Protein 2HIY (pdb70)

CATH classification: 3.30.70.1280 (+1 more: 3.30.70.1260)

InterPro domains:
  IPR012545 Protein of unknown function DUF1697 [PF08002] (1-132)
  IPR012545 Protein of unknown function DUF1697 [PIRSF008502] (1-179)
  IPR012545 Protein of unknown function DUF1697 [PTHR36439] (1-179)

B-factor: mean 20.7, std 10.55, range [7.41, 77.39]

Sequence (712 aa):
ATRYALLVRGINVGKNKVVAELRQELTNLGLEKVESYINSGNIFFTSIDSKAQQLVEKLETFFAVHYPFIQSFSLLSLEDFEAELENLPAWWSRDLARKDFLFYTEGLDVDQVIATVESLELKDEVVLYFGKLGIFWGKFSEESYSKTAYHKYLLKVPFYRHITIRNAKTFDDKKIGQLKKATRYALLVRGINVGGKKNKVVAELRQELTNLGLEKVESYINSGNIIFFTSIDSKAQLVEKLETFFAVHYPFIQQSSFSLLSLEEDFEAELEENLPAWWSRDLARKDFLFYTEGLDVDQQVIATVESLELKDEVVLYFGKLGIFWGKFSEESYSKTAYHKYLLKVPFYRHITTIRNAKTFDDKIGQQLKKATRYALLVRGINVGGKKNKVVAELRQELTNLGLEKVESYINSGNIIFFTSIDSKAQLVEKKLETFFAVHYPFIQSFSLLSLEEDFEEAELENLPAWWSSRDLARKDFLFYTEGLDVDQVIATVESLELKDEVVLYFGKKLGIFWGKFSEESYSKTAYHKKYLLKVPFYRRHITTIRNAKTFDDKIGQQLKKSNATRYALLVRGINVGGKKNKVVAELRQELTNLGLEKVESYINSGNIFFTSIDSKAQLVEKLETFFAVHYPFIQSFSLLSLEDFEAEELENLPAWWSSRDLARKDFLFYTEGLDVDQVIATVESLELKDEVVLYFGKLGIFWGKFSEEESYSKTAYHKYLLLKVPFYRHITIRNAKTFDDKIGQLKKK

Solvent-accessible surface area: 35587 Å² total

Nearest PDB structures (foldseek):
  2hiy-assembly1_A  TM=1.006E+00  e=1.205E-32  Streptococcus pneumoniae TIGR4
  2hiy-assembly1_B  TM=9.919E-01  e=2.721E-32  Streptococcus pneumoniae TIGR4
  6ff7-assembly1_P  TM=4.955E-01  e=6.349E-01  Homo sapiens
  6wxp-assembly1_B  TM=4.585E-01  e=1.520E+00  synthetic construct
  1lxn-assembly1_A  TM=3.736E-01  e=3.056E+00  Methanothermobacter thermautotrophicus

Secondary structure (DSSP, 8-state):
--EEEEE-SS-S--------HHHHHHHHHT-EEEEEETTTTEEEEE--S-HHHHHHHHHHHHHHH-TT----EEEEHHHHHHHHTT--GGGGS--SEEEEEEE-TT--HHHHHHHHHTS---SEEEEE-SSEEEEEE--TTTGGGSHHHHHGGGSTTGGGEEEEEHHHHHHHH----/--EEEEE--S-SBTTB-----HHHHHHHHTT-EEEEEETTTTEEEEE-SS-HHHHHHHHHHHHHHH-TT----EEEEHHHHHHHHTT--GGGGS--SEEEEEE--TT--HHHHHHHHHHS---SEEEEE-SSEEEEEE--TTTGGGSHHHHHGGGSTTGGGSEEEEHHHHHHHH---/--EEEEEE-S-SBTTBS----HHHHHHHHTT-EEEEE-SSS-EEEEE-SS-HHHHHHHHHHHHHHH-TT---EEEEEHHHHHHHHTT--GGGGS--SEEEEEEE-TT--HHHHHHHHHTS---SEEEEE-SSEEEEEE--TTTGGGSHHHHHGGGSTTGGGEEEEEHHHHHHHH----/----EEEEE-SS-SBTTBS----HHHHHHHHHT-EEEEE-SSSSEEEEE--S-HHHHHHHHHHHHHHH-TT----EEEEHHHHHHHHTT--GGGGS--SEEEEEEE-TT--HHHHHHHHHTS---SEEEEE-SSEEEEEE--TTTGGGSHHHHHGGGSTTGGGEEEEEHHHHHHHH----

Structure (mmCIF, N/CA/C/O backbone):
data_2HIY
#
_entry.id   2HIY
#
_cell.length_a   63.252
_cell.length_b   108.845
_cell.length_c   65.527
_cell.angle_alpha   90.00
_cell.angle_beta   97.15
_cell.angle_gamma   90.00
#
_symmetry.space_group_name_H-M   'P 1 21 1'
#
loop_
_entity.id
_entity.type
_entity.pdbx_description
1 polymer 'Hypothetical protein'
2 non-polymer 'CHLORIDE ION'
3 non-polymer GLYCEROL
4 non-polymer 'MAGNESIUM ION'
5 water water
#
loop_
_atom_site.group_PDB
_atom_site.id
_atom_site.type_symbol
_atom_site.label_atom_id
_atom_site.label_alt_id
_atom_site.label_comp_id
_atom_site.label_asym_id
_atom_site.label_entity_id
_atom_site.label_seq_id
_atom_site.pdbx_PDB_ins_code
_atom_site.Cartn_x
_atom_site.Cartn_y
_atom_site.Cartn_z
_atom_site.occupancy
_atom_site.B_iso_or_equiv
_atom_site.auth_seq_id
_atom_site.auth_comp_id
_atom_site.auth_asym_id
_atom_site.auth_atom_id
_atom_site.pdbx_PDB_model_num
ATOM 1 N N . ALA A 1 3 ? 10.931 21.208 -0.913 1.00 33.09 0 ALA A N 1
ATOM 2 C CA . ALA A 1 3 ? 10.293 21.412 0.422 1.00 32.40 0 ALA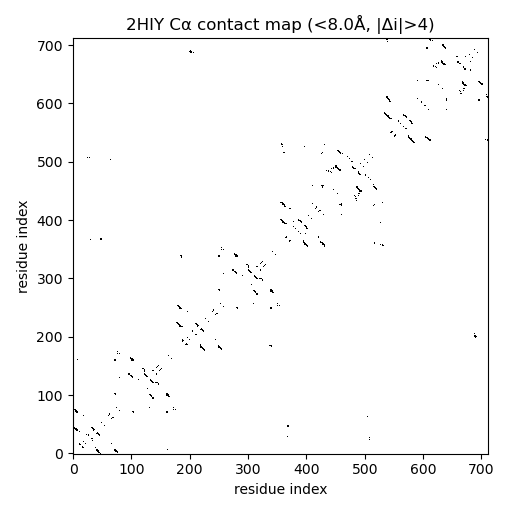 A CA 1
ATOM 3 C C . ALA A 1 3 ? 11.023 22.486 1.225 1.00 31.47 0 ALA A C 1
ATOM 4 O O . ALA A 1 3 ? 12.118 22.939 0.824 1.00 32.04 0 ALA A O 1
ATOM 14 N N . THR A 1 5 ? 13.475 23.870 3.524 1.00 20.48 2 THR A N 1
ATOM 15 C CA . THR A 1 5 ? 14.793 23.299 3.746 1.00 18.10 2 THR A CA 1
ATOM 16 C C . THR A 1 5 ? 15.566 24.260 4.634 1.00 16.76 2 THR A C 1
ATOM 17 O O . THR A 1 5 ? 15.474 25.485 4.457 1.00 16.64 2 THR A O 1
ATOM 21 N N . ARG A 1 6 ? 16.308 23.699 5.584 1.00 15.25 3 ARG A N 1
ATOM 22 C CA . ARG A 1 6 ? 17.149 24.485 6.468 1.00 14.40 3 ARG A CA 1
ATOM 23 C C . ARG A 1 6 ? 18.559 24.490 5.861 1.00 14.11 3 ARG A C 1
ATOM 24 O O . ARG A 1 6 ? 19.083 23.431 5.460 1.00 13.51 3 ARG A O 1
ATOM 32 N N . TYR A 1 7 ? 19.140 25.688 5.790 1.00 13.26 4 TYR A N 1
ATOM 33 C CA . TYR A 1 7 ? 20.460 25.916 5.186 1.00 12.72 4 TYR A CA 1
ATOM 34 C C . TYR A 1 7 ? 21.424 26.564 6.148 1.00 13.19 4 TYR A C 1
ATOM 35 O O . TYR A 1 7 ? 21.009 27.340 7.037 1.00 13.05 4 TYR A O 1
ATOM 44 N N . ALA A 1 8 ? 22.707 26.260 5.947 1.00 12.38 5 ALA A N 1
ATOM 45 C CA . ALA A 1 8 ? 23.806 26.993 6.549 1.00 12.63 5 ALA A CA 1
ATOM 46 C C . ALA A 1 8 ? 24.481 27.786 5.443 1.00 12.55 5 ALA A C 1
ATOM 47 O O . ALA A 1 8 ? 24.765 27.244 4.364 1.00 12.90 5 ALA A O 1
ATOM 49 N N . LEU A 1 9 ? 24.717 29.061 5.735 1.00 11.86 6 LEU A N 1
ATOM 50 C CA . LEU A 1 9 ? 25.369 29.999 4.832 1.00 12.48 6 LEU A CA 1
ATOM 51 C C . LEU A 1 9 ? 26.635 30.444 5.573 1.00 12.30 6 LEU A C 1
ATOM 52 O O . LEU A 1 9 ? 26.560 31.091 6.628 1.00 12.11 6 LEU A O 1
ATOM 57 N N . LEU A 1 10 ? 27.806 30.077 5.031 1.00 11.97 7 LEU A N 1
ATOM 58 C CA . LEU A 1 10 ? 29.085 30.349 5.702 1.00 12.62 7 LEU A CA 1
ATOM 59 C C . LEU A 1 10 ? 29.921 31.243 4.820 1.00 12.82 7 LEU A C 1
ATOM 60 O O . LEU A 1 10 ? 29.998 31.025 3.612 1.00 13.33 7 LEU A O 1
ATOM 65 N N . VAL A 1 11 ? 30.521 32.258 5.420 1.00 13.48 8 VAL A N 1
ATOM 66 C CA . VAL A 1 11 ? 31.318 33.230 4.654 1.00 14.66 8 VAL A CA 1
ATOM 67 C C . VAL A 1 11 ? 32.702 33.347 5.266 1.00 15.99 8 VAL A C 1
ATOM 68 O O . VAL A 1 11 ? 32.885 33.194 6.462 1.00 17.00 8 VAL A O 1
ATOM 72 N N . ARG A 1 12 ? 33.687 33.603 4.417 1.00 17.84 9 ARG A N 1
ATOM 73 C CA . ARG A 1 12 ? 35.065 33.776 4.900 1.00 17.86 9 ARG A CA 1
ATOM 74 C C . ARG A 1 12 ? 35.435 35.253 4.957 1.00 17.38 9 ARG A C 1
ATOM 75 O O . ARG A 1 12 ? 34.838 36.093 4.259 1.00 17.59 9 ARG A O 1
ATOM 83 N N . GLY A 1 13 ? 36.400 35.574 5.802 1.00 17.26 10 GLY A N 1
ATOM 84 C CA . GLY A 1 13 ? 37.095 36.857 5.748 1.00 18.14 10 GLY A CA 1
ATOM 85 C C . GLY A 1 13 ? 36.414 38.066 6.380 1.00 17.84 10 GLY A C 1
ATOM 86 O O . GLY A 1 13 ? 36.905 39.191 6.249 1.00 19.45 10 GLY A O 1
ATOM 87 N N . ILE A 1 14 ? 35.325 37.854 7.111 1.00 17.41 11 ILE A N 1
ATOM 88 C CA . ILE A 1 14 ? 34.614 38.968 7.710 1.00 17.44 11 ILE A CA 1
ATOM 89 C C . ILE A 1 14 ? 35.001 39.213 9.164 1.00 17.76 11 ILE A C 1
ATOM 90 O O . ILE A 1 14 ? 35.485 38.296 9.857 1.00 17.84 11 ILE A O 1
ATOM 95 N N . ASN A 1 15 ? 34.769 40.438 9.620 1.00 18.37 12 ASN A N 1
ATOM 96 C CA . ASN A 1 15 ? 34.980 40.803 11.028 1.00 20.00 12 ASN A CA 1
ATOM 97 C C . ASN A 1 15 ? 36.368 40.432 11.519 1.00 22.19 12 ASN A C 1
ATOM 98 O O . ASN A 1 15 ? 36.539 39.802 12.576 1.00 23.66 12 ASN A O 1
ATOM 103 N N . VAL A 1 16 ? 37.349 40.792 10.698 1.00 24.76 13 VAL A N 1
ATOM 104 C CA . VAL A 1 16 ? 38.770 40.628 11.034 1.00 27.32 13 VAL A CA 1
ATOM 105 C C . VAL A 1 16 ? 39.547 41.847 10.489 1.00 28.34 13 VAL A C 1
ATOM 106 O O . VAL A 1 16 ? 39.098 42.526 9.544 1.00 28.77 13 VAL A O 1
ATOM 110 N N . GLY A 1 17 ? 40.665 42.159 11.137 1.00 29.90 14 GLY A N 1
ATOM 111 C CA . GLY A 1 17 ? 41.638 43.129 10.619 1.00 30.81 14 GLY A CA 1
ATOM 112 C C . GLY A 1 17 ? 41.163 44.566 10.631 1.00 31.49 14 GLY A C 1
ATOM 113 O O . GLY A 1 17 ? 41.416 45.321 9.689 1.00 32.35 14 GLY A O 1
ATOM 114 N N . LYS A 1 19 ? 38.264 45.154 9.757 1.00 25.49 16 LYS A N 1
ATOM 115 C CA . LYS A 1 19 ? 37.607 45.560 8.533 1.00 25.99 16 LYS A CA 1
ATOM 116 C C . LYS A 1 19 ? 36.635 44.455 8.154 1.00 23.73 16 LYS A C 1
ATOM 117 O O . LYS A 1 19 ? 36.482 43.457 8.875 1.00 24.20 16 LYS A O 1
ATOM 123 N N . ASN A 1 20 ? 36.034 44.632 6.991 1.00 22.01 17 ASN A N 1
ATOM 124 C CA . ASN A 1 20 ? 35.050 43.680 6.474 1.00 19.48 17 ASN A CA 1
ATOM 125 C C . ASN A 1 20 ? 33.954 43.466 7.515 1.00 18.89 17 ASN A C 1
ATOM 126 O O . ASN A 1 20 ? 33.598 42.327 7.867 1.00 17.66 17 ASN A O 1
ATOM 131 N N . LYS A 1 21 ? 33.419 44.579 7.997 1.00 19.08 18 LYS A N 1
ATOM 132 C CA . LYS A 1 21 ? 32.520 44.552 9.130 1.00 19.03 18 LYS A CA 1
ATOM 133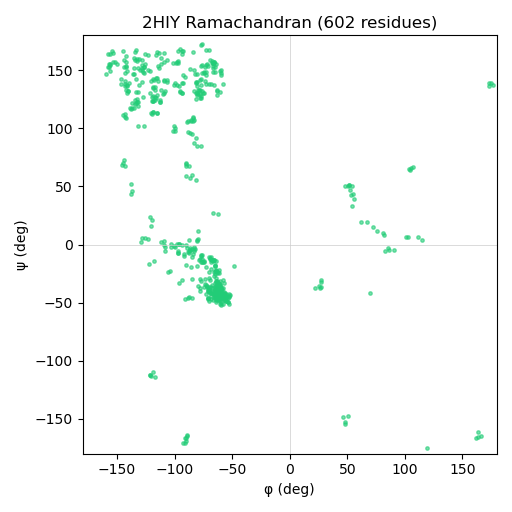 C C . LYS A 1 21 ? 31.115 44.142 8.744 1.00 17.60 18 LYS A C 1
ATOM 134 O O . LYS A 1 21 ? 30.517 44.701 7.823 1.00 17.90 18 LYS A O 1
ATOM 140 N N . VAL A 1 22 ? 30.599 43.169 9.495 1.00 16.26 19 VAL A N 1
ATOM 141 C CA . VAL A 1 22 ? 29.215 42.719 9.347 1.00 16.05 19 VAL A CA 1
ATOM 142 C C . VAL A 1 22 ? 28.623 42.598 10.749 1.00 16.05 19 VAL A C 1
ATOM 143 O O . VAL A 1 22 ? 29.152 41.847 11.584 1.00 16.54 19 VAL A O 1
ATOM 147 N N . VAL A 1 23 ? 27.553 43.346 11.009 1.00 15.39 20 VAL A N 1
ATOM 148 C CA . VAL A 1 23 ? 26.860 43.253 12.296 1.00 15.13 20 VAL A CA 1
ATOM 149 C C . VAL A 1 23 ? 25.800 42.159 12.149 1.00 14.85 20 VAL A C 1
ATOM 150 O O . VAL A 1 23 ? 24.891 42.283 11.328 1.00 14.30 20 VAL A O 1
ATOM 162 N N . ALA A 1 25 ? 23.136 41.202 13.805 1.00 15.38 22 ALA A N 1
ATOM 163 C CA . ALA A 1 25 ? 21.727 41.565 13.925 1.00 15.47 22 ALA A CA 1
ATOM 164 C C . ALA A 1 25 ? 21.222 42.250 12.668 1.00 15.58 22 ALA A C 1
ATOM 165 O O . ALA A 1 25 ? 20.060 42.056 12.263 1.00 15.94 22 ALA A O 1
ATOM 167 N N . GLU A 1 26 ? 22.087 43.043 12.040 1.00 15.04 23 GLU A N 1
ATOM 168 C CA . GLU A 1 26 ? 21.717 43.754 10.823 1.00 15.11 23 GLU A CA 1
ATOM 169 C C . GLU A 1 26 ? 21.588 42.750 9.691 1.00 14.55 23 GLU A C 1
ATOM 170 O O . GLU A 1 26 ? 20.621 42.775 8.941 1.00 15.02 23 GLU A O 1
ATOM 176 N N . LEU A 1 27 ? 22.561 41.847 9.565 1.00 13.14 24 LEU A N 1
ATOM 177 C CA . LEU A 1 27 ? 22.517 40.882 8.491 1.00 12.34 24 LEU A CA 1
ATOM 178 C C . LEU A 1 27 ? 21.288 40.006 8.608 1.00 13.05 24 LEU A C 1
ATOM 179 O O . LEU A 1 27 ? 20.644 39.701 7.586 1.00 14.15 24 LEU A O 1
ATOM 184 N N . ARG A 1 28 ? 20.955 39.566 9.825 1.00 13.00 25 ARG A N 1
ATOM 185 C CA . ARG A 1 28 ? 19.799 38.686 9.990 1.00 13.52 25 ARG A CA 1
ATOM 186 C C . ARG A 1 28 ? 18.529 39.404 9.550 1.00 13.26 25 ARG A C 1
ATOM 187 O O . ARG A 1 28 ? 17.681 38.799 8.891 1.00 13.94 25 ARG A O 1
ATOM 195 N N . GLN A 1 29 ? 18.399 40.682 9.881 1.00 12.75 26 GLN A N 1
ATOM 196 C CA . GLN A 1 29 ? 17.201 41.414 9.467 1.00 14.00 26 GLN A CA 1
ATOM 197 C C . GLN A 1 29 ? 17.182 41.651 7.948 1.00 13.69 26 GLN A C 1
ATOM 198 O O . GLN A 1 29 ? 16.118 41.534 7.304 1.00 13.46 26 GLN A O 1
ATOM 204 N N . GLU A 1 30 ? 18.341 41.956 7.363 1.00 13.71 27 GLU A N 1
ATOM 205 C CA . GLU A 1 30 ? 18.422 42.151 5.913 1.00 13.63 27 GLU A CA 1
ATOM 206 C C . GLU A 1 30 ? 18.049 40.881 5.165 1.00 13.32 27 GLU A C 1
ATOM 207 O O . GLU A 1 30 ? 17.310 40.926 4.177 1.00 14.15 27 GLU A O 1
ATOM 213 N N . LEU A 1 31 ? 18.559 39.742 5.642 1.00 12.92 28 LEU A N 1
ATOM 214 C CA . LEU A 1 31 ? 18.226 38.474 4.997 1.00 12.63 28 LEU A CA 1
ATOM 215 C C . LEU A 1 31 ? 16.762 38.121 5.189 1.00 13.27 28 LEU A C 1
ATOM 216 O O . LEU A 1 31 ? 16.153 37.504 4.298 1.00 13.15 28 LEU A O 1
ATOM 221 N N . THR A 1 32 ? 16.201 38.477 6.347 1.00 12.57 29 THR A N 1
ATOM 222 C CA . THR A 1 32 ? 14.759 38.302 6.563 1.00 12.78 29 THR A CA 1
ATOM 223 C C . THR A 1 32 ? 13.986 39.146 5.536 1.00 13.16 29 THR A C 1
ATOM 224 O O . THR A 1 32 ? 13.012 38.676 4.921 1.00 13.35 29 THR A O 1
ATOM 228 N N . ASN A 1 33 ? 14.418 40.394 5.351 1.00 13.29 30 ASN A N 1
ATOM 229 C CA . ASN A 1 33 ? 13.798 41.278 4.346 1.00 13.08 30 ASN A CA 1
ATOM 230 C C . ASN A 1 33 ? 13.925 40.735 2.924 1.00 14.15 30 ASN A C 1
ATOM 231 O O . ASN A 1 33 ? 13.025 40.923 2.090 1.00 14.07 30 ASN A O 1
ATOM 236 N N . LEU A 1 34 ? 15.049 40.082 2.653 1.00 14.34 31 LEU A N 1
ATOM 237 C CA . LEU A 1 34 ? 15.302 39.427 1.360 1.00 16.14 31 LEU A CA 1
ATOM 238 C C . LEU A 1 34 ? 14.345 38.256 1.109 1.00 15.76 31 LEU A C 1
ATOM 239 O O . LEU A 1 34 ? 14.203 37.790 -0.039 1.00 18.09 31 LEU A O 1
ATOM 244 N N . GLY A 1 35 ? 13.721 37.749 2.170 1.00 15.66 32 GLY A N 1
ATOM 245 C CA . GLY A 1 35 ? 12.724 36.687 2.067 1.00 15.49 32 GLY A CA 1
ATOM 246 C C . GLY A 1 35 ? 13.107 35.350 2.721 1.00 15.11 32 GLY A C 1
ATOM 247 O O . GLY A 1 35 ? 12.358 34.375 2.628 1.00 16.01 32 GLY A O 1
ATOM 248 N N . LEU A 1 36 ? 14.256 35.297 3.384 1.00 14.82 33 LEU A N 1
ATOM 249 C CA . LEU A 1 36 ? 14.685 34.065 4.062 1.00 14.97 33 LEU A CA 1
ATOM 250 C C . LEU A 1 36 ? 14.011 33.999 5.417 1.00 14.78 33 LEU A C 1
ATOM 251 O O . LEU A 1 36 ? 13.744 35.050 6.020 1.00 14.63 33 LEU A O 1
ATOM 256 N N . GLU A 1 37 ? 13.754 32.793 5.925 1.00 14.47 34 GLU A N 1
ATOM 257 C CA . GLU A 1 37 ? 12.962 32.643 7.158 1.00 15.51 34 GLU A CA 1
ATOM 258 C C . GLU A 1 37 ? 13.751 32.089 8.323 1.00 14.87 34 GLU A C 1
ATOM 259 O O . GLU A 1 37 ? 14.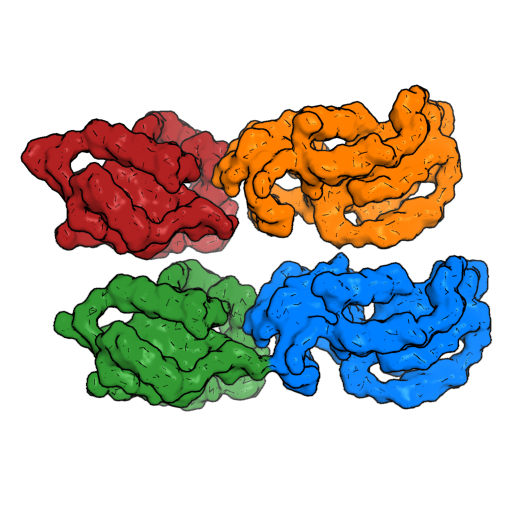720 31.349 8.130 1.00 13.85 34 GLU A O 1
ATOM 265 N N . LYS A 1 38 ? 13.321 32.456 9.530 1.00 14.50 35 LYS A N 1
ATOM 266 C CA . LYS A 1 38 ? 13.882 31.923 10.773 1.00 15.53 35 LYS A CA 1
ATOM 267 C C . LYS A 1 38 ? 15.410 32.065 10.749 1.00 14.53 35 LYS A C 1
ATOM 268 O O . LYS A 1 38 ? 16.173 31.106 10.981 1.00 14.79 35 LYS A O 1
ATOM 274 N N . VAL A 1 39 ? 15.865 33.273 10.457 1.00 13.72 36 VAL A N 1
ATOM 275 C CA . VAL A 1 39 ? 17.277 33.522 10.276 1.00 14.20 36 VAL A CA 1
ATOM 276 C C . VAL A 1 39 ? 17.992 33.618 11.626 1.00 14.27 36 VAL A C 1
ATOM 277 O O . VAL A 1 39 ? 17.603 34.402 12.512 1.00 14.91 36 VAL A O 1
ATOM 281 N N . GLU A 1 40 ? 19.050 32.808 11.779 1.00 14.39 37 GLU A N 1
ATOM 282 C CA . GLU A 1 40 ? 19.838 32.746 13.012 1.00 15.24 37 GLU A CA 1
ATOM 283 C C . GLU A 1 40 ? 21.318 32.858 12.641 1.00 14.23 37 GLU A C 1
ATOM 284 O O . GLU A 1 40 ? 21.695 32.649 11.491 1.00 13.78 37 GLU A O 1
ATOM 290 N N . SER A 1 41 ? 22.147 33.233 13.600 1.00 13.91 38 SER A N 1
ATOM 291 C CA . SER A 1 41 ? 23.584 33.208 13.398 1.00 14.26 38 SER A CA 1
ATOM 292 C C . SER A 1 41 ? 24.302 32.613 14.592 1.00 13.89 38 SER A C 1
ATOM 293 O O . SER A 1 41 ? 23.760 32.537 15.695 1.00 15.25 38 SER A O 1
ATOM 296 N N . TYR A 1 42 ? 25.534 32.187 14.343 1.00 13.91 39 TYR A N 1
ATOM 297 C CA . TYR A 1 42 ? 26.391 31.628 15.390 1.00 14.32 39 TYR A CA 1
ATOM 298 C C . TYR A 1 42 ? 27.711 32.386 15.357 1.00 14.09 39 TYR A C 1
ATOM 299 O O . TYR A 1 42 ? 28.344 32.511 14.299 1.00 14.58 39 TYR A O 1
ATOM 308 N N . ILE A 1 43 ? 28.086 32.904 16.527 1.00 14.85 40 ILE A N 1
ATOM 309 C CA . ILE A 1 43 ? 29.264 33.773 16.685 1.00 16.01 40 ILE A CA 1
ATOM 310 C C . ILE A 1 43 ? 29.358 34.874 15.637 1.00 16.57 40 ILE A C 1
ATOM 311 O O . ILE A 1 43 ? 28.324 35.356 15.188 1.00 16.07 40 ILE A O 1
ATOM 316 N N . ASN A 1 44 ? 30.565 35.288 15.257 1.00 16.52 41 ASN A N 1
ATOM 317 C CA . ASN A 1 44 ? 30.697 36.513 14.462 1.00 17.25 41 ASN A CA 1
ATOM 318 C C . ASN A 1 44 ? 31.508 36.345 13.197 1.00 17.62 41 ASN A C 1
ATOM 319 O O . ASN A 1 44 ? 31.744 37.313 12.459 1.00 18.28 41 ASN A O 1
ATOM 324 N N . SER A 1 45 ? 31.899 35.118 12.908 1.00 16.71 42 SER A N 1
ATOM 325 C CA . SER A 1 45 ? 32.748 34.863 11.755 1.00 16.77 42 SER A CA 1
ATOM 326 C C . SER A 1 45 ? 32.000 34.602 10.477 1.00 16.77 42 SER A C 1
ATOM 327 O O . SER A 1 45 ? 32.621 34.430 9.429 1.00 18.24 42 SER A O 1
ATOM 330 N N . GLY A 1 46 ? 30.673 34.564 10.550 1.00 15.84 43 GLY A N 1
ATOM 331 C CA . GLY A 1 46 ? 29.830 34.387 9.366 1.00 15.80 43 GLY A CA 1
ATOM 332 C C . GLY A 1 46 ? 29.243 32.998 9.236 1.00 14.66 43 GLY A C 1
ATOM 333 O O . GLY A 1 46 ? 29.565 32.268 8.286 1.00 14.82 43 GLY A O 1
ATOM 334 N N . ASN A 1 47 ? 28.399 32.632 10.197 1.00 14.20 44 ASN A N 1
ATOM 335 C CA . ASN A 1 47 ? 27.670 31.372 10.204 1.00 13.51 44 ASN A CA 1
ATOM 336 C C . ASN A 1 47 ? 26.206 31.707 10.376 1.00 13.89 44 ASN A C 1
ATOM 337 O O . ASN A 1 47 ? 25.757 32.063 11.480 1.00 14.17 44 ASN A O 1
ATOM 342 N N . ILE A 1 48 ? 25.493 31.652 9.251 1.00 13.71 45 ILE A N 1
ATOM 343 C CA . ILE A 1 48 ? 24.085 32.045 9.195 1.00 13.13 45 ILE A CA 1
ATOM 344 C C . ILE A 1 48 ? 23.237 30.817 8.852 1.00 12.97 45 ILE A C 1
ATOM 345 O O . ILE A 1 48 ? 23.684 29.965 8.079 1.00 13.67 45 ILE A O 1
ATOM 350 N N . PHE A 1 49 ? 22.043 30.712 9.436 1.00 12.03 46 PHE A N 1
ATOM 351 C CA . PHE A 1 49 ? 21.160 29.583 9.214 1.00 12.29 46 PHE A CA 1
ATOM 352 C C . PHE A 1 49 ? 19.802 30.144 8.885 1.00 11.84 46 PHE A C 1
ATOM 353 O O . PHE A 1 49 ? 19.374 31.145 9.472 1.00 13.80 46 PHE A O 1
ATOM 361 N N . PHE A 1 50 ? 19.158 29.551 7.884 1.00 12.30 47 PHE A N 1
ATOM 362 C CA . PHE A 1 50 ? 17.825 30.030 7.484 1.00 12.23 47 PHE A CA 1
ATOM 363 C C . PHE A 1 50 ? 17.038 28.917 6.848 1.00 12.89 47 PHE A C 1
ATOM 364 O O . PHE A 1 50 ? 17.591 27.889 6.467 1.00 13.68 47 PHE A O 1
ATOM 372 N N . THR A 1 51 ? 15.732 29.142 6.744 1.00 14.23 48 THR A N 1
ATOM 373 C CA . THR A 1 51 ? 14.840 28.194 6.097 1.00 15.43 48 THR A CA 1
ATOM 374 C C . THR A 1 51 ? 14.267 28.828 4.852 1.00 14.95 48 THR A C 1
ATOM 375 O O . THR A 1 51 ? 13.928 30.024 4.833 1.00 14.72 48 THR A O 1
ATOM 379 N N . SER A 1 52 ? 14.155 28.028 3.799 1.00 14.56 49 SER A N 1
ATOM 380 C CA . SER A 1 52 ? 13.539 28.487 2.560 1.00 14.73 49 SER A CA 1
ATOM 381 C C . SER A 1 52 ? 13.002 27.309 1.755 1.00 15.77 49 SER A C 1
ATOM 382 O O . SER A 1 52 ? 13.571 26.213 1.792 1.00 16.05 49 SER A O 1
ATOM 385 N N . ILE A 1 53 ? 11.933 27.567 1.015 1.00 16.25 50 ILE A N 1
ATOM 386 C CA . ILE A 1 53 ? 11.430 26.604 0.047 1.00 17.32 50 ILE A CA 1
ATOM 387 C C . ILE A 1 53 ? 11.818 27.008 -1.378 1.00 16.90 50 ILE A C 1
ATOM 388 O O . ILE A 1 53 ? 11.485 26.313 -2.350 1.00 17.91 50 ILE A O 1
ATOM 393 N N . ASP A 1 54 ? 12.534 28.119 -1.522 1.00 16.24 51 ASP A N 1
ATOM 394 C CA . ASP A 1 54 ? 12.995 28.553 -2.828 1.00 16.50 51 ASP A CA 1
ATOM 395 C C . ASP A 1 54 ? 14.024 27.556 -3.366 1.00 16.11 51 ASP A C 1
ATOM 396 O O . ASP A 1 54 ? 14.664 26.839 -2.581 1.00 16.53 51 ASP A O 1
ATOM 401 N N . SER A 1 55 ? 14.191 27.494 -4.685 1.00 16.15 52 SER A N 1
ATOM 402 C CA . SER A 1 55 ? 15.209 26.585 -5.252 1.00 16.42 52 SER A CA 1
ATOM 403 C C . SER A 1 55 ? 16.617 27.026 -4.832 1.00 16.44 52 SER A C 1
ATOM 404 O O . SER A 1 55 ? 16.878 28.224 -4.652 1.00 16.58 52 SER A O 1
ATOM 407 N N . LYS A 1 56 ? 17.525 26.068 -4.686 1.00 15.60 53 LYS A N 1
ATOM 408 C CA . LYS A 1 56 ? 18.870 26.456 -4.304 1.00 15.88 53 LYS A CA 1
ATOM 409 C C . LYS A 1 56 ? 19.470 27.402 -5.338 1.00 15.77 53 LYS A C 1
ATOM 410 O O . LYS A 1 56 ? 20.151 28.347 -4.988 1.00 15.53 53 LYS A O 1
ATOM 416 N N . ALA A 1 57 ? 19.214 27.173 -6.618 1.00 15.23 54 ALA A N 1
ATOM 417 C CA . ALA A 1 57 ? 19.785 28.048 -7.634 1.00 15.69 54 ALA A CA 1
ATOM 418 C C . ALA A 1 57 ? 19.304 29.495 -7.467 1.00 15.76 54 ALA A C 1
ATOM 419 O O . ALA A 1 57 ? 20.099 30.439 -7.605 1.00 15.96 54 ALA A O 1
ATOM 421 N N A GLN A 1 58 ? 18.024 29.687 -7.149 0.50 15.48 55 GLN A N 1
ATOM 422 N N B GLN A 1 58 ? 18.018 29.671 -7.162 0.50 15.34 55 GLN A N 1
ATOM 423 C CA A GLN A 1 58 ? 17.519 31.037 -6.910 0.50 15.86 55 GLN A CA 1
ATOM 424 C CA B GLN A 1 58 ? 17.478 30.997 -6.888 0.50 15.55 55 GLN A CA 1
ATOM 425 C C A GLN A 1 58 ? 18.045 31.643 -5.611 0.50 15.30 55 GLN A C 1
ATOM 426 C C B GLN A 1 58 ? 18.100 31.612 -5.643 0.50 15.07 55 GLN A C 1
ATOM 427 O O A GLN A 1 58 ? 18.257 32.857 -5.536 0.50 15.93 55 GLN A O 1
ATOM 428 O O B GLN A 1 58 ? 18.427 32.799 -5.634 0.50 15.63 55 GLN A O 1
ATOM 439 N N . LEU A 1 59 ? 18.258 30.806 -4.593 1.00 15.11 56 LEU A N 1
ATOM 440 C CA . LEU A 1 59 ? 18.886 31.269 -3.365 1.00 14.01 56 LEU A CA 1
ATOM 441 C C . LEU A 1 59 ? 20.301 31.762 -3.633 1.00 14.27 56 LEU A C 1
ATOM 442 O O . LEU A 1 59 ? 20.685 32.815 -3.117 1.00 14.20 56 LEU A O 1
ATOM 447 N N . VAL A 1 60 ? 21.090 31.001 -4.391 1.00 13.49 57 VAL A N 1
ATOM 448 C CA . VAL A 1 60 ? 22.453 31.402 -4.664 1.00 14.32 57 VAL A CA 1
ATOM 449 C C . VAL A 1 60 ? 22.462 32.720 -5.424 1.00 14.25 57 VAL A C 1
ATOM 450 O O . VAL A 1 60 ? 23.246 33.623 -5.100 1.00 14.49 57 VAL A O 1
ATOM 454 N N . GLU A 1 61 ? 21.576 32.870 -6.407 1.00 14.54 58 GLU A N 1
ATOM 455 C CA . GLU A 1 61 ? 21.531 34.109 -7.178 1.00 15.92 58 GLU A CA 1
ATOM 456 C C . GLU A 1 61 ? 21.131 35.286 -6.295 1.00 14.78 58 GLU A C 1
ATOM 457 O O . GLU A 1 61 ? 21.757 36.350 -6.367 1.00 15.03 58 GLU A O 1
ATOM 463 N N . LYS A 1 62 ? 20.115 35.085 -5.456 1.00 14.58 59 LYS A N 1
ATOM 464 C CA . LYS A 1 62 ? 19.669 36.148 -4.572 1.00 15.71 59 LYS A CA 1
ATOM 465 C C . LYS A 1 62 ? 20.772 36.560 -3.626 1.00 14.36 59 LYS A C 1
ATOM 466 O O . LYS A 1 62 ? 20.966 37.746 -3.370 1.00 14.07 59 LYS A O 1
ATOM 472 N N . LEU A 1 63 ? 21.489 35.575 -3.085 1.00 13.47 60 LEU A N 1
ATOM 473 C CA . LEU A 1 63 ? 22.547 35.908 -2.131 1.00 13.61 60 LEU A CA 1
ATOM 474 C C . LEU A 1 63 ? 23.741 36.581 -2.792 1.00 13.86 60 LEU A C 1
ATOM 475 O O . LEU A 1 63 ? 24.325 37.500 -2.245 1.00 13.37 60 LEU A O 1
ATOM 480 N N . GLU A 1 64 ? 24.102 36.125 -3.994 1.00 13.92 61 GLU A N 1
ATOM 481 C CA . GLU A 1 64 ? 25.200 36.797 -4.714 1.00 16.02 61 GLU A CA 1
ATOM 482 C C . GLU A 1 64 ? 24.886 38.251 -5.016 1.00 15.19 61 GLU A C 1
ATOM 483 O O . GLU A 1 64 ? 25.723 39.157 -4.833 1.00 14.93 61 GLU A O 1
ATOM 489 N N . THR A 1 65 ? 23.667 38.475 -5.479 1.00 15.66 62 THR A N 1
ATOM 490 C CA . THR A 1 65 ? 23.222 39.831 -5.771 1.00 16.02 62 THR A CA 1
ATOM 491 C C . THR A 1 65 ? 23.175 40.661 -4.480 1.00 15.64 62 THR A C 1
ATOM 492 O O . THR A 1 65 ? 23.639 41.805 -4.443 1.00 17.23 62 THR A O 1
ATOM 496 N N . PHE A 1 66 ? 22.679 40.056 -3.403 1.00 14.24 63 PHE A N 1
ATOM 497 C CA . PHE A 1 66 ? 22.633 40.747 -2.122 1.00 14.94 63 PHE A CA 1
ATOM 498 C C . PHE A 1 66 ? 24.025 41.163 -1.632 1.00 14.98 63 PHE A C 1
ATOM 499 O O . PHE A 1 66 ? 24.265 42.322 -1.270 1.00 15.16 63 PHE A O 1
ATOM 507 N N . PHE A 1 67 ? 24.959 40.222 -1.591 1.00 13.75 64 PHE A N 1
ATOM 508 C CA . PHE A 1 67 ? 26.293 40.582 -1.099 1.00 14.11 64 PHE A CA 1
ATOM 509 C C . PHE A 1 67 ? 27.000 41.610 -1.991 1.00 14.27 64 PHE A C 1
ATOM 510 O O . PHE A 1 67 ? 27.706 42.476 -1.481 1.00 14.53 64 PHE A O 1
ATOM 518 N N . ALA A 1 68 ? 26.822 41.508 -3.304 1.00 15.30 65 ALA A N 1
ATOM 519 C CA . ALA A 1 68 ? 27.505 42.430 -4.212 1.00 16.05 65 ALA A CA 1
ATOM 520 C C . ALA A 1 68 ? 27.162 43.894 -3.924 1.00 17.18 65 ALA A C 1
ATOM 521 O O . ALA A 1 68 ? 27.991 44.776 -4.136 1.00 18.01 65 ALA A O 1
ATOM 523 N N . VAL A 1 69 ? 25.952 44.129 -3.425 1.00 16.75 66 VAL A N 1
ATOM 524 C CA . VAL A 1 69 ? 25.501 45.478 -3.095 1.00 17.81 66 VAL A CA 1
ATOM 525 C C . VAL A 1 69 ? 25.815 45.841 -1.647 1.00 16.82 66 VAL A C 1
ATOM 526 O O . VAL A 1 69 ? 26.365 46.919 -1.381 1.00 18.78 66 VAL A O 1
ATOM 530 N N . HIS A 1 70 ? 25.506 44.938 -0.712 1.00 15.33 67 HIS A N 1
ATOM 531 C CA . HIS A 1 70 ? 25.507 45.282 0.704 1.00 14.65 67 HIS A CA 1
ATOM 532 C C . HIS A 1 70 ? 26.826 44.973 1.427 1.00 14.38 67 HIS A C 1
ATOM 533 O O . HIS A 1 70 ? 27.165 45.654 2.383 1.00 15.00 67 HIS A O 1
ATOM 540 N N . TYR A 1 71 ? 27.565 43.949 0.989 1.00 14.01 68 TYR A N 1
ATOM 541 C CA . TYR A 1 71 ? 28.822 43.521 1.650 1.00 14.67 68 TYR A CA 1
ATOM 542 C C . TYR A 1 71 ? 29.760 43.048 0.560 1.00 14.54 68 TYR A C 1
ATOM 543 O O . TYR A 1 71 ? 29.991 41.859 0.429 1.00 14.15 68 TYR A O 1
ATOM 552 N N . PRO A 1 72 ? 30.276 43.965 -0.276 1.00 14.48 69 PRO A N 1
ATOM 553 C CA . PRO A 1 72 ? 30.985 43.543 -1.489 1.00 14.86 69 PRO A CA 1
ATOM 554 C C . PRO A 1 72 ? 32.285 42.794 -1.244 1.00 15.01 69 PRO A C 1
ATOM 555 O O . PRO A 1 72 ? 32.817 42.221 -2.194 1.00 15.37 69 PRO A O 1
ATOM 559 N N . PHE A 1 73 ? 32.785 42.829 -0.005 1.00 14.22 70 PHE A N 1
ATOM 560 C CA . PHE A 1 73 ? 33.963 42.036 0.344 1.00 14.82 70 PHE A CA 1
ATOM 561 C C . PHE A 1 73 ? 33.640 40.552 0.522 1.00 15.28 70 PHE A C 1
ATOM 562 O O . PHE A 1 73 ? 34.575 39.744 0.614 1.00 15.23 70 PHE A O 1
ATOM 570 N N . ILE A 1 74 ? 32.352 40.186 0.604 1.00 14.39 71 ILE A N 1
ATOM 571 C CA . ILE A 1 74 ? 31.931 38.761 0.632 1.00 14.44 71 ILE A CA 1
ATOM 572 C C . ILE A 1 74 ? 31.827 38.297 -0.817 1.00 15.05 71 ILE A C 1
ATOM 573 O O . ILE A 1 74 ? 30.815 38.576 -1.510 1.00 16.13 71 ILE A O 1
ATOM 578 N N . GLN A 1 75 ? 32.921 37.682 -1.281 1.00 15.60 72 GLN A N 1
ATOM 579 C CA . GLN A 1 75 ? 33.107 37.325 -2.689 1.00 16.93 72 GLN A CA 1
ATOM 580 C C . GLN A 1 75 ? 33.035 35.827 -2.932 1.00 16.99 72 GLN A C 1
ATOM 581 O O . GLN A 1 75 ? 33.230 35.369 -4.049 1.00 18.15 72 GLN A O 1
ATOM 587 N N . SER A 1 76 ? 32.764 35.069 -1.871 1.00 15.82 73 SER A N 1
ATOM 588 C CA . SER A 1 76 ? 32.461 33.646 -1.976 1.00 15.22 73 SER A CA 1
ATOM 589 C C . SER A 1 76 ? 31.605 33.296 -0.782 1.00 14.22 73 SER A C 1
ATOM 590 O O . SER A 1 76 ? 31.602 33.995 0.235 1.00 14.77 73 SER A O 1
ATOM 593 N N . PHE A 1 77 ? 30.848 32.211 -0.918 1.00 13.41 74 PHE A N 1
ATOM 594 C CA . PHE A 1 77 ? 30.162 31.693 0.264 1.00 12.28 74 PHE A CA 1
ATOM 595 C C . PHE A 1 77 ? 29.850 30.228 0.101 1.00 11.98 74 PHE A C 1
ATOM 596 O O . PHE A 1 77 ? 29.735 29.748 -1.044 1.00 12.34 74 PHE A O 1
ATOM 604 N N . SER A 1 78 ? 29.720 29.525 1.228 1.00 12.16 75 SER A N 1
ATOM 605 C CA . SER A 1 78 ? 29.244 28.145 1.257 1.00 12.42 75 SER A CA 1
ATOM 606 C C . SER A 1 78 ? 27.765 28.152 1.566 1.00 13.20 75 SER A C 1
ATOM 607 O O . SER A 1 78 ? 27.341 28.896 2.463 1.00 12.70 75 SER A O 1
ATOM 610 N N . LEU A 1 79 ? 26.991 27.337 0.855 1.00 12.62 76 LEU A N 1
ATOM 611 C CA . LEU A 1 79 ? 25.549 27.220 1.141 1.00 13.60 76 LEU A CA 1
ATOM 612 C C . LEU A 1 79 ? 25.211 25.749 1.084 1.00 13.58 76 LEU A C 1
ATOM 613 O O . LEU A 1 79 ? 25.402 25.107 0.043 1.00 13.95 76 LEU A O 1
ATOM 618 N N . LEU A 1 80 ? 24.766 25.210 2.213 1.00 13.25 77 LEU A N 1
ATOM 619 C CA . LEU A 1 80 ? 24.507 23.769 2.277 1.00 13.95 77 LEU A CA 1
ATOM 620 C C . LEU A 1 80 ? 23.307 23.475 3.146 1.00 13.83 77 LEU A C 1
ATOM 621 O O . LEU A 1 80 ? 22.966 24.233 4.054 1.00 13.92 77 LEU A O 1
ATOM 626 N N . SER A 1 81 ? 22.648 22.363 2.859 1.00 13.94 78 SER A N 1
ATOM 627 C CA . SER A 1 81 ? 21.430 22.041 3.579 1.00 14.28 78 SER A CA 1
ATOM 628 C C . SER A 1 81 ? 21.674 21.107 4.773 1.00 13.69 78 SER A C 1
ATOM 629 O O . SER A 1 81 ? 22.721 20.440 4.870 1.00 13.08 78 SER A O 1
ATOM 632 N N . LEU A 1 82 ? 20.660 20.965 5.626 1.00 14.27 79 LEU A N 1
ATOM 633 C CA . LEU A 1 82 ? 20.712 19.983 6.698 1.00 14.50 79 LEU A CA 1
ATOM 634 C C . LEU A 1 82 ? 20.961 18.589 6.139 1.00 14.89 79 LEU A C 1
ATOM 635 O O . LEU A 1 82 ? 21.783 17.834 6.680 1.00 14.34 79 LEU A O 1
ATOM 640 N N . GLU A 1 83 ? 20.256 18.251 5.059 1.00 15.44 80 GLU A N 1
ATOM 641 C CA . GLU A 1 83 ? 20.404 16.941 4.425 1.00 17.50 80 GLU A CA 1
ATOM 642 C C . GLU A 1 83 ? 21.839 16.732 3.953 1.00 16.30 80 GLU A C 1
ATOM 643 O O . GLU A 1 83 ? 22.423 15.651 4.147 1.00 15.93 80 GLU A O 1
ATOM 649 N N . ASP A 1 84 ? 22.420 17.764 3.343 1.00 15.67 81 ASP A N 1
ATOM 650 C CA . ASP A 1 84 ? 23.832 17.684 2.947 1.00 15.83 81 ASP A CA 1
ATOM 651 C C . ASP A 1 84 ? 24.730 17.378 4.156 1.00 14.37 81 ASP A C 1
ATOM 652 O O . ASP A 1 84 ? 25.662 16.555 4.090 1.00 14.87 81 ASP A O 1
ATOM 657 N N . PHE A 1 85 ? 24.512 18.120 5.244 1.00 14.22 82 PHE A N 1
ATOM 658 C CA . PHE A 1 85 ? 25.362 17.959 6.417 1.00 14.77 82 PHE A CA 1
ATOM 659 C C . PHE A 1 85 ? 25.202 16.590 7.060 1.00 15.42 82 PHE A C 1
ATOM 660 O O . PHE A 1 85 ? 26.191 15.943 7.422 1.00 15.13 82 PHE A O 1
ATOM 668 N N . GLU A 1 86 ? 23.964 16.124 7.167 1.00 14.93 83 GLU A N 1
ATOM 669 C CA . GLU A 1 86 ? 23.741 14.786 7.716 1.00 16.17 83 GLU A CA 1
ATOM 670 C C . GLU A 1 86 ? 24.425 13.705 6.870 1.00 15.63 83 GLU A C 1
ATOM 671 O O . GLU A 1 86 ? 24.949 12.729 7.426 1.00 16.64 83 GLU A O 1
ATOM 677 N N . ALA A 1 87 ? 24.444 13.870 5.546 1.00 15.66 84 ALA A N 1
ATOM 678 C CA . ALA A 1 87 ? 25.137 12.913 4.683 1.00 16.57 84 ALA A CA 1
ATOM 679 C C . ALA A 1 87 ? 26.637 12.927 4.996 1.00 16.87 84 ALA A C 1
ATOM 680 O O . ALA A 1 87 ? 27.286 11.866 5.079 1.00 17.21 84 ALA A O 1
ATOM 682 N N . GLU A 1 88 ? 27.198 14.117 5.171 1.00 16.20 85 GLU A N 1
ATOM 683 C CA . GLU A 1 88 ? 28.622 14.223 5.518 1.00 16.28 85 GLU A CA 1
ATOM 684 C C . GLU A 1 88 ? 28.924 13.539 6.854 1.00 16.78 85 GLU A C 1
ATOM 685 O O . GLU A 1 88 ? 29.954 12.873 6.997 1.00 17.49 85 GLU A O 1
ATOM 691 N N . LEU A 1 89 ? 27.993 13.643 7.807 1.00 16.62 86 LEU A N 1
ATOM 692 C CA . LEU A 1 89 ? 28.181 13.072 9.148 1.00 18.30 86 LEU A CA 1
ATOM 693 C C . LEU A 1 89 ? 28.183 11.546 9.127 1.00 18.96 86 LEU A C 1
ATOM 694 O O . LEU A 1 89 ? 28.607 10.910 10.106 1.00 18.74 86 LEU A O 1
ATOM 699 N N . GLU A 1 90 ? 27.747 10.952 8.014 1.00 18.94 87 GLU A N 1
ATOM 700 C CA . GLU A 1 90 ? 27.773 9.492 7.872 1.00 20.00 87 GLU A CA 1
ATOM 701 C C . GLU A 1 90 ? 29.089 8.963 7.333 1.00 20.10 87 GLU A C 1
ATOM 702 O O . GLU A 1 90 ? 29.287 7.738 7.271 1.00 19.51 87 GLU A O 1
ATOM 708 N N . ASN A 1 91 ? 29.995 9.868 6.957 1.00 19.37 88 ASN A N 1
ATOM 709 C CA . ASN A 1 91 ? 31.302 9.440 6.453 1.00 20.48 88 ASN A CA 1
ATOM 710 C C . ASN A 1 91 ? 32.426 10.291 7.017 1.00 18.11 88 ASN A C 1
ATOM 711 O O . ASN A 1 91 ? 33.251 10.856 6.277 1.00 18.71 88 ASN A O 1
ATOM 716 N N . LEU A 1 92 ? 32.448 10.409 8.331 1.00 16.34 89 LEU A N 1
ATOM 717 C CA . LEU A 1 92 ? 33.516 11.131 9.009 1.00 14.66 89 LEU A CA 1
ATOM 718 C C . LEU A 1 92 ? 34.727 10.215 9.118 1.00 13.62 89 LEU A C 1
ATOM 719 O O . LEU A 1 92 ? 34.593 9.048 9.484 1.00 14.33 89 LEU A O 1
ATOM 724 N N . PRO A 1 93 ? 35.926 10.743 8.849 1.00 12.77 90 PRO A N 1
ATOM 725 C CA . PRO A 1 93 ? 37.132 9.921 9.069 1.00 12.45 90 PRO A CA 1
ATOM 726 C C . PRO A 1 93 ? 37.231 9.492 10.533 1.00 12.40 90 PRO A C 1
ATOM 727 O O . PRO A 1 93 ? 36.859 10.254 11.419 1.00 12.58 90 PRO A O 1
ATOM 731 N N . ALA A 1 94 ? 37.789 8.315 10.781 1.00 12.47 91 ALA A N 1
ATOM 732 C CA . ALA A 1 94 ? 37.884 7.839 12.162 1.00 12.26 91 ALA A CA 1
ATOM 733 C C . ALA A 1 94 ? 38.788 8.764 12.970 1.00 12.87 91 ALA A C 1
ATOM 734 O O . ALA A 1 94 ? 38.549 8.993 14.176 1.00 14.90 91 ALA A O 1
ATOM 736 N N . TRP A 1 95 ? 39.780 9.364 12.320 1.00 12.20 92 TRP A N 1
ATOM 737 C CA . TRP A 1 95 ? 40.694 10.248 13.015 1.00 12.82 92 TRP A CA 1
ATOM 738 C C . TRP A 1 95 ? 40.060 11.582 13.387 1.00 14.15 92 TRP A C 1
ATOM 739 O O . TRP A 1 95 ? 40.570 12.307 14.239 1.00 14.14 92 TRP A O 1
ATOM 750 N N . TRP A 1 96 ? 38.953 11.949 12.724 1.00 13.93 93 TRP A N 1
ATOM 751 C CA . TRP A 1 96 ? 38.305 13.221 12.981 1.00 14.99 93 TRP A CA 1
ATOM 752 C C . TRP A 1 96 ? 37.801 13.367 14.402 1.00 16.96 93 TRP A C 1
ATOM 753 O O . TRP A 1 96 ? 37.644 14.482 14.893 1.00 17.23 93 TRP A O 1
ATOM 764 N N . SER A 1 97 ? 37.592 12.249 15.072 1.00 17.69 94 SER A N 1
ATOM 765 C CA . SER A 1 97 ? 37.102 12.238 16.458 1.00 19.10 94 SER A CA 1
ATOM 766 C C . SER A 1 97 ? 38.193 12.169 17.542 1.00 19.36 94 SER A C 1
ATOM 767 O O . SER A 1 97 ? 37.889 12.161 18.739 1.00 20.45 94 SER A O 1
ATOM 770 N N . ARG A 1 98 ? 39.454 12.116 17.141 1.00 16.74 95 ARG A N 1
ATOM 771 C CA . ARG A 1 98 ? 40.587 12.012 18.055 1.00 17.27 95 ARG A CA 1
ATOM 772 C C . ARG A 1 98 ? 41.169 13.391 18.414 1.00 18.91 95 ARG A C 1
ATOM 773 O O . ARG A 1 98 ? 40.914 14.380 17.720 1.00 17.46 95 ARG A O 1
ATOM 781 N N . ASP A 1 99 ? 41.970 13.440 19.480 1.00 20.26 96 ASP A N 1
ATOM 782 C CA . ASP A 1 99 ? 42.562 14.679 20.014 1.00 20.39 96 ASP A CA 1
ATOM 783 C C . ASP A 1 99 ? 43.796 15.155 19.290 1.00 20.59 96 ASP A C 1
ATOM 784 O O . ASP A 1 99 ? 44.873 15.352 19.884 1.00 22.06 96 ASP A O 1
ATOM 789 N N . LEU A 1 100 ? 43.653 15.342 17.986 1.00 18.00 97 LEU A N 1
ATOM 790 C CA . LEU A 1 100 ? 44.729 15.880 17.211 1.00 17.83 97 LEU A CA 1
ATOM 791 C C . LEU A 1 100 ? 44.929 17.307 17.656 1.00 16.64 97 LEU A C 1
ATOM 792 O O . LEU A 1 100 ? 43.974 17.965 18.137 1.00 17.58 97 LEU A O 1
ATOM 797 N N . ALA A 1 101 ? 46.139 17.805 17.445 1.00 16.51 98 ALA A N 1
ATOM 798 C CA . ALA A 1 101 ? 46.478 19.158 17.849 1.00 16.98 98 ALA A CA 1
ATOM 799 C C . ALA A 1 101 ? 45.538 20.136 17.206 1.00 16.76 98 ALA A C 1
ATOM 800 O O . ALA A 1 101 ? 45.053 21.063 17.850 1.00 17.52 98 ALA A O 1
ATOM 802 N N . ARG A 1 102 ? 45.278 19.954 15.914 1.00 14.67 99 ARG A N 1
ATOM 803 C CA . ARG A 1 102 ? 44.381 20.855 15.183 1.00 14.95 99 ARG A CA 1
ATOM 804 C C . ARG A 1 102 ? 43.540 20.082 14.171 1.00 14.39 99 ARG A C 1
ATOM 805 O O . ARG A 1 102 ? 44.056 19.208 13.467 1.00 14.67 99 ARG A O 1
ATOM 813 N N . LYS A 1 103 ? 42.252 20.395 14.089 1.00 14.30 100 LYS A N 1
ATOM 814 C CA . LYS A 1 103 ? 41.359 19.817 13.095 1.00 13.54 100 LYS A CA 1
ATOM 815 C C . LYS A 1 103 ? 40.553 20.926 12.467 1.00 13.20 100 LYS A C 1
ATOM 816 O O . LYS A 1 103 ? 39.919 21.687 13.210 1.00 14.02 100 LYS A O 1
ATOM 822 N N . ASP A 1 104 ? 40.597 21.016 11.147 1.00 12.35 101 ASP A N 1
ATOM 823 C CA . ASP A 1 104 ? 39.877 22.022 10.401 1.00 12.59 101 ASP A CA 1
ATOM 824 C C . ASP A 1 104 ? 39.101 21.385 9.283 1.00 12.62 101 ASP A C 1
ATOM 825 O O . ASP A 1 104 ? 39.514 20.352 8.721 1.00 13.42 101 ASP A O 1
ATOM 830 N N . PHE A 1 105 ? 37.981 22.014 8.943 1.00 12.77 102 PHE A N 1
ATOM 831 C CA . PHE A 1 105 ? 37.190 21.603 7.797 1.00 12.66 102 PHE A CA 1
ATOM 832 C C . PHE A 1 105 ? 37.215 22.763 6.817 1.00 12.56 102 PHE A C 1
ATOM 833 O O . PHE A 1 105 ? 36.887 23.904 7.191 1.00 13.28 102 PHE A O 1
ATOM 841 N N . LEU A 1 106 ? 37.606 22.475 5.580 1.00 11.70 103 LEU A N 1
ATOM 842 C CA . LEU A 1 106 ? 37.628 23.495 4.528 1.00 11.59 103 LEU A CA 1
ATOM 843 C C . LEU A 1 106 ? 36.365 23.313 3.707 1.00 11.61 103 LEU A C 1
ATOM 844 O O . LEU A 1 106 ? 36.299 22.423 2.840 1.00 12.44 103 LEU A O 1
ATOM 849 N N . PHE A 1 107 ? 35.342 24.147 3.961 1.00 11.71 104 PHE A N 1
ATOM 850 C CA . PHE A 1 107 ? 34.089 24.002 3.232 1.00 11.51 104 PHE A CA 1
ATOM 851 C C . PHE A 1 107 ? 34.219 24.547 1.810 1.00 11.85 104 PHE A C 1
ATOM 852 O O . PHE A 1 107 ? 34.691 25.684 1.610 1.00 12.66 104 PHE A O 1
ATOM 860 N N . TYR A 1 108 ? 33.765 23.775 0.835 1.00 11.52 105 TYR A N 1
ATOM 861 C CA . TYR A 1 108 ? 33.690 24.261 -0.531 1.00 11.73 105 TYR A CA 1
ATOM 862 C C . TYR A 1 108 ? 32.664 25.384 -0.615 1.00 12.52 105 TYR A C 1
ATOM 863 O O . TYR A 1 108 ? 31.758 25.502 0.236 1.00 13.38 105 TYR A O 1
ATOM 872 N N . THR A 1 109 ? 32.814 26.233 -1.631 1.00 12.58 106 THR A N 1
ATOM 873 C CA . THR A 1 109 ? 31.886 27.355 -1.836 1.00 12.28 106 THR A CA 1
ATOM 874 C C . THR A 1 109 ? 31.129 27.171 -3.141 1.00 12.90 106 THR A C 1
ATOM 875 O O . THR A 1 109 ? 31.501 26.377 -4.021 1.00 14.06 106 THR A O 1
ATOM 879 N N . GLU A 1 110 ? 30.064 27.945 -3.294 1.00 12.92 107 GLU A N 1
ATOM 880 C CA . GLU A 1 110 ? 29.285 27.878 -4.523 1.00 13.95 107 GLU A CA 1
ATOM 881 C C . GLU A 1 110 ? 30.085 28.296 -5.728 1.00 13.69 107 GLU A C 1
ATOM 882 O O . GLU A 1 110 ? 30.804 29.303 -5.689 1.00 14.75 107 GLU A O 1
ATOM 888 N N . GLY A 1 111 ? 30.005 27.468 -6.759 1.00 14.80 108 GLY A N 1
ATOM 889 C CA . GLY A 1 111 ? 30.743 27.725 -7.990 1.00 14.96 108 GLY A CA 1
ATOM 890 C C . GLY A 1 111 ? 32.172 27.223 -8.015 1.00 14.71 108 GLY A C 1
ATOM 891 O O . GLY A 1 111 ? 32.863 27.351 -9.029 1.00 16.73 108 GLY A O 1
ATOM 892 N N . LEU A 1 112 ? 32.649 26.651 -6.923 1.00 13.63 109 LEU A N 1
ATOM 893 C CA . LEU A 1 112 ? 34.050 26.226 -6.854 1.00 14.07 109 LEU A CA 1
ATOM 894 C C . LEU A 1 112 ? 34.315 25.055 -7.798 1.00 14.71 109 LEU A C 1
ATOM 895 O O . LEU A 1 112 ? 33.504 24.121 -7.887 1.00 14.81 109 LEU A O 1
ATOM 900 N N . ASP A 1 113 ? 35.460 25.094 -8.492 1.00 13.51 110 ASP A N 1
ATOM 901 C CA . ASP A 1 113 ? 35.906 23.974 -9.327 1.00 12.75 110 ASP A CA 1
ATOM 902 C C . ASP A 1 113 ? 36.554 22.944 -8.411 1.00 13.22 110 ASP A C 1
ATOM 903 O O . ASP A 1 113 ? 37.742 22.960 -8.171 1.00 13.14 110 ASP A O 1
ATOM 908 N N . VAL A 1 114 ? 35.724 22.089 -7.837 1.00 12.57 111 VAL A N 1
ATOM 909 C CA . VAL A 1 114 ? 36.203 21.155 -6.838 1.00 12.88 111 VAL A CA 1
ATOM 910 C C . VAL A 1 114 ? 37.255 20.205 -7.378 1.00 12.28 111 VAL A C 1
ATOM 911 O O . VAL A 1 114 ? 38.211 19.857 -6.697 1.00 12.98 111 VAL A O 1
ATOM 915 N N . ASP A 1 115 ? 37.089 19.765 -8.621 1.00 12.80 112 ASP A N 1
ATOM 916 C CA . ASP A 1 115 ? 38.076 18.834 -9.132 1.00 12.65 112 ASP A CA 1
ATOM 917 C C . ASP A 1 115 ? 39.464 19.491 -9.210 1.00 11.51 112 ASP A C 1
ATOM 918 O O . ASP A 1 115 ? 40.495 18.830 -8.999 1.00 11.79 112 ASP A O 1
ATOM 923 N N . GLN A 1 116 ? 39.485 20.779 -9.543 1.00 11.97 113 GLN A N 1
ATOM 924 C CA . GLN A 1 116 ? 40.781 21.437 -9.590 1.00 11.12 113 GLN A CA 1
ATOM 925 C C . GLN A 1 116 ? 41.357 21.657 -8.194 1.00 11.59 113 GLN A C 1
ATOM 926 O O . GLN A 1 116 ? 42.564 21.542 -7.989 1.00 11.78 113 GLN A O 1
ATOM 932 N N . VAL A 1 117 ? 40.493 21.962 -7.223 1.00 11.66 114 VAL A N 1
ATOM 933 C CA . VAL A 1 117 ? 40.951 22.051 -5.820 1.00 12.34 114 VAL A CA 1
ATOM 934 C C . VAL A 1 117 ? 41.577 20.730 -5.397 1.00 12.22 114 VAL A C 1
ATOM 935 O O . VAL A 1 117 ? 42.658 20.703 -4.825 1.00 12.28 114 VAL A O 1
ATOM 939 N N . ILE A 1 118 ? 40.915 19.615 -5.718 1.00 11.72 115 ILE A N 1
ATOM 940 C CA . ILE A 1 118 ? 41.444 18.312 -5.313 1.00 11.99 115 ILE A CA 1
ATOM 941 C C . ILE A 1 118 ? 42.805 18.096 -5.984 1.00 11.98 115 ILE A C 1
ATOM 942 O O . ILE A 1 118 ? 43.755 17.657 -5.333 1.00 12.75 115 ILE A O 1
ATOM 947 N N . ALA A 1 119 ? 42.927 18.422 -7.285 1.00 12.06 116 ALA A N 1
ATOM 948 C CA . ALA A 1 119 ? 44.228 18.251 -7.940 1.00 12.66 116 ALA A CA 1
ATOM 949 C C . ALA A 1 119 ? 45.307 19.114 -7.301 1.00 12.87 116 ALA A C 1
ATOM 950 O O . ALA A 1 119 ? 46.442 18.659 -7.083 1.00 13.31 116 ALA A O 1
ATOM 952 N N . THR A 1 120 ? 44.963 20.352 -6.974 1.00 11.95 117 THR A N 1
ATOM 953 C CA . THR A 1 120 ? 45.945 21.232 -6.325 1.00 12.14 117 THR A CA 1
ATOM 954 C C . THR A 1 120 ? 46.364 20.646 -4.953 1.00 12.50 117 THR A C 1
ATOM 955 O O . THR A 1 120 ? 47.553 20.587 -4.625 1.00 13.06 117 THR A O 1
ATOM 959 N N . VAL A 1 121 ? 45.380 20.233 -4.159 1.00 11.13 118 VAL A N 1
ATOM 960 C CA . VAL A 1 121 ? 45.713 19.708 -2.837 1.00 12.33 118 VAL A CA 1
ATOM 961 C C . VAL A 1 121 ? 46.537 18.431 -2.956 1.00 13.37 118 VAL A C 1
ATOM 962 O O . VAL A 1 121 ? 47.487 18.246 -2.195 1.00 13.97 118 VAL A O 1
ATOM 966 N N . GLU A 1 122 ? 46.185 17.549 -3.895 1.00 13.35 119 GLU A N 1
ATOM 967 C CA . GLU A 1 122 ? 46.949 16.297 -4.057 1.00 13.86 119 GLU A CA 1
ATOM 968 C C . GLU A 1 122 ? 48.376 16.542 -4.477 1.00 14.61 119 GLU A C 1
ATOM 969 O O . GLU A 1 122 ? 49.211 15.645 -4.278 1.00 16.25 119 GLU A O 1
ATOM 975 N N . SER A 1 123 ? 48.686 17.704 -5.068 1.00 14.61 120 SER A N 1
ATOM 976 C CA . SER A 1 123 ? 50.053 18.036 -5.464 1.00 15.64 120 SER A CA 1
ATOM 977 C C . SER A 1 123 ? 50.933 18.427 -4.265 1.00 15.87 120 SER A C 1
ATOM 978 O O . SER A 1 123 ? 52.159 18.467 -4.417 1.00 18.26 120 SER A O 1
ATOM 981 N N . LEU A 1 124 ? 50.331 18.727 -3.112 1.00 15.11 121 LEU A N 1
ATOM 982 C CA . LEU A 1 124 ? 51.120 19.174 -1.954 1.00 15.94 121 LEU A CA 1
ATOM 983 C C . LEU A 1 124 ? 51.758 17.992 -1.225 1.00 15.72 121 LEU A C 1
ATOM 984 O O . LEU A 1 124 ? 51.125 16.959 -1.054 1.00 16.51 121 LEU A O 1
ATOM 989 N N . GLU A 1 125 ? 53.002 18.146 -0.791 1.00 16.31 122 GLU A N 1
ATOM 990 C CA . GLU A 1 125 ? 53.631 17.074 -0.041 1.00 16.88 122 GLU A CA 1
ATOM 991 C C . GLU A 1 125 ? 53.266 17.192 1.442 1.00 14.21 122 GLU A C 1
ATOM 992 O O . GLU A 1 125 ? 53.743 18.084 2.147 1.00 15.77 122 GLU A O 1
ATOM 998 N N . LEU A 1 126 ? 52.399 16.297 1.881 1.00 13.41 123 LEU A N 1
ATOM 999 C CA . LEU A 1 126 ? 51.949 16.311 3.269 1.00 12.65 123 LEU A CA 1
ATOM 1000 C C . LEU A 1 126 ? 53.026 15.781 4.187 1.00 13.44 123 LEU A C 1
ATOM 1001 O O . LEU A 1 126 ? 53.836 14.913 3.822 1.00 13.59 123 LEU A O 1
ATOM 1006 N N . LYS A 1 127 ? 53.033 16.315 5.399 1.00 12.07 124 LYS A N 1
ATOM 1007 C CA . LYS A 1 127 ? 53.961 15.884 6.439 1.00 12.20 124 LYS A CA 1
ATOM 1008 C C . LYS A 1 127 ? 53.134 15.397 7.644 1.00 11.77 124 LYS A C 1
ATOM 1009 O O . LYS A 1 127 ? 52.447 14.365 7.505 1.00 11.81 124 LYS A O 1
ATOM 1015 N N . ASP A 1 128 ? 53.147 16.077 8.790 1.00 11.86 125 ASP A N 1
ATOM 1016 C CA . ASP A 1 128 ? 52.562 15.457 9.995 1.00 12.18 125 ASP A CA 1
ATOM 1017 C C . ASP A 1 128 ? 51.070 15.828 10.087 1.00 11.32 125 ASP A C 1
ATOM 1018 O O . ASP A 1 128 ? 50.627 16.581 10.952 1.00 11.25 125 ASP A O 1
ATOM 1023 N N . GLU A 1 129 ? 50.317 15.289 9.136 1.00 11.36 126 GLU A N 1
ATOM 1024 C CA . GLU A 1 129 ? 48.937 15.714 8.911 1.00 11.22 126 GLU A CA 1
ATOM 1025 C C . GLU A 1 129 ? 48.237 14.634 8.099 1.00 11.35 126 GLU A C 1
ATOM 1026 O O . GLU A 1 129 ? 48.898 13.767 7.490 1.00 11.90 126 GLU A O 1
ATOM 1032 N N A VAL A 1 130 ? 46.900 14.646 8.126 0.50 11.38 127 VAL A N 1
ATOM 1033 N N B VAL A 1 130 ? 46.915 14.743 8.052 0.50 11.06 127 VAL A N 1
ATOM 1034 C CA A VAL A 1 130 ? 46.082 13.786 7.268 0.50 11.57 127 VAL A CA 1
ATOM 1035 C CA B VAL A 1 130 ? 46.084 13.823 7.324 0.50 10.83 127 VAL A CA 1
ATOM 1036 C C A VAL A 1 130 ? 44.889 14.570 6.772 0.50 11.49 127 VAL A C 1
ATOM 1037 C C B VAL A 1 130 ? 44.928 14.632 6.748 0.50 11.01 127 VAL A C 1
ATOM 1038 O O A VAL A 1 130 ? 44.362 15.424 7.490 0.50 11.03 127 VAL A O 1
ATOM 1039 O O B VAL A 1 130 ? 44.490 15.597 7.379 0.50 10.63 127 VAL A O 1
ATOM 1046 N N . LEU A 1 131 ? 44.464 14.286 5.550 1.00 10.86 128 LEU A N 1
ATOM 1047 C CA . LEU A 1 131 ? 43.294 14.961 5.019 1.00 10.95 128 LEU A CA 1
ATOM 1048 C C . LEU A 1 131 ? 42.421 13.959 4.286 1.00 11.15 128 LEU A C 1
ATOM 1049 O O . LEU A 1 131 ? 42.902 12.922 3.798 1.00 12.08 128 LEU A O 1
ATOM 1054 N N . TYR A 1 132 ? 41.142 14.272 4.184 1.00 11.41 129 TYR A N 1
ATOM 1055 C CA . TYR A 1 132 ? 40.180 13.418 3.502 1.00 11.37 129 TYR A CA 1
ATOM 1056 C C . TYR A 1 132 ? 39.234 14.318 2.736 1.00 11.11 129 TYR A C 1
ATOM 1057 O O . TYR A 1 132 ? 38.705 15.283 3.287 1.00 12.35 129 TYR A O 1
ATOM 1066 N N . PHE A 1 133 ? 39.008 13.994 1.464 1.00 11.41 130 PHE A N 1
ATOM 1067 C CA . PHE A 1 133 ? 38.083 14.780 0.648 1.00 12.16 130 PHE A CA 1
ATOM 1068 C C . PHE A 1 133 ? 36.662 14.286 0.886 1.00 13.10 130 PHE A C 1
ATOM 1069 O O . PHE A 1 133 ? 36.285 13.175 0.468 1.00 13.58 130 PHE A O 1
ATOM 1077 N N . GLY A 1 134 ? 35.880 15.109 1.583 1.00 13.09 131 GLY A N 1
ATOM 1078 C CA . GLY A 1 134 ? 34.478 14.783 1.822 1.00 14.19 131 GLY A CA 1
ATOM 1079 C C . GLY A 1 134 ? 33.579 15.349 0.739 1.00 14.92 131 GLY A C 1
ATOM 1080 O O . GLY A 1 134 ? 34.046 15.839 -0.274 1.00 16.85 131 GLY A O 1
ATOM 1081 N N . LYS A 1 135 ? 32.271 15.292 0.933 1.00 15.44 132 LYS A N 1
ATOM 1082 C CA . LYS A 1 135 ? 31.388 15.816 -0.097 1.00 16.59 132 LYS A CA 1
ATOM 1083 C C . LYS A 1 135 ? 31.271 17.339 -0.041 1.00 15.44 132 LYS A C 1
ATOM 1084 O O . LYS A 1 135 ? 31.197 18.001 -1.092 1.00 17.29 132 LYS A O 1
ATOM 1090 N N . LEU A 1 136 ? 31.293 17.896 1.166 1.00 14.53 133 LEU A N 1
ATOM 1091 C CA . LEU A 1 136 ? 31.106 19.338 1.348 1.00 13.97 133 LEU A CA 1
ATOM 1092 C C . LEU A 1 136 ? 32.415 20.097 1.487 1.00 12.98 133 LEU A C 1
ATOM 1093 O O . LEU A 1 136 ? 32.409 21.323 1.548 1.00 12.15 133 LEU A O 1
ATOM 1098 N N . GLY A 1 137 ? 33.530 19.383 1.542 1.00 11.48 134 GLY A N 1
ATOM 1099 C CA . GLY A 1 137 ? 34.793 20.045 1.812 1.00 11.73 134 GLY A CA 1
ATOM 1100 C C . GLY A 1 137 ? 35.828 19.041 2.256 1.00 11.21 134 GLY A C 1
ATOM 1101 O O . GLY A 1 137 ? 35.612 17.834 2.086 1.00 12.35 134 GLY A O 1
ATOM 1102 N N . ILE A 1 138 ? 36.929 19.571 2.794 1.00 11.66 135 ILE A N 1
ATOM 1103 C CA . ILE A 1 138 ? 38.100 18.761 3.098 1.00 11.47 135 ILE A CA 1
ATOM 1104 C C . ILE A 1 138 ? 38.290 18.704 4.608 1.00 12.36 135 ILE A C 1
ATOM 1105 O O . ILE A 1 138 ? 38.405 19.756 5.266 1.00 11.74 135 ILE A O 1
ATOM 1110 N N . PHE A 1 139 ? 38.343 17.487 5.173 1.00 11.42 136 PHE A N 1
ATOM 1111 C CA . PHE A 1 139 ? 38.735 17.306 6.589 1.00 10.76 136 PHE A CA 1
ATOM 1112 C C . PHE A 1 139 ? 40.255 17.345 6.633 1.00 10.62 136 PHE A C 1
ATOM 1113 O O . PHE A 1 139 ? 40.903 16.632 5.850 1.00 11.55 136 PHE A O 1
ATOM 1121 N N . TRP A 1 140 ? 40.861 18.131 7.513 1.00 11.24 137 TRP A N 1
ATOM 1122 C CA . TRP A 1 140 ? 42.320 18.245 7.497 1.00 11.11 137 TRP A CA 1
ATOM 1123 C C . TRP A 1 140 ? 42.821 18.344 8.930 1.00 11.26 137 TRP A C 1
ATOM 1124 O O . TRP A 1 140 ? 42.595 19.360 9.643 1.00 12.68 137 TRP A O 1
ATOM 1135 N N . GLY A 1 141 ? 43.481 17.276 9.369 1.00 11.16 138 GLY A N 1
ATOM 1136 C CA . GLY A 1 141 ? 43.991 17.177 10.734 1.00 11.75 138 GLY A CA 1
ATOM 1137 C C . GLY A 1 141 ? 45.496 17.339 10.749 1.00 11.46 138 GLY A C 1
ATOM 1138 O O . GLY A 1 141 ? 46.190 16.852 9.866 1.00 11.82 138 GLY A O 1
ATOM 1139 N N . LYS A 1 142 ? 45.995 18.062 11.746 1.00 12.02 139 LYS A N 1
ATOM 1140 C CA . LYS A 1 142 ? 47.433 18.228 11.964 1.00 12.39 139 LYS A CA 1
ATOM 1141 C C . LYS A 1 142 ? 47.730 17.632 13.350 1.00 12.42 139 LYS A C 1
ATOM 1142 O O . LYS A 1 142 ? 47.113 18.007 14.364 1.00 12.84 139 LYS A O 1
ATOM 1148 N N . PHE A 1 143 ? 48.701 16.726 13.443 1.00 11.98 140 PHE A N 1
ATOM 1149 C CA . PHE A 1 143 ? 48.839 15.924 14.657 1.00 11.99 140 PHE A CA 1
ATOM 1150 C C . PHE A 1 143 ? 49.468 16.625 15.832 1.00 14.22 140 PHE A C 1
ATOM 1151 O O . PHE A 1 143 ? 49.129 16.293 16.977 1.00 17.09 140 PHE A O 1
ATOM 1159 N N . SER A 1 144 ? 50.382 17.565 15.593 1.00 12.48 141 SER A N 1
ATOM 1160 C CA . SER A 1 144 ? 51.221 18.075 16.699 1.00 13.91 141 SER A CA 1
ATOM 1161 C C . SER A 1 144 ? 51.577 19.535 16.548 1.00 14.25 141 SER A C 1
ATOM 1162 O O . SER A 1 144 ? 51.945 19.989 15.459 1.00 13.85 141 SER A O 1
ATOM 1165 N N . GLU A 1 145 ? 51.520 20.272 17.650 1.00 14.06 142 GLU A N 1
ATOM 1166 C CA . GLU A 1 145 ? 52.029 21.651 17.659 1.00 14.24 142 GLU A CA 1
ATOM 1167 C C . GLU A 1 145 ? 53.517 21.702 17.338 1.00 15.92 142 GLU A C 1
ATOM 1168 O O . GLU A 1 145 ? 53.968 22.663 16.695 1.00 16.93 142 GLU A O 1
ATOM 1174 N N . GLU A 1 146 ? 54.280 20.703 17.760 1.00 14.85 143 GLU A N 1
ATOM 1175 C CA . GLU A 1 146 ? 55.720 20.696 17.511 1.00 17.57 143 GLU A CA 1
ATOM 1176 C C . GLU A 1 146 ? 56.039 20.675 16.022 1.00 16.66 143 GLU A C 1
ATOM 1177 O O . GLU A 1 146 ? 57.023 21.270 15.585 1.00 17.72 143 GLU A O 1
ATOM 1183 N N . SER A 1 147 ? 55.226 19.951 15.253 1.00 14.49 144 SER A N 1
ATOM 1184 C CA . SER A 1 147 ? 55.490 19.719 13.825 1.00 13.36 144 SER A CA 1
ATOM 1185 C C . SER A 1 147 ? 54.605 20.593 12.920 1.00 12.50 144 SER A C 1
ATOM 1186 O O . SER A 1 147 ? 54.718 20.529 11.686 1.00 13.46 144 SER A O 1
ATOM 1189 N N . TYR A 1 148 ? 53.712 21.378 13.515 1.00 12.34 145 TYR A N 1
ATOM 1190 C CA . TYR A 1 148 ? 52.719 22.122 12.775 1.00 12.02 145 TYR A CA 1
ATOM 1191 C C . TYR A 1 148 ? 53.342 23.022 11.713 1.00 12.72 145 TYR A C 1
ATOM 1192 O O . TYR A 1 148 ? 52.841 23.103 10.588 1.00 12.43 145 TYR A O 1
ATOM 1201 N N . SER A 1 149 ? 54.443 23.697 12.062 1.00 13.25 146 SER A N 1
ATOM 1202 C CA . SER A 1 149 ? 54.995 24.649 11.093 1.00 13.97 146 SER A CA 1
ATOM 1203 C C . SER A 1 149 ? 55.616 23.971 9.883 1.00 14.68 146 SER A C 1
ATOM 1204 O O . SER A 1 149 ? 55.916 24.677 8.891 1.00 15.52 146 SER A O 1
ATOM 1207 N N . LYS A 1 150 ? 55.785 22.643 9.927 1.00 13.19 147 LYS A N 1
ATOM 1208 C CA . LYS A 1 150 ? 56.293 21.904 8.773 1.00 13.34 147 LYS A CA 1
ATOM 1209 C C . LYS A 1 150 ? 55.184 21.286 7.924 1.00 13.62 147 LYS A C 1
ATOM 1210 O O . LYS A 1 150 ? 55.472 20.683 6.897 1.00 13.67 147 LYS A O 1
ATOM 1216 N N . THR A 1 151 ? 53.918 21.479 8.308 1.00 12.07 148 THR A N 1
ATOM 1217 C CA . THR A 1 151 ? 52.836 20.869 7.563 1.00 11.65 148 THR A CA 1
ATOM 1218 C C . THR A 1 151 ? 52.554 21.607 6.267 1.00 12.70 148 THR A C 1
ATOM 1219 O O . THR A 1 151 ? 52.815 22.817 6.157 1.00 14.26 148 THR A O 1
ATOM 1223 N N . ALA A 1 152 ? 52.023 20.884 5.299 1.00 12.38 149 ALA A N 1
ATOM 1224 C CA . ALA A 1 152 ? 51.565 21.542 4.075 1.00 12.59 149 ALA A CA 1
ATOM 1225 C C . ALA A 1 152 ? 50.442 22.512 4.398 1.00 13.13 149 ALA A C 1
ATOM 1226 O O . ALA A 1 152 ? 50.306 23.563 3.742 1.00 13.74 149 ALA A O 1
ATOM 1228 N N . TYR A 1 153 ? 49.570 22.168 5.347 1.00 13.21 150 TYR A N 1
ATOM 1229 C CA . TYR A 1 153 ? 48.477 23.063 5.705 1.00 13.20 150 TYR A CA 1
ATOM 1230 C C . TYR A 1 153 ? 49.046 24.437 6.057 1.00 14.32 150 TYR A C 1
ATOM 1231 O O . TYR A 1 153 ? 48.555 25.473 5.545 1.00 15.20 150 TYR A O 1
ATOM 1240 N N . HIS A 1 154 ? 50.053 24.485 6.911 1.00 13.37 151 HIS A N 1
ATOM 1241 C CA . HIS A 1 154 ? 50.637 25.747 7.322 1.00 12.78 151 HIS A CA 1
ATOM 1242 C C . HIS A 1 154 ? 51.439 26.405 6.221 1.00 13.66 151 HIS A C 1
ATOM 1243 O O . HIS A 1 154 ? 51.325 27.622 5.984 1.00 13.31 151 HIS A O 1
ATOM 1250 N N . LYS A 1 155 ? 52.270 25.618 5.548 1.00 12.74 152 LYS A N 1
ATOM 1251 C CA . LYS A 1 155 ? 53.230 26.201 4.627 1.00 14.30 152 LYS A CA 1
ATOM 1252 C C . LYS A 1 155 ? 52.628 26.595 3.317 1.00 14.50 152 LYS A C 1
ATOM 1253 O O . LYS A 1 155 ? 53.134 27.527 2.674 1.00 15.30 152 LYS A O 1
ATOM 1259 N N . TYR A 1 156 ? 51.575 25.908 2.869 1.00 13.44 153 TYR A N 1
ATOM 1260 C CA . TYR A 1 156 ? 51.148 26.086 1.491 1.00 14.15 153 TYR A CA 1
ATOM 1261 C C . TYR A 1 156 ? 49.753 26.640 1.284 1.00 15.26 153 TYR A C 1
ATOM 1262 O O . TYR A 1 156 ? 49.432 27.050 0.155 1.00 15.06 153 TYR A O 1
ATOM 1271 N N . LEU A 1 157 ? 48.898 26.666 2.302 1.00 15.44 154 LEU A N 1
ATOM 1272 C CA . LEU A 1 157 ? 47.526 27.073 2.018 1.00 17.50 154 LEU A CA 1
ATOM 1273 C C . LEU A 1 157 ? 47.431 28.490 1.494 1.00 16.05 154 LEU A C 1
ATOM 1274 O O . LEU A 1 157 ? 46.588 28.738 0.630 1.00 16.76 154 LEU A O 1
ATOM 1279 N N . LEU A 1 158 ? 48.243 29.428 1.991 1.00 14.53 155 LEU A N 1
ATOM 1280 C CA . LEU A 1 158 ? 48.191 30.784 1.432 1.00 14.07 155 LEU A CA 1
ATOM 1281 C C . LEU A 1 158 ? 48.727 30.882 0.020 1.00 12.68 155 LEU A C 1
ATOM 1282 O O . LEU A 1 158 ? 48.535 31.892 -0.639 1.00 12.08 155 LEU A O 1
ATOM 1287 N N . LYS A 1 159 ? 49.394 29.832 -0.443 1.00 12.69 156 LYS A N 1
ATOM 1288 C CA . LYS A 1 159 ? 49.919 29.828 -1.801 1.00 12.64 156 LYS A CA 1
ATOM 1289 C C . LYS A 1 159 ? 48.931 29.303 -2.836 1.00 14.00 156 LYS A C 1
ATOM 1290 O O . LYS A 1 159 ? 49.246 29.368 -4.027 1.00 15.44 156 LYS A O 1
ATOM 1296 N N . VAL A 1 160 ? 47.766 28.791 -2.428 1.00 13.84 157 VAL A N 1
ATOM 1297 C CA . VAL A 1 160 ? 46.869 28.157 -3.405 1.00 14.09 157 VAL A CA 1
ATOM 1298 C C . VAL A 1 160 ? 45.857 29.169 -3.948 1.00 13.82 157 VAL A C 1
ATOM 1299 O O . VAL A 1 160 ? 45.383 30.056 -3.232 1.00 12.50 157 VAL A O 1
ATOM 1303 N N . PRO A 1 161 ? 45.475 29.043 -5.220 1.00 13.97 158 PRO A N 1
ATOM 1304 C CA . PRO A 1 161 ? 44.516 29.947 -5.814 1.00 14.79 158 PRO A CA 1
ATOM 1305 C C . PRO A 1 161 ? 43.117 29.894 -5.206 1.00 14.51 158 PRO A C 1
ATOM 1306 O O . PRO A 1 161 ? 42.359 30.849 -5.364 1.00 15.92 158 PRO A O 1
ATOM 1310 N N . PHE A 1 162 ? 42.782 28.782 -4.569 1.00 13.55 159 PHE A N 1
ATOM 1311 C CA . PHE A 1 162 ? 41.419 28.567 -4.085 1.00 14.30 159 PHE A CA 1
ATOM 1312 C C . PHE A 1 162 ? 41.188 29.073 -2.676 1.00 14.32 159 PHE A C 1
ATOM 1313 O O . PHE A 1 162 ? 40.085 28.991 -2.184 1.00 14.12 159 PHE A O 1
ATOM 1321 N N . TYR A 1 163 ? 42.207 29.636 -2.023 1.00 12.97 160 TYR A N 1
ATOM 1322 C CA . TYR A 1 163 ? 42.088 29.971 -0.625 1.00 12.96 160 TYR A CA 1
ATOM 1323 C C . TYR A 1 163 ? 40.904 30.893 -0.304 1.00 13.07 160 TYR A C 1
ATOM 1324 O O . TYR A 1 163 ? 40.209 30.656 0.700 1.00 14.33 160 TYR A O 1
ATOM 1333 N N . ARG A 1 164 ? 40.651 31.897 -1.125 1.00 12.96 161 ARG A N 1
ATOM 1334 C CA . ARG A 1 164 ? 39.577 32.827 -0.802 1.00 13.78 161 ARG A CA 1
ATOM 1335 C C . ARG A 1 164 ? 38.220 32.253 -1.199 1.00 14.48 161 ARG A C 1
ATOM 1336 O O . ARG A 1 164 ? 37.200 32.936 -1.060 1.00 14.92 161 ARG A O 1
ATOM 1344 N N . HIS A 1 165 ? 38.208 31.014 -1.690 1.00 12.72 162 HIS A N 1
ATOM 1345 C CA . HIS A 1 165 ? 37.014 30.326 -2.210 1.00 13.27 162 HIS A CA 1
ATOM 1346 C C . HIS A 1 165 ? 36.750 29.050 -1.447 1.00 13.20 162 HIS A C 1
ATOM 1347 O O . HIS A 1 165 ? 36.032 28.169 -1.937 1.00 13.18 162 HIS A O 1
ATOM 1354 N N . ILE A 1 166 ? 37.253 28.989 -0.221 1.00 13.00 163 ILE A N 1
ATOM 1355 C CA . ILE A 1 166 ? 36.843 27.973 0.724 1.00 12.56 163 ILE A CA 1
ATOM 1356 C C . ILE A 1 166 ? 36.569 28.698 2.024 1.00 13.14 163 ILE A C 1
ATOM 1357 O O . ILE A 1 166 ? 37.062 29.821 2.253 1.00 14.43 163 ILE A O 1
ATOM 1362 N N . THR A 1 167 ? 35.791 28.045 2.884 1.00 12.34 164 THR A N 1
ATOM 1363 C CA . THR A 1 167 ? 35.426 28.638 4.177 1.00 12.65 164 THR A CA 1
ATOM 1364 C C . THR A 1 167 ? 35.927 27.707 5.262 1.00 12.65 164 THR A C 1
ATOM 1365 O O . THR A 1 167 ? 35.417 26.602 5.403 1.00 13.72 164 THR A O 1
ATOM 1369 N N . ILE A 1 168 ? 36.903 28.168 6.026 1.00 12.29 165 ILE A N 1
ATOM 1370 C CA . ILE A 1 168 ? 37.582 27.276 6.958 1.00 13.38 165 ILE A CA 1
ATOM 1371 C C . ILE A 1 168 ? 36.957 27.391 8.331 1.00 12.89 165 ILE A C 1
ATOM 1372 O O . ILE A 1 168 ? 36.777 28.504 8.845 1.00 14.00 165 ILE A O 1
ATOM 1377 N N . ARG A 1 169 ? 36.641 26.245 8.933 1.00 12.06 166 ARG A N 1
ATOM 1378 C CA . ARG A 1 169 ? 36.135 26.260 10.306 1.00 12.39 166 ARG A CA 1
ATOM 1379 C C . ARG A 1 169 ? 36.827 25.164 11.064 1.00 12.34 166 ARG A C 1
ATOM 1380 O O . ARG A 1 169 ? 37.103 24.094 10.535 1.00 12.95 166 ARG A O 1
ATOM 1388 N N . ASN A 1 170 ? 37.070 25.393 12.346 1.00 12.14 167 ASN A N 1
ATOM 1389 C CA . ASN A 1 170 ? 37.639 24.330 13.177 1.00 11.82 167 ASN A CA 1
ATOM 1390 C C . ASN A 1 170 ? 36.605 23.240 13.483 1.00 12.10 167 ASN A C 1
ATOM 1391 O O . ASN A 1 170 ? 35.413 23.402 13.206 1.00 13.01 167 ASN A O 1
ATOM 1396 N N . ALA A 1 171 ? 37.060 22.110 14.011 1.00 12.53 168 ALA A N 1
ATOM 1397 C CA . ALA A 1 171 ? 36.151 21.003 14.235 1.00 12.63 168 ALA A CA 1
ATOM 1398 C C . ALA A 1 171 ? 35.032 21.319 15.212 1.00 13.56 168 ALA A C 1
ATOM 1399 O O . ALA A 1 171 ? 33.928 20.808 15.064 1.00 14.04 168 ALA A O 1
ATOM 1401 N N . LYS A 1 172 ? 35.318 22.131 16.226 1.00 13.93 169 LYS A N 1
ATOM 1402 C CA . LYS A 1 172 ? 34.254 22.481 17.190 1.00 15.22 169 LYS A CA 1
ATOM 1403 C C . LYS A 1 172 ? 33.150 23.250 16.488 1.00 14.99 169 LYS A C 1
ATOM 1404 O O . LYS A 1 172 ? 31.958 23.048 16.747 1.00 14.90 169 LYS A O 1
ATOM 1410 N N . THR A 1 173 ? 33.550 24.145 15.590 1.00 14.14 170 THR A N 1
ATOM 1411 C CA . THR A 1 173 ? 32.581 24.955 14.871 1.00 14.31 170 THR A CA 1
ATOM 1412 C C . THR A 1 173 ? 31.841 24.154 13.792 1.00 14.77 170 THR A C 1
ATOM 1413 O O . THR A 1 173 ? 30.634 24.325 13.567 1.00 14.59 170 THR A O 1
ATOM 1417 N N . PHE A 1 174 ? 32.554 23.243 13.132 1.00 13.75 171 PHE A N 1
ATOM 1418 C CA . PHE A 1 174 ? 31.900 22.276 12.259 1.00 13.83 171 PHE A CA 1
ATOM 1419 C C . PHE A 1 174 ? 30.754 21.571 13.013 1.00 13.94 171 PHE A C 1
ATOM 1420 O O . PHE A 1 174 ? 29.630 21.469 12.510 1.00 14.14 171 PHE A O 1
ATOM 1428 N N A ASP A 1 175 ? 31.006 21.104 14.238 0.50 13.80 172 ASP A N 1
ATOM 1429 N N B ASP A 1 175 ? 31.063 21.092 14.216 0.50 14.42 172 ASP A N 1
ATOM 1430 C CA A ASP A 1 175 ? 29.929 20.466 15.011 0.50 13.80 172 ASP A CA 1
ATOM 1431 C CA B ASP A 1 175 ? 30.095 20.384 15.039 0.50 14.95 172 ASP A CA 1
ATOM 1432 C C A ASP A 1 175 ? 28.787 21.436 15.323 0.50 13.84 172 ASP A C 1
ATOM 1433 C C B ASP A 1 175 ? 28.873 21.269 15.337 0.50 14.96 172 ASP A C 1
ATOM 1434 O O A ASP A 1 175 ? 27.617 21.069 15.245 0.50 13.47 172 ASP A O 1
ATOM 1435 O O B ASP A 1 175 ? 27.733 20.821 15.228 0.50 14.48 172 ASP A O 1
ATOM 1444 N N A LYS A 1 176 ? 29.143 22.661 15.696 0.50 13.32 173 LYS A N 1
ATOM 1445 N N B LYS A 1 176 ? 29.119 22.526 15.691 0.50 14.27 173 LYS A N 1
ATOM 1446 C CA A LYS A 1 176 ? 28.141 23.687 15.996 0.50 13.88 173 LYS A CA 1
ATOM 1447 C CA B LYS A 1 176 ? 28.028 23.457 15.984 0.50 14.75 173 LYS A CA 1
ATOM 1448 C C A LYS A 1 176 ? 27.246 23.971 14.800 0.50 13.93 173 LYS A C 1
ATOM 1449 C C B LYS A 1 176 ? 27.180 23.776 14.751 0.50 14.24 173 LYS A C 1
ATOM 1450 O O A LYS A 1 176 ? 26.049 24.230 14.966 0.50 13.83 173 LYS A O 1
ATOM 1451 O O B LYS A 1 176 ? 25.948 23.878 14.835 0.50 13.86 173 LYS A O 1
ATOM 1462 N N . ILE A 1 177 ? 27.821 23.932 13.595 1.00 13.83 174 ILE A N 1
ATOM 1463 C CA . ILE A 1 177 ? 27.072 24.144 12.363 1.00 14.25 174 ILE A CA 1
ATOM 1464 C C . ILE A 1 177 ? 26.015 23.042 12.185 1.00 13.98 174 ILE A C 1
ATOM 1465 O O . ILE A 1 177 ? 24.853 23.315 11.888 1.00 15.00 174 ILE A O 1
ATOM 1470 N N . GLY A 1 178 ? 26.416 21.785 12.392 1.00 13.93 175 GLY A N 1
ATOM 1471 C CA . GLY A 1 178 ? 25.459 20.690 12.361 1.00 14.49 175 GLY A CA 1
ATOM 1472 C C . GLY A 1 178 ? 24.347 20.817 13.393 1.00 16.03 175 GLY A C 1
ATOM 1473 O O . GLY A 1 178 ? 23.181 20.574 13.065 1.00 16.51 175 GLY A O 1
ATOM 1474 N N . GLN A 1 179 ? 24.713 21.192 14.619 1.00 15.91 176 GLN A N 1
ATOM 1475 C CA . GLN A 1 179 ? 23.722 21.404 15.690 1.00 16.72 176 GLN A CA 1
ATOM 1476 C C . GLN A 1 179 ? 22.752 22.531 15.328 1.00 16.66 176 GLN A C 1
ATOM 1477 O O . GLN A 1 179 ? 21.541 22.407 15.576 1.00 17.08 176 GLN A O 1
ATOM 1491 N N . LEU A 1 181 ? 21.906 23.507 12.330 1.00 16.50 178 LEU A N 1
ATOM 1492 C CA . LEU A 1 181 ? 21.086 23.014 11.235 1.00 17.65 178 LEU A CA 1
ATOM 1493 C C . LEU A 1 181 ? 19.956 22.101 11.695 1.00 19.54 178 LEU A C 1
ATOM 1494 O O . LEU A 1 181 ? 18.915 22.041 11.046 1.00 19.09 178 LEU A O 1
ATOM 1499 N N . LYS A 1 182 ? 20.205 21.381 12.794 1.00 21.23 179 LYS A N 1
ATOM 1500 C CA . LYS A 1 182 ? 19.268 20.388 13.352 1.00 24.34 179 LYS A CA 1
ATOM 1501 C C . LYS A 1 182 ? 18.239 20.995 14.283 1.00 25.41 179 LYS A C 1
ATOM 1502 O O . LYS A 1 182 ? 17.205 20.367 14.557 1.00 26.11 179 LYS A O 1
ATOM 1508 N N . LYS A 1 183 ? 18.519 22.194 14.794 1.00 26.85 180 LYS A N 1
ATOM 1509 C CA . LYS A 1 183 ? 17.595 22.891 15.697 1.00 28.98 180 LYS A CA 1
ATOM 1510 C C . LYS A 1 183 ? 16.191 22.991 15.099 1.00 29.44 180 LYS A C 1
ATOM 1511 O O . LYS A 1 183 ? 16.026 23.278 13.909 1.00 30.52 180 LYS A O 1
ATOM 1517 N N . ALA B 1 3 ? 5.890 31.135 31.999 1.00 30.98 0 ALA B N 1
ATOM 1518 C CA . ALA B 1 3 ? 5.714 31.394 33.453 1.00 29.88 0 ALA B CA 1
ATOM 1519 C C . ALA B 1 3 ? 6.640 32.534 33.906 1.00 29.36 0 ALA B C 1
ATOM 1520 O O . ALA B 1 3 ? 7.731 32.715 33.333 1.00 30.69 0 ALA B O 1
ATOM 1530 N N . THR B 1 5 ? 9.480 34.198 35.497 1.00 20.22 2 THR B N 1
ATOM 1531 C CA . THR B 1 5 ? 10.814 33.629 35.720 1.00 18.01 2 THR B CA 1
ATOM 1532 C C . THR B 1 5 ? 11.693 34.749 36.261 1.00 16.38 2 THR B C 1
ATOM 1533 O O . THR B 1 5 ? 11.617 35.882 35.763 1.00 16.13 2 THR B O 1
ATOM 1537 N N . ARG B 1 6 ? 12.497 34.439 37.278 1.00 15.20 3 ARG B N 1
ATOM 1538 C CA . ARG B 1 6 ? 13.461 35.393 37.814 1.00 15.05 3 ARG B CA 1
ATOM 1539 C C . ARG B 1 6 ? 14.821 35.239 37.147 1.00 14.58 3 ARG B C 1
ATOM 1540 O O . ARG B 1 6 ? 15.304 34.126 36.921 1.00 14.16 3 ARG B O 1
ATOM 1548 N N . TYR B 1 7 ? 15.423 36.393 36.861 1.00 14.26 4 TYR B N 1
ATOM 1549 C CA . TYR B 1 7 ? 16.714 36.491 36.172 1.00 13.92 4 TYR B CA 1
ATOM 1550 C C . TYR B 1 7 ? 17.708 37.330 36.941 1.00 14.01 4 TYR B C 1
ATOM 1551 O O . TYR B 1 7 ? 17.329 38.238 37.700 1.00 14.41 4 TYR B O 1
ATOM 1560 N N . ALA B 1 8 ? 18.982 37.025 36.715 1.00 13.35 5 ALA B N 1
ATOM 1561 C CA . ALA B 1 8 ? 20.094 37.866 37.136 1.00 13.27 5 ALA B CA 1
ATOM 1562 C C . ALA B 1 8 ? 20.745 38.429 35.898 1.00 13.39 5 ALA B C 1
ATOM 1563 O O . ALA B 1 8 ? 21.005 37.678 34.945 1.00 13.60 5 ALA B O 1
ATOM 1565 N N . LEU B 1 9 ? 20.989 39.737 35.927 1.00 12.84 6 LEU B N 1
ATOM 1566 C CA . LEU B 1 9 ? 21.587 40.488 34.839 1.00 12.74 6 LEU B CA 1
ATOM 1567 C C . LEU B 1 9 ? 22.883 41.063 35.369 1.00 12.64 6 LEU B C 1
ATOM 1568 O O . LEU B 1 9 ? 22.853 41.866 36.297 1.00 13.05 6 LEU B O 1
ATOM 1573 N N . LEU B 1 10 ? 24.014 40.616 34.832 1.00 12.79 7 LEU B N 1
ATOM 1574 C CA . LEU B 1 10 ? 25.311 41.017 35.360 1.00 13.22 7 LEU B CA 1
ATOM 1575 C C . LEU B 1 10 ? 26.076 41.742 34.278 1.00 13.75 7 LEU B C 1
ATOM 1576 O O . LEU B 1 10 ? 26.102 41.286 33.127 1.00 14.51 7 LEU B O 1
ATOM 1581 N N . VAL B 1 11 ? 26.714 42.858 34.620 1.00 14.30 8 VAL B N 1
ATOM 1582 C CA . VAL B 1 11 ? 27.505 43.635 33.650 1.00 15.16 8 VAL B CA 1
ATOM 1583 C C . VAL B 1 11 ? 28.919 43.854 34.170 1.00 15.48 8 VAL B C 1
ATOM 1584 O O . VAL B 1 11 ? 29.177 43.612 35.330 1.00 16.35 8 VAL B O 1
ATOM 1588 N N . ARG B 1 12 ? 29.839 44.248 33.296 1.00 17.22 9 ARG B N 1
ATOM 1589 C CA . ARG B 1 12 ? 31.208 44.508 33.711 1.00 16.97 9 ARG B CA 1
ATOM 1590 C C . ARG B 1 12 ? 31.601 45.917 33.348 1.00 16.56 9 ARG B C 1
ATOM 1591 O O . ARG B 1 12 ? 30.965 46.550 32.496 1.00 16.31 9 ARG B O 1
ATOM 1599 N N . GLY B 1 13 ? 32.674 46.392 33.971 1.00 16.97 10 GLY B N 1
ATOM 1600 C CA . GLY B 1 13 ? 33.320 47.640 33.579 1.00 16.68 10 GLY B CA 1
ATOM 1601 C C . GLY B 1 13 ? 32.579 48.915 33.913 1.00 16.56 10 GLY B C 1
ATOM 1602 O O . GLY B 1 13 ? 32.930 49.968 33.387 1.00 17.14 10 GLY B O 1
ATOM 1603 N N . ILE B 1 14 ? 31.577 48.835 34.792 1.00 15.89 11 ILE B N 1
ATOM 1604 C CA . ILE B 1 14 ? 30.824 50.035 35.180 1.00 16.13 11 ILE B CA 1
ATOM 1605 C C . ILE B 1 14 ? 31.274 50.651 36.509 1.00 15.66 11 ILE B C 1
ATOM 1606 O O . ILE B 1 14 ? 31.836 49.970 37.368 1.00 16.66 11 ILE B O 1
ATOM 1611 N N . ASN B 1 15 ? 31.013 51.944 36.675 1.00 16.22 12 ASN B N 1
ATOM 1612 C CA . ASN B 1 15 ? 31.288 52.625 37.937 1.00 16.26 12 ASN B CA 1
ATOM 1613 C C . ASN B 1 15 ? 32.731 52.492 38.395 1.00 18.00 12 ASN B C 1
ATOM 1614 O O . ASN B 1 15 ? 32.993 52.326 39.585 1.00 19.58 12 ASN B O 1
ATOM 1619 N N . VAL B 1 16 ? 33.647 52.570 37.428 1.00 17.98 13 VAL B N 1
ATOM 1620 C CA . VAL B 1 16 ? 35.099 52.567 37.706 1.00 18.48 13 VAL B CA 1
ATOM 1621 C C . VAL B 1 16 ? 35.795 53.490 36.732 1.00 18.47 13 VAL B C 1
ATOM 1622 O O . VAL B 1 16 ? 35.241 53.822 35.675 1.00 19.56 13 VAL B O 1
ATOM 1626 N N . GLY B 1 17 ? 36.992 53.941 37.102 1.00 19.13 14 GLY B N 1
ATOM 1627 C CA . GLY B 1 17 ? 37.830 54.730 36.193 1.00 19.23 14 GLY B CA 1
ATOM 1628 C C . GLY B 1 17 ? 37.295 56.106 35.849 1.00 19.04 14 GLY B C 1
ATOM 1629 O O . GLY B 1 17 ? 37.714 56.715 34.848 1.00 18.80 14 GLY B O 1
ATOM 1630 N N . GLY B 1 18 ? 36.372 56.618 36.675 1.00 18.52 15 GLY B N 1
ATOM 1631 C CA . GLY B 1 18 ? 35.748 57.915 36.447 1.00 19.09 15 GLY B CA 1
ATOM 1632 C C . GLY B 1 18 ? 34.779 58.007 35.280 1.00 18.28 15 GLY B C 1
ATOM 1633 O O . GLY B 1 18 ? 34.436 59.109 34.830 1.00 18.77 15 GLY B O 1
ATOM 1634 N N A LYS B 1 19 ? 34.319 56.874 34.758 0.50 18.30 16 LYS B N 1
ATOM 1635 N N B LYS B 1 19 ? 34.347 56.830 34.817 0.50 18.92 16 LYS B N 1
ATOM 1636 C CA A LYS B 1 19 ? 33.272 56.936 33.740 0.50 17.75 16 LYS B CA 1
ATOM 1637 C CA B LYS B 1 19 ? 33.529 56.705 33.623 0.50 19.12 16 LYS B CA 1
ATOM 1638 C C A LYS B 1 19 ? 32.386 55.704 33.847 0.50 17.16 16 LYS B C 1
ATOM 1639 C C B LYS B 1 19 ? 32.464 55.628 33.811 0.50 18.00 16 LYS B C 1
ATOM 1640 O O A LYS B 1 19 ? 32.397 55.005 34.872 0.50 16.69 16 LYS B O 1
ATOM 1641 O O B LYS B 1 19 ? 32.409 54.976 34.865 0.50 17.49 16 LYS B O 1
ATOM 1652 N N . ASN B 1 20 ? 31.631 55.443 32.786 1.00 17.17 17 ASN B N 1
ATOM 1653 C CA . ASN B 1 20 ? 30.701 54.307 32.742 1.00 16.04 17 ASN B CA 1
ATOM 1654 C C . ASN B 1 20 ? 29.805 54.280 33.970 1.00 15.68 17 ASN B C 1
ATOM 1655 O O . ASN B 1 20 ? 29.594 53.239 34.586 1.00 15.72 17 ASN B O 1
ATOM 1660 N N . LYS B 1 21 ? 29.268 55.452 34.305 1.00 15.65 18 LYS B N 1
ATOM 1661 C CA . LYS B 1 21 ? 28.465 55.615 35.506 1.00 16.76 18 LYS B CA 1
ATOM 1662 C C . LYS B 1 21 ? 27.061 55.069 35.301 1.00 15.68 18 LYS B C 1
ATOM 1663 O O . LYS B 1 21 ? 26.390 55.373 34.312 1.00 16.31 18 LYS B O 1
ATOM 1669 N N . VAL B 1 22 ? 26.649 54.238 36.248 1.00 14.93 19 VAL B N 1
ATOM 1670 C CA . VAL B 1 22 ? 25.290 53.728 36.309 1.00 15.56 19 VAL B CA 1
ATOM 1671 C C . VAL B 1 22 ? 24.821 53.921 37.739 1.00 14.58 19 VAL B C 1
ATOM 1672 O O . VAL B 1 22 ? 25.448 53.399 38.668 1.00 15.41 19 VAL B O 1
ATOM 1676 N N . VAL B 1 23 ? 23.753 54.703 37.915 1.00 14.92 20 VAL B N 1
ATOM 1677 C CA . VAL B 1 23 ? 23.181 54.903 39.243 1.00 15.09 20 VAL B CA 1
ATOM 1678 C C . VAL B 1 23 ? 22.153 53.787 39.414 1.00 14.64 20 VAL B C 1
ATOM 1679 O O . VAL B 1 23 ? 21.218 53.700 38.645 1.00 14.97 20 VAL B O 1
ATOM 1699 N N . ALA B 1 25 ? 19.638 53.139 41.410 1.00 14.67 22 ALA B N 1
ATOM 1700 C CA . ALA B 1 25 ? 18.228 53.521 41.555 1.00 14.86 22 ALA B CA 1
ATOM 1701 C C . ALA B 1 25 ? 17.647 53.922 40.211 1.00 15.70 22 ALA B C 1
ATOM 1702 O O . ALA B 1 25 ? 16.490 53.602 39.916 1.00 15.93 22 ALA B O 1
ATOM 1704 N N . GLU B 1 26 ? 18.447 54.589 39.383 1.00 14.64 23 GLU B N 1
ATOM 1705 C CA . GLU B 1 26 ? 17.989 54.985 38.048 1.00 14.97 23 GLU B CA 1
ATOM 1706 C C . GLU B 1 26 ? 17.796 53.761 37.169 1.00 13.58 23 GLU B C 1
ATOM 1707 O O . GLU B 1 26 ? 16.772 53.636 36.524 1.00 14.04 23 GLU B O 1
ATOM 1713 N N . LEU B 1 27 ? 18.775 52.847 37.170 1.00 12.98 24 LEU B N 1
ATOM 1714 C CA . LEU B 1 27 ? 18.667 51.682 36.343 1.00 13.09 24 LEU B CA 1
ATOM 1715 C C . LEU B 1 27 ? 17.479 50.832 36.755 1.00 13.35 24 LEU B C 1
ATOM 1716 O O . LEU B 1 27 ? 16.763 50.316 35.895 1.00 13.58 24 LEU B O 1
ATOM 1721 N N . ARG B 1 28 ? 17.266 50.657 38.062 1.00 12.43 25 ARG B N 1
ATOM 1722 C CA . ARG B 1 28 ? 16.118 49.870 38.482 1.00 12.58 25 ARG B CA 1
ATOM 1723 C C . ARG B 1 28 ? 14.828 50.522 37.971 1.00 12.47 25 ARG B C 1
ATOM 1724 O O . ARG B 1 28 ? 13.901 49.832 37.548 1.00 13.26 25 ARG B O 1
ATOM 1732 N N . GLN B 1 29 ? 14.744 51.845 38.076 1.00 12.44 26 GLN B N 1
ATOM 1733 C CA . GLN B 1 29 ? 13.565 52.539 37.578 1.00 12.35 26 GLN B CA 1
ATOM 1734 C C . GLN B 1 29 ? 13.386 52.375 36.058 1.00 12.39 26 GLN B C 1
ATOM 1735 O O . GLN B 1 29 ? 12.241 52.194 35.576 1.00 12.45 26 GLN B O 1
ATOM 1741 N N . GLU B 1 30 ? 14.483 52.480 35.305 1.00 11.93 27 GLU B N 1
ATOM 1742 C CA . GLU B 1 30 ? 14.422 52.317 33.867 1.00 13.25 27 GLU B CA 1
ATOM 1743 C C . GLU B 1 30 ? 13.917 50.928 33.488 1.00 12.79 27 GLU B C 1
ATOM 1744 O O . GLU B 1 30 ? 13.030 50.776 32.644 1.00 13.14 27 GLU B O 1
ATOM 1750 N N . LEU B 1 31 ? 14.499 49.903 34.101 1.00 12.93 28 LEU B N 1
ATOM 1751 C CA . LEU B 1 31 ? 14.055 48.547 33.803 1.00 12.78 28 LEU B CA 1
ATOM 1752 C C . LEU B 1 31 ? 12.597 48.279 34.202 1.00 12.78 28 LEU B C 1
ATOM 1753 O O . LEU B 1 31 ? 11.870 47.603 33.467 1.00 13.61 28 LEU B O 1
ATOM 1758 N N . THR B 1 32 ? 12.159 48.872 35.314 1.00 12.59 29 THR B N 1
ATOM 1759 C CA . THR B 1 32 ? 10.741 48.830 35.709 1.00 12.34 29 THR B CA 1
ATOM 1760 C C . THR B 1 32 ? 9.899 49.505 34.628 1.00 12.52 29 THR B C 1
ATOM 1761 O O . THR B 1 32 ? 8.840 48.995 34.243 1.00 12.99 29 THR B O 1
ATOM 1765 N N . ASN B 1 33 ? 10.373 50.641 34.122 1.00 12.16 30 ASN B N 1
ATOM 1766 C CA . ASN B 1 33 ? 9.634 51.340 33.070 1.00 13.17 30 ASN B CA 1
ATOM 1767 C C . ASN B 1 33 ? 9.596 50.612 31.732 1.00 15.51 30 ASN B C 1
ATOM 1768 O O . ASN B 1 33 ? 8.720 50.861 30.898 1.00 16.25 30 ASN B O 1
ATOM 1773 N N . LEU B 1 34 ? 10.546 49.716 31.531 1.00 15.89 31 LEU B N 1
ATOM 1774 C CA . LEU B 1 34 ? 10.525 48.843 30.352 1.00 16.46 31 LEU B CA 1
ATOM 1775 C C . LEU B 1 34 ? 9.621 47.641 30.545 1.00 16.65 31 LEU B C 1
ATOM 1776 O O . LEU B 1 34 ? 9.501 46.802 29.633 1.00 19.06 31 LEU B O 1
ATOM 1781 N N . GLY B 1 35 ? 9.051 47.505 31.736 1.00 15.31 32 GLY B N 1
ATOM 1782 C CA . GLY B 1 35 ? 8.082 46.430 31.982 1.00 15.77 32 GLY B CA 1
ATOM 1783 C C . GLY B 1 35 ? 8.621 45.230 32.725 1.00 15.91 32 GLY B C 1
ATOM 1784 O O . GLY B 1 35 ? 7.913 44.233 32.864 1.00 17.31 32 GLY B O 1
ATOM 1785 N N . LEU B 1 36 ? 9.865 45.315 33.201 1.00 15.63 33 LEU B N 1
ATOM 1786 C CA . LEU B 1 36 ? 10.410 44.218 34.008 1.00 16.09 33 LEU B CA 1
ATOM 1787 C C . LEU B 1 36 ? 9.918 44.382 35.443 1.00 16.55 33 LEU B C 1
ATOM 1788 O O . LEU B 1 36 ? 9.703 45.513 35.907 1.00 16.80 33 LEU B O 1
ATOM 1793 N N . GLU B 1 37 ? 9.702 43.271 36.138 1.00 16.87 34 GLU B N 1
ATOM 1794 C CA . GLU B 1 37 ? 9.074 43.324 37.460 1.00 17.95 34 GLU B CA 1
ATOM 1795 C C . GLU B 1 37 ? 9.997 43.004 38.624 1.00 16.76 34 GLU B C 1
ATOM 1796 O O . GLU B 1 37 ? 11.016 42.336 38.455 1.00 15.97 34 GLU B O 1
ATOM 1802 N N . LYS B 1 38 ? 9.626 43.487 39.811 1.00 16.49 35 LYS B N 1
ATOM 1803 C CA . LYS B 1 38 ? 10.333 43.182 41.066 1.00 17.53 35 LYS B CA 1
ATOM 1804 C C . LYS B 1 38 ? 11.849 43.387 40.877 1.00 16.30 35 LYS B C 1
ATOM 1805 O O . LYS B 1 38 ? 12.672 42.516 41.190 1.00 16.68 35 LYS B O 1
ATOM 1811 N N . VAL B 1 39 ? 12.206 44.545 40.340 1.00 15.40 36 VAL B N 1
ATOM 1812 C CA . VAL B 1 39 ? 13.604 44.841 40.015 1.00 14.50 36 VAL B CA 1
ATOM 1813 C C . VAL B 1 39 ? 14.408 45.205 41.254 1.00 14.22 36 VAL B C 1
ATOM 1814 O O . VAL B 1 39 ? 14.023 46.093 42.024 1.00 15.71 36 VAL B O 1
ATOM 1818 N N . GLU B 1 40 ? 15.530 44.495 41.451 1.00 14.07 37 GLU B N 1
ATOM 1819 C CA . GLU B 1 40 ? 16.385 44.697 42.615 1.00 15.43 37 GLU B CA 1
ATOM 1820 C C . GLU B 1 40 ? 17.842 44.745 42.147 1.00 14.22 37 GLU B C 1
ATOM 1821 O O . GLU B 1 40 ? 18.142 44.339 41.052 1.00 13.76 37 GLU B O 1
ATOM 1827 N N . SER B 1 41 ? 18.736 45.209 43.005 1.00 14.54 38 SER B N 1
ATOM 1828 C CA . SER B 1 41 ? 20.161 45.207 42.690 1.00 14.46 38 SER B CA 1
ATOM 1829 C C . SER B 1 41 ? 21.003 44.884 43.909 1.00 15.67 38 SER B C 1
ATOM 1830 O O . SER B 1 41 ? 20.528 45.010 45.053 1.00 16.08 38 SER B O 1
ATOM 1833 N N . TYR B 1 42 ? 22.254 44.498 43.654 1.00 15.52 39 TYR B N 1
ATOM 1834 C CA . TYR B 1 42 ? 23.213 44.193 44.712 1.00 15.61 39 TYR B CA 1
ATOM 1835 C C . TYR B 1 42 ? 24.517 44.922 44.392 1.00 15.17 39 TYR B C 1
ATOM 1836 O O . TYR B 1 42 ? 25.015 44.858 43.264 1.00 14.45 39 TYR B O 1
ATOM 1845 N N . ILE B 1 43 ? 25.043 45.624 45.393 1.00 16.34 40 ILE B N 1
ATOM 1846 C CA . ILE B 1 43 ? 26.252 46.443 45.289 1.00 17.35 40 ILE B CA 1
ATOM 1847 C C . ILE B 1 43 ? 26.205 47.351 44.058 1.00 17.06 40 ILE B C 1
ATOM 1848 O O . ILE B 1 43 ? 25.106 47.742 43.631 1.00 17.35 40 ILE B O 1
ATOM 1853 N N . ASN B 1 44 ? 27.360 47.743 43.533 1.00 16.76 41 ASN B N 1
ATOM 1854 C CA . ASN B 1 44 ? 27.391 48.787 42.510 1.00 16.98 41 ASN B CA 1
ATOM 1855 C C . ASN B 1 44 ? 28.116 48.354 41.240 1.00 16.55 41 ASN B C 1
ATOM 1856 O O . ASN B 1 44 ? 28.280 49.162 40.309 1.00 16.51 41 ASN B O 1
ATOM 1861 N N . SER B 1 45 ? 28.518 47.089 41.170 1.00 16.37 42 SER B N 1
ATOM 1862 C CA . SER B 1 45 ? 29.217 46.608 39.998 1.00 15.75 42 SER B CA 1
ATOM 1863 C C . SER B 1 45 ? 28.340 46.106 38.856 1.00 16.15 42 SER B C 1
ATOM 1864 O O . SER B 1 45 ? 28.853 45.771 37.773 1.00 17.83 42 SER B O 1
ATOM 1867 N N . GLY B 1 46 ? 27.024 46.063 39.069 1.00 15.26 43 GLY B N 1
ATOM 1868 C CA . GLY B 1 46 ? 26.094 45.677 38.015 1.00 15.62 43 GLY B CA 1
ATOM 1869 C C . GLY B 1 46 ? 25.563 44.275 38.224 1.00 15.64 43 GLY B C 1
ATOM 1870 O O . GLY B 1 46 ? 25.871 43.361 37.453 1.00 15.24 43 GLY B O 1
ATOM 1871 N N . ASN B 1 47 ? 24.801 44.103 39.298 1.00 14.70 44 ASN B N 1
ATOM 1872 C CA . ASN B 1 47 ? 24.104 42.859 39.593 1.00 14.47 44 ASN B CA 1
ATOM 1873 C C . ASN B 1 47 ? 22.643 43.235 39.778 1.00 14.42 44 ASN B C 1
ATOM 1874 O O . ASN B 1 47 ? 22.269 43.802 40.804 1.00 15.28 44 ASN B O 1
ATOM 1879 N N A ILE B 1 48 ? 21.835 42.907 38.788 0.50 14.44 45 ILE B N 1
ATOM 1880 N N B ILE B 1 48 ? 21.832 42.936 38.766 0.50 14.21 45 ILE B N 1
ATOM 1881 C CA A ILE B 1 48 ? 20.447 43.321 38.775 0.50 14.33 45 ILE B CA 1
ATOM 1882 C CA B ILE B 1 48 ? 20.417 43.334 38.709 0.50 13.71 45 ILE B CA 1
ATOM 1883 C C A ILE B 1 48 ? 19.631 42.036 38.752 0.50 14.24 45 ILE B C 1
ATOM 1884 C C B ILE B 1 48 ? 19.568 42.075 38.640 0.50 13.95 45 ILE B C 1
ATOM 1885 O O A ILE B 1 48 ? 20.081 41.005 38.229 0.50 14.40 45 ILE B O 1
ATOM 1886 O O B ILE B 1 48 ? 19.912 41.114 37.940 0.50 13.85 45 ILE B O 1
ATOM 1895 N N . PHE B 1 49 ? 18.448 42.083 39.352 1.00 13.04 46 PHE B N 1
ATOM 1896 C CA . PHE B 1 49 ? 17.555 40.935 39.381 1.00 13.26 46 PHE B CA 1
ATOM 1897 C C . PHE B 1 49 ? 16.166 41.402 39.017 1.00 12.75 46 PHE B C 1
ATOM 1898 O O . PHE B 1 49 ? 15.740 42.481 39.430 1.00 14.42 46 PHE B O 1
ATOM 1906 N N . PHE B 1 50 ? 15.460 40.611 38.220 1.00 13.09 47 PHE B N 1
ATOM 1907 C CA . PHE B 1 50 ? 14.115 41.003 37.795 1.00 13.57 47 PHE B CA 1
ATOM 1908 C C . PHE B 1 50 ? 13.311 39.774 37.421 1.00 14.36 47 PHE B C 1
ATOM 1909 O O . PHE B 1 50 ? 13.871 38.699 37.187 1.00 14.74 47 PHE B O 1
ATOM 1917 N N . THR B 1 51 ? 12.001 39.958 37.335 1.00 14.52 48 THR B N 1
ATOM 1918 C CA . THR B 1 51 ? 11.095 38.866 36.992 1.00 15.54 48 THR B CA 1
ATOM 1919 C C . THR B 1 51 ? 10.334 39.224 35.730 1.00 15.20 48 THR B C 1
ATOM 1920 O O . THR B 1 51 ? 9.936 40.377 35.535 1.00 14.44 48 THR B O 1
ATOM 1924 N N . SER B 1 52 ? 10.134 38.237 34.858 1.00 15.62 49 SER B N 1
ATOM 1925 C CA . SER B 1 52 ? 9.405 38.489 33.616 1.00 16.61 49 SER B CA 1
ATOM 1926 C C . SER B 1 52 ? 8.806 37.228 33.028 1.00 17.99 49 SER B C 1
ATOM 1927 O O . SER B 1 52 ? 9.342 36.142 33.234 1.00 17.02 49 SER B O 1
ATOM 1930 N N . ILE B 1 53 ? 7.721 37.388 32.275 1.00 19.32 50 ILE B N 1
ATOM 1931 C CA . ILE B 1 53 ? 7.145 36.273 31.507 1.00 20.45 50 ILE B CA 1
ATOM 1932 C C . ILE B 1 53 ? 7.704 36.191 30.090 1.00 20.72 50 ILE B C 1
ATOM 1933 O O . ILE B 1 53 ? 7.451 35.217 29.372 1.00 21.50 50 ILE B O 1
ATOM 1938 N N . ASP B 1 54 ? 8.444 37.217 29.674 1.00 20.97 51 ASP B N 1
ATOM 1939 C CA . ASP B 1 54 ? 8.951 37.276 28.306 1.00 21.46 51 ASP B CA 1
ATOM 1940 C C . ASP B 1 54 ? 9.978 36.178 28.069 1.00 20.56 51 ASP B C 1
ATOM 1941 O O . ASP B 1 54 ? 10.622 35.692 29.015 1.00 20.77 51 ASP B O 1
ATOM 1946 N N . SER B 1 55 ? 10.118 35.752 26.818 1.00 19.91 52 SER B N 1
ATOM 1947 C CA . SER B 1 55 ? 11.118 34.732 26.505 1.00 18.49 52 SER B CA 1
ATOM 1948 C C . SER B 1 55 ? 12.523 35.269 26.719 1.00 18.10 52 SER B C 1
ATOM 1949 O O . SER B 1 55 ? 12.763 36.483 26.670 1.00 17.32 52 SER B O 1
ATOM 1952 N N . LYS B 1 56 ? 13.460 34.365 26.941 1.00 16.96 53 LYS B N 1
ATOM 1953 C CA . LYS B 1 56 ? 14.853 34.780 27.100 1.00 17.26 53 LYS B CA 1
ATOM 1954 C C . LYS B 1 56 ? 15.309 35.594 25.886 1.00 17.10 53 LYS B C 1
ATOM 1955 O O . LYS B 1 56 ? 15.9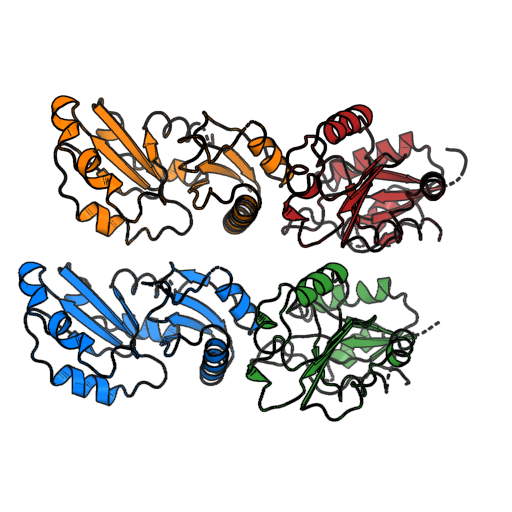09 36.646 26.031 1.00 16.60 53 LYS B O 1
ATOM 1961 N N . ALA B 1 57 ? 14.998 35.127 24.679 1.00 16.81 54 ALA B N 1
ATOM 1962 C CA . ALA B 1 57 ? 15.380 35.832 23.460 1.00 17.39 54 ALA B CA 1
ATOM 1963 C C . ALA B 1 57 ? 14.823 37.258 23.419 1.00 17.84 54 ALA B C 1
ATOM 1964 O O . ALA B 1 57 ? 15.521 38.203 23.041 1.00 18.04 54 ALA B O 1
ATOM 1966 N N . GLN B 1 58 ? 13.568 37.409 23.823 1.00 17.84 55 GLN B N 1
ATOM 1967 C CA . GLN B 1 58 ? 12.918 38.710 23.910 1.00 18.69 55 GLN B CA 1
ATOM 1968 C C . GLN B 1 58 ? 13.638 39.622 24.907 1.00 16.91 55 GLN B C 1
ATOM 1969 O O . GLN B 1 58 ? 13.837 40.801 24.640 1.00 16.98 55 GLN B O 1
ATOM 1975 N N . LEU B 1 59 ? 14.031 39.059 26.045 1.00 15.72 56 LEU B N 1
ATOM 1976 C CA . LEU B 1 59 ? 14.685 39.840 27.099 1.00 15.52 56 LEU B CA 1
ATOM 1977 C C . LEU B 1 59 ? 16.069 40.265 26.664 1.00 16.21 56 LEU B C 1
ATOM 1978 O O . LEU B 1 59 ? 16.468 41.408 26.891 1.00 15.91 56 LEU B O 1
ATOM 1983 N N . VAL B 1 60 ? 16.803 39.365 26.020 1.00 15.71 57 VAL B N 1
ATOM 1984 C CA . VAL B 1 60 ? 18.117 39.733 25.492 1.00 16.12 57 VAL B CA 1
ATOM 1985 C C . VAL B 1 60 ? 18.017 40.885 24.492 1.00 17.00 57 VAL B C 1
ATOM 1986 O O . VAL B 1 60 ? 18.792 41.827 24.563 1.00 16.49 57 VAL B O 1
ATOM 1990 N N . GLU B 1 61 ? 17.058 40.820 23.585 1.00 17.45 58 GLU B N 1
ATOM 1991 C CA . GLU B 1 61 ? 16.920 41.855 22.586 1.00 18.83 58 GLU B CA 1
ATOM 1992 C C . GLU B 1 61 ? 16.502 43.185 23.235 1.00 17.98 58 GLU B C 1
ATOM 1993 O O . GLU B 1 61 ? 17.033 44.237 22.869 1.00 17.81 58 GLU B O 1
ATOM 1999 N N . LYS B 1 62 ? 15.558 43.133 24.179 1.00 17.21 59 LYS B N 1
ATOM 2000 C CA . LYS B 1 62 ? 15.105 44.315 24.918 1.00 17.42 59 LYS B CA 1
ATOM 2001 C C . LYS B 1 62 ? 16.278 44.988 25.615 1.00 16.07 59 LYS B C 1
ATOM 2002 O O . LYS B 1 62 ? 16.438 46.205 25.537 1.00 17.06 59 LYS B O 1
ATOM 2008 N N . LEU B 1 63 ? 17.089 44.195 26.310 1.00 15.02 60 LEU B N 1
ATOM 2009 C CA . LEU B 1 63 ? 18.212 44.758 27.064 1.00 15.08 60 LEU B CA 1
ATOM 2010 C C . LEU B 1 63 ? 19.319 45.275 26.139 1.00 15.66 60 LEU B C 1
ATOM 2011 O O . LEU B 1 63 ? 19.893 46.332 26.396 1.00 15.13 60 LEU B O 1
ATOM 2016 N N . GLU B 1 64 ? 19.621 44.555 25.062 1.00 15.04 61 GLU B N 1
ATOM 2017 C CA . GLU B 1 64 ? 20.640 45.002 24.107 1.00 16.45 61 GLU B CA 1
ATOM 2018 C C . GLU B 1 64 ? 20.247 46.342 23.502 1.00 15.89 61 GLU B C 1
ATOM 2019 O O . GLU B 1 64 ? 21.066 47.249 23.414 1.00 16.39 61 GLU B O 1
ATOM 2025 N N . THR B 1 65 ? 18.986 46.449 23.116 1.00 15.84 62 THR B N 1
ATOM 2026 C CA . THR B 1 65 ? 18.477 47.680 22.517 1.00 16.43 62 THR B CA 1
ATOM 2027 C C . THR B 1 65 ? 18.534 48.822 23.527 1.00 16.50 62 THR B C 1
ATOM 2028 O O . THR B 1 65 ? 18.956 49.934 23.189 1.00 17.79 62 THR B O 1
ATOM 2032 N N . PHE B 1 66 ? 18.114 48.548 24.759 1.00 15.04 63 PHE B N 1
ATOM 2033 C CA . PHE B 1 66 ? 18.151 49.541 25.829 1.00 14.32 63 PHE B CA 1
ATOM 2034 C C . PHE B 1 66 ? 19.584 50.021 26.117 1.00 14.72 63 PHE B C 1
ATOM 2035 O O . PHE B 1 66 ? 19.850 51.230 26.141 1.00 14.34 63 PHE B O 1
ATOM 2043 N N . PHE B 1 67 ? 20.524 49.093 26.318 1.00 14.48 64 PHE B N 1
ATOM 2044 C CA . PHE B 1 67 ? 21.881 49.516 26.613 1.00 13.25 64 PHE B CA 1
ATOM 2045 C C . PHE B 1 67 ? 22.501 50.293 25.438 1.00 13.53 64 PHE B C 1
ATOM 2046 O O . PHE B 1 67 ? 23.216 51.263 25.651 1.00 14.54 64 PHE B O 1
ATOM 2054 N N . ALA B 1 68 ? 22.239 49.862 24.209 1.00 14.37 65 ALA B N 1
ATOM 2055 C CA . ALA B 1 68 ? 22.876 50.511 23.055 1.00 14.68 65 ALA B CA 1
ATOM 2056 C C . ALA B 1 68 ? 22.508 51.972 22.973 1.00 14.67 65 ALA B C 1
ATOM 2057 O O . ALA B 1 68 ? 23.308 52.773 22.502 1.00 15.60 65 ALA B O 1
ATOM 2059 N N . VAL B 1 69 ? 21.288 52.299 23.379 1.00 14.76 66 VAL B N 1
ATOM 2060 C CA . VAL B 1 69 ? 20.811 53.686 23.398 1.00 14.73 66 VAL B CA 1
ATOM 2061 C C . VAL B 1 69 ? 21.207 54.442 24.663 1.00 15.02 66 VAL B C 1
ATOM 2062 O O . VAL B 1 69 ? 21.692 55.561 24.574 1.00 15.65 66 VAL B O 1
ATOM 2066 N N . HIS B 1 70 ? 21.025 53.822 25.829 1.00 14.06 67 HIS B N 1
ATOM 2067 C CA . HIS B 1 70 ? 21.118 54.551 27.105 1.00 13.95 67 HIS B CA 1
ATOM 2068 C C . HIS B 1 70 ? 22.390 54.337 27.928 1.00 13.93 67 HIS B C 1
ATOM 2069 O O . HIS B 1 70 ? 22.727 55.179 28.769 1.00 14.79 67 HIS B O 1
ATOM 2076 N N . TYR B 1 71 ? 23.081 53.218 27.711 1.00 13.66 68 TYR B N 1
ATOM 2077 C CA . TYR B 1 71 ? 24.360 52.937 28.412 1.00 13.97 68 TYR B CA 1
ATOM 2078 C C . TYR B 1 71 ? 25.258 52.246 27.416 1.00 13.98 68 TYR B C 1
ATOM 2079 O O . TYR B 1 71 ? 25.536 51.053 27.589 1.00 14.01 68 TYR B O 1
ATOM 2088 N N . PRO B 1 72 ? 25.690 52.965 26.366 1.00 14.15 69 PRO B N 1
ATOM 2089 C CA . PRO B 1 72 ? 26.385 52.276 25.268 1.00 14.51 69 PRO B CA 1
ATOM 2090 C C . PRO B 1 72 ? 27.732 51.627 25.630 1.00 15.40 69 PRO B C 1
ATOM 2091 O O . PRO B 1 72 ? 28.225 50.801 24.854 1.00 16.57 69 PRO B O 1
ATOM 2095 N N . PHE B 1 73 ? 28.301 51.955 26.782 1.00 14.42 70 PHE B N 1
ATOM 2096 C CA . PHE B 1 73 ? 29.514 51.319 27.285 1.00 15.31 70 PHE B CA 1
ATOM 2097 C C . PHE B 1 73 ? 29.231 49.931 27.879 1.00 15.82 70 PHE B C 1
ATOM 2098 O O . PHE B 1 73 ? 30.173 49.190 28.208 1.00 17.06 70 PHE B O 1
ATOM 2106 N N . ILE B 1 74 ? 27.956 49.560 28.034 1.00 15.57 71 ILE B N 1
ATOM 2107 C CA . ILE B 1 74 ? 27.607 48.186 28.455 1.00 16.05 71 ILE B CA 1
ATOM 2108 C C . ILE B 1 74 ? 27.468 47.420 27.167 1.00 16.37 71 ILE B C 1
ATOM 2109 O O . ILE B 1 74 ? 26.427 47.481 26.503 1.00 17.29 71 ILE B O 1
ATOM 2114 N N A GLN B 1 75 ? 28.541 46.753 26.753 0.50 16.78 72 GLN B N 1
ATOM 2115 N N B GLN B 1 75 ? 28.544 46.708 26.834 0.50 16.86 72 GLN B N 1
ATOM 2116 C CA A GLN B 1 75 ? 28.539 46.099 25.439 0.50 17.92 72 GLN B CA 1
ATOM 2117 C CA B GLN B 1 75 ? 28.695 46.043 25.541 0.50 18.13 72 GLN B CA 1
ATOM 2118 C C A GLN B 1 75 ? 28.276 44.606 25.498 0.50 17.67 72 GLN B C 1
ATOM 2119 C C B GLN B 1 75 ? 28.709 44.515 25.631 0.50 18.11 72 GLN B C 1
ATOM 2120 O O A GLN B 1 75 ? 27.975 43.965 24.477 0.50 18.65 72 GLN B O 1
ATOM 2121 O O B GLN B 1 75 ? 28.860 43.823 24.621 0.50 18.18 72 GLN B O 1
ATOM 2132 N N A SER B 1 76 ? 28.426 44.055 26.690 0.50 17.63 73 SER B N 1
ATOM 2133 N N B SER B 1 76 ? 28.577 44.004 26.850 0.50 18.15 73 SER B N 1
ATOM 2134 C CA A SER B 1 76 ? 28.111 42.664 26.935 0.50 17.19 73 SER B CA 1
ATOM 2135 C CA B SER B 1 76 ? 28.396 42.571 27.093 0.50 18.12 73 SER B CA 1
ATOM 2136 C C A SER B 1 76 ? 27.364 42.594 28.252 0.50 16.26 73 SER B C 1
ATOM 2137 C C B SER B 1 76 ? 27.614 42.441 28.392 0.50 16.96 73 SER B C 1
ATOM 2138 O O A SER B 1 76 ? 27.352 43.550 29.047 0.50 15.18 73 SER B O 1
ATOM 2139 O O B SER B 1 76 ? 27.793 43.251 29.310 0.50 17.31 73 SER B O 1
ATOM 2144 N N . PHE B 1 77 ? 26.715 41.459 28.472 1.00 15.18 74 PHE B N 1
ATOM 2145 C CA . PHE B 1 77 ? 26.079 41.182 29.755 1.00 13.88 74 PHE B CA 1
ATOM 2146 C C . PHE B 1 77 ? 25.800 39.713 29.892 1.00 13.61 74 PHE B C 1
ATOM 2147 O O . PHE B 1 77 ? 25.660 38.991 28.904 1.00 13.23 74 PHE B O 1
ATOM 2155 N N . SER B 1 78 ? 25.725 39.281 31.144 1.00 13.40 75 SER B N 1
ATOM 2156 C CA . SER B 1 78 ? 25.262 37.935 31.473 1.00 13.78 75 SER B CA 1
ATOM 2157 C C . SER B 1 78 ? 23.798 38.001 31.860 1.00 14.26 75 SER B C 1
ATOM 2158 O O . SER B 1 78 ? 23.400 38.922 32.592 1.00 14.62 75 SER B O 1
ATOM 2161 N N . LEU B 1 79 ? 23.001 37.052 31.385 1.00 13.52 76 LEU B N 1
ATOM 2162 C CA . LEU B 1 79 ? 21.584 36.989 31.740 1.00 13.42 76 LEU B CA 1
ATOM 2163 C C . LEU B 1 79 ? 21.265 35.531 31.974 1.00 14.08 76 LEU B C 1
ATOM 2164 O O . LEU B 1 79 ? 21.397 34.697 31.066 1.00 14.62 76 LEU B O 1
ATOM 2169 N N . LEU B 1 80 ? 20.878 35.231 33.205 1.00 14.47 77 LEU B N 1
ATOM 2170 C CA . LEU B 1 80 ? 20.670 33.834 33.588 1.00 14.84 77 LEU B CA 1
ATOM 2171 C C . LEU B 1 80 ? 19.490 33.710 34.522 1.00 14.93 77 LEU B C 1
ATOM 2172 O O . LEU B 1 80 ? 19.203 34.627 35.295 1.00 15.28 77 LEU B O 1
ATOM 2177 N N . SER B 1 81 ? 18.788 32.583 34.438 1.00 14.79 78 SER B N 1
ATOM 2178 C CA . SER B 1 81 ? 17.580 32.365 35.208 1.00 14.95 78 SER B CA 1
ATOM 2179 C C . SER B 1 81 ? 17.881 31.652 36.521 1.00 14.50 78 SER B C 1
ATOM 2180 O O . SER B 1 81 ? 18.960 31.062 36.719 1.00 14.47 78 SER B O 1
ATOM 2183 N N . LEU B 1 82 ? 16.885 31.663 37.407 1.00 16.18 79 LEU B N 1
ATOM 2184 C CA . LEU B 1 82 ? 16.972 30.857 38.618 1.00 15.90 79 LEU B CA 1
ATOM 2185 C C . LEU B 1 82 ? 17.241 29.389 38.276 1.00 15.64 79 LEU B C 1
ATOM 2186 O O . LEU B 1 82 ? 18.118 28.763 38.875 1.00 16.33 79 LEU B O 1
ATOM 2191 N N A GLU B 1 83 ? 16.501 28.855 37.309 0.50 15.67 80 GLU B N 1
ATOM 2192 N N B GLU B 1 83 ? 16.485 28.848 37.312 0.50 16.30 80 GLU B N 1
ATOM 2193 C CA A GLU B 1 83 ? 16.677 27.461 36.903 0.50 15.68 80 GLU B CA 1
ATOM 2194 C CA B GLU B 1 83 ? 16.661 27.456 36.850 0.50 17.16 80 GLU B CA 1
ATOM 2195 C C A GLU B 1 83 ? 18.100 27.170 36.392 0.50 15.63 80 GLU B C 1
ATOM 2196 C C B GLU B 1 83 ? 18.102 27.182 36.405 0.50 16.35 80 GLU B C 1
ATOM 2197 O O A GLU B 1 83 ? 18.684 26.136 36.737 0.50 15.27 80 GLU B O 1
ATOM 2198 O O B GLU B 1 83 ? 18.695 26.172 36.798 0.50 15.91 80 GLU B O 1
ATOM 2209 N N . ASP B 1 84 ? 18.670 28.099 35.620 1.00 15.51 81 ASP B N 1
ATOM 2210 C CA . ASP B 1 84 ? 20.062 27.976 35.160 1.00 16.24 81 ASP B CA 1
ATOM 2211 C C . ASP B 1 84 ? 21.013 27.888 36.363 1.00 15.53 81 ASP B C 1
ATOM 2212 O O . ASP B 1 84 ? 21.940 27.072 36.402 1.00 15.58 81 ASP B O 1
ATOM 2217 N N . PHE B 1 85 ? 20.778 28.761 37.340 1.00 15.60 82 PHE B N 1
ATOM 2218 C CA . PHE B 1 85 ? 21.661 28.828 38.486 1.00 15.79 82 PHE B CA 1
ATOM 2219 C C . PHE B 1 85 ? 21.555 27.589 39.336 1.00 16.52 82 PHE B C 1
ATOM 2220 O O . PHE B 1 85 ? 22.575 27.037 39.732 1.00 16.42 82 PHE B O 1
ATOM 2228 N N . GLU B 1 86 ? 20.327 27.141 39.573 1.00 16.26 83 GLU B N 1
ATOM 2229 C CA . GLU B 1 86 ? 20.115 25.904 40.307 1.00 17.73 83 GLU B CA 1
ATOM 2230 C C . GLU B 1 86 ? 20.798 24.723 39.657 1.00 17.36 83 GLU B C 1
ATOM 2231 O O . GLU B 1 86 ? 21.377 23.878 40.376 1.00 17.71 83 GLU B O 1
ATOM 2237 N N . ALA B 1 87 ? 20.750 24.637 38.323 1.00 16.99 84 ALA B N 1
ATOM 2238 C CA . ALA B 1 87 ? 21.470 23.573 37.594 1.00 17.26 84 ALA B CA 1
ATOM 2239 C C . ALA B 1 87 ? 22.975 23.668 37.820 1.00 17.68 84 ALA B C 1
ATOM 2240 O O . ALA B 1 87 ? 23.641 22.637 38.002 1.00 18.96 84 ALA B O 1
ATOM 2242 N N . GLU B 1 88 ? 23.506 24.889 37.855 1.00 17.55 85 GLU B N 1
ATOM 2243 C CA . GLU B 1 88 ? 24.926 25.056 38.161 1.00 19.38 85 GLU B CA 1
ATOM 2244 C C . GLU B 1 88 ? 25.239 24.592 39.597 1.00 19.89 85 GLU B C 1
ATOM 2245 O O . GLU B 1 88 ? 26.283 23.964 39.835 1.00 21.64 85 GLU B O 1
ATOM 2251 N N . LEU B 1 89 ? 24.327 24.863 40.535 1.00 21.26 86 LEU B N 1
ATOM 2252 C CA . LEU B 1 89 ? 24.517 24.525 41.952 1.00 23.04 86 LEU B CA 1
ATOM 2253 C C . LEU B 1 89 ? 24.507 23.014 42.197 1.00 23.89 86 LEU B C 1
ATOM 2254 O O . LEU B 1 89 ? 24.942 22.553 43.270 1.00 24.51 86 LEU B O 1
ATOM 2259 N N A GLU B 1 90 ? 24.032 22.225 41.231 0.50 23.89 87 GLU B N 1
ATOM 2260 N N B GLU B 1 90 ? 24.034 22.255 41.204 0.50 23.83 87 GLU B N 1
ATOM 2261 C CA A GLU B 1 90 ? 24.053 20.764 41.395 0.50 24.36 87 GLU B CA 1
ATOM 2262 C CA B GLU B 1 90 ? 23.994 20.790 41.272 0.50 24.30 87 GLU B CA 1
ATOM 2263 C C A GLU B 1 90 ? 25.427 20.183 41.052 0.50 23.81 87 GLU B C 1
ATOM 2264 C C B GLU B 1 90 ? 25.340 20.165 40.871 0.50 23.73 87 GLU B C 1
ATOM 2265 O O A GLU B 1 90 ? 25.714 19.015 41.350 0.50 23.51 87 GLU B O 1
ATOM 2266 O O B GLU B 1 90 ? 25.533 18.947 40.976 0.50 23.84 87 GLU B O 1
ATOM 2277 N N . ASN B 1 91 ? 26.285 21.011 40.457 1.00 23.52 88 ASN B N 1
ATOM 2278 C CA . ASN B 1 91 ? 27.589 20.556 40.003 1.00 23.14 88 ASN B CA 1
ATOM 2279 C C . ASN B 1 91 ? 28.751 21.463 40.457 1.00 21.22 88 ASN B C 1
ATOM 2280 O O . ASN B 1 91 ? 29.708 21.734 39.708 1.00 21.77 88 ASN B O 1
ATOM 2285 N N . LEU B 1 92 ? 28.686 21.910 41.698 1.00 17.96 89 LEU B N 1
ATOM 2286 C CA . LEU B 1 92 ? 29.753 22.735 42.229 1.00 15.91 89 LEU B CA 1
ATOM 2287 C C . LEU B 1 92 ? 30.968 21.872 42.479 1.00 13.80 89 LEU B C 1
ATOM 2288 O O . LEU B 1 92 ? 30.845 20.772 42.994 1.00 13.94 89 LEU B O 1
ATOM 2293 N N . PRO B 1 93 ? 32.145 22.385 42.141 1.00 13.03 90 PRO B N 1
ATOM 2294 C CA . PRO B 1 93 ? 33.346 21.619 42.482 1.00 12.50 90 PRO B CA 1
ATOM 2295 C C . PRO B 1 93 ? 33.455 21.404 43.991 1.00 12.82 90 PRO B C 1
ATOM 2296 O O . PRO B 1 93 ? 33.052 22.279 44.775 1.00 12.37 90 PRO B O 1
ATOM 2300 N N . ALA B 1 94 ? 34.055 20.304 44.400 1.00 12.37 91 ALA B N 1
ATOM 2301 C CA . ALA B 1 94 ? 34.144 19.984 45.831 1.00 13.46 91 ALA B CA 1
ATOM 2302 C C . ALA B 1 94 ? 35.030 21.023 46.522 1.00 13.92 91 ALA B C 1
ATOM 2303 O O . ALA B 1 94 ? 34.863 21.300 47.706 1.00 15.91 91 ALA B O 1
ATOM 2305 N N . TRP B 1 95 ? 35.954 21.627 45.798 1.00 12.90 92 TRP B N 1
ATOM 2306 C CA . TRP B 1 95 ? 36.858 22.599 46.374 1.00 13.61 92 TRP B CA 1
ATOM 2307 C C . TRP B 1 95 ? 36.208 23.975 46.586 1.00 13.76 92 TRP B C 1
ATOM 2308 O O . TRP B 1 95 ? 36.749 24.842 47.268 1.00 14.43 92 TRP B O 1
ATOM 2319 N N . TRP B 1 96 ? 35.035 24.183 46.006 1.00 14.72 93 TRP B N 1
ATOM 2320 C CA . TRP B 1 96 ? 34.375 25.477 46.089 1.00 14.95 93 TRP B CA 1
ATOM 2321 C C . TRP B 1 96 ? 33.982 25.859 47.527 1.00 15.91 93 TRP B C 1
ATOM 2322 O O . TRP B 1 96 ? 33.927 27.042 47.855 1.00 16.91 93 TRP B O 1
ATOM 2333 N N . SER B 1 97 ? 33.702 24.893 48.408 1.00 14.87 94 SER B N 1
ATOM 2334 C CA . SER B 1 97 ? 33.406 25.246 49.805 1.00 14.69 94 SER B CA 1
ATOM 2335 C C . SER B 1 97 ? 34.626 25.369 50.710 1.00 14.38 94 SER B C 1
ATOM 2336 O O . SER B 1 97 ? 34.515 25.705 51.901 1.00 15.14 94 SER B O 1
ATOM 2339 N N . ARG B 1 98 ? 35.793 25.063 50.172 1.00 12.15 95 ARG B N 1
ATOM 2340 C CA . ARG B 1 98 ? 36.993 25.036 50.992 1.00 12.28 95 ARG B CA 1
ATOM 2341 C C . ARG B 1 98 ? 37.619 26.412 51.158 1.00 12.76 95 ARG B C 1
ATOM 2342 O O . ARG B 1 98 ? 37.298 27.331 50.388 1.00 13.17 95 ARG B O 1
ATOM 2350 N N . ASP B 1 99 ? 38.531 26.519 52.110 1.00 14.70 96 ASP B N 1
ATOM 2351 C CA . ASP B 1 99 ? 39.056 27.836 52.485 1.00 16.16 96 ASP B CA 1
ATOM 2352 C C . ASP B 1 99 ? 40.239 28.284 51.626 1.00 16.44 96 ASP B C 1
ATOM 2353 O O . ASP B 1 99 ? 41.322 28.603 52.128 1.00 18.13 96 ASP B O 1
ATOM 2358 N N . LEU B 1 100 ? 40.016 28.334 50.318 1.00 14.46 97 LEU B N 1
ATOM 2359 C CA . LEU B 1 100 ? 41.038 28.780 49.380 1.00 13.44 97 LEU B CA 1
ATOM 2360 C C . LEU B 1 100 ? 41.241 30.275 49.552 1.00 13.28 97 LEU B C 1
ATOM 2361 O O . LEU B 1 100 ? 40.314 30.997 49.940 1.00 15.09 97 LEU B O 1
ATOM 2366 N N . ALA B 1 101 ? 42.446 30.739 49.214 1.00 12.97 98 ALA B N 1
ATOM 2367 C CA . ALA B 1 101 ? 42.750 32.174 49.338 1.00 13.34 98 ALA B CA 1
ATOM 2368 C C . ALA B 1 101 ? 41.781 33.017 48.512 1.00 13.32 98 ALA B C 1
ATOM 2369 O O . ALA B 1 101 ? 41.277 34.041 49.008 1.00 14.32 98 ALA B O 1
ATOM 2371 N N . ARG B 1 102 ? 41.505 32.614 47.262 1.00 12.29 99 ARG B N 1
ATOM 2372 C CA . ARG B 1 102 ? 40.588 33.371 46.406 1.00 14.00 99 ARG B CA 1
ATOM 2373 C C . ARG B 1 102 ? 39.767 32.421 45.548 1.00 13.43 99 ARG B C 1
ATOM 2374 O O . ARG B 1 102 ? 40.319 31.497 44.977 1.00 14.41 99 ARG B O 1
ATOM 2382 N N . LYS B 1 103 ? 38.473 32.693 45.410 1.00 12.92 100 LYS B N 1
ATOM 2383 C CA . LYS B 1 103 ? 37.563 31.895 44.571 1.00 12.73 100 LYS B CA 1
ATOM 2384 C C . LYS B 1 103 ? 36.750 32.864 43.749 1.00 13.21 100 LYS B C 1
ATOM 2385 O O . LYS B 1 103 ? 36.101 33.747 44.307 1.00 13.70 100 LYS B O 1
ATOM 2391 N N . ASP B 1 104 ? 36.830 32.736 42.438 1.00 12.52 101 ASP B N 1
ATOM 2392 C CA . ASP B 1 104 ? 36.101 33.613 41.524 1.00 13.13 101 ASP B CA 1
ATOM 2393 C C . ASP B 1 104 ? 35.312 32.791 40.535 1.00 13.46 101 ASP B C 1
ATOM 2394 O O . ASP B 1 104 ? 35.676 31.643 40.217 1.00 14.55 101 ASP B O 1
ATOM 2399 N N . PHE B 1 105 ? 34.244 33.404 40.032 1.00 12.71 102 PHE B N 1
ATOM 2400 C CA . PHE B 1 105 ? 33.492 32.773 38.947 1.00 12.87 102 PHE B CA 1
ATOM 2401 C C . PHE B 1 105 ? 33.492 33.730 37.775 1.00 13.48 102 PHE B C 1
ATOM 2402 O O . PHE B 1 105 ? 33.181 34.935 37.934 1.00 13.86 102 PHE B O 1
ATOM 2410 N N . LEU B 1 106 ? 33.841 33.200 36.619 1.00 12.97 103 LEU B N 1
ATOM 2411 C CA . LEU B 1 106 ? 33.864 33.996 35.372 1.00 13.03 103 LEU B CA 1
ATOM 2412 C C . LEU B 1 106 ? 32.599 33.657 34.630 1.00 12.59 103 LEU B C 1
ATOM 2413 O O . LEU B 1 106 ? 32.507 32.617 33.996 1.00 12.52 103 LEU B O 1
ATOM 2418 N N . PHE B 1 107 ? 31.611 34.557 34.714 1.00 12.99 104 PHE B N 1
ATOM 2419 C CA . PHE B 1 107 ? 30.348 34.303 34.045 1.00 12.82 104 PHE B CA 1
ATOM 2420 C C . PHE B 1 107 ? 30.438 34.586 32.549 1.00 13.10 104 PHE B C 1
ATOM 2421 O O . PHE B 1 107 ? 30.895 35.670 32.134 1.00 14.17 104 PHE B O 1
ATOM 2429 N N . TYR B 1 108 ? 29.935 33.666 31.731 1.00 12.94 105 TYR B N 1
ATOM 2430 C CA . TYR B 1 108 ? 29.838 33.900 30.319 1.00 13.31 105 TYR B CA 1
ATOM 2431 C C . TYR B 1 108 ? 28.782 34.967 30.061 1.00 13.50 105 TYR B C 1
ATOM 2432 O O . TYR B 1 108 ? 27.927 35.223 30.917 1.00 14.38 105 TYR B O 1
ATOM 2441 N N . THR B 1 109 ? 28.869 35.605 28.891 1.00 12.54 106 THR B N 1
ATOM 2442 C CA . THR B 1 109 ? 27.914 36.646 28.503 1.00 12.98 106 THR B CA 1
ATOM 2443 C C . THR B 1 109 ? 27.136 36.190 27.266 1.00 13.05 106 THR B C 1
ATOM 2444 O O . THR B 1 109 ? 27.539 35.267 26.535 1.00 13.25 106 THR B O 1
ATOM 2448 N N . GLU B 1 110 ? 26.015 36.865 27.023 1.00 13.33 107 GLU B N 1
ATOM 2449 C CA . GLU B 1 110 ? 25.198 36.537 25.847 1.00 13.88 107 GLU B CA 1
ATOM 2450 C C . GLU B 1 110 ? 26.003 36.736 24.581 1.00 14.69 107 GLU B C 1
ATOM 2451 O O . GLU B 1 110 ? 26.666 37.777 24.400 1.00 14.64 107 GLU B O 1
ATOM 2457 N N . GLY B 1 111 ? 25.974 35.725 23.711 1.00 15.38 108 GLY B N 1
ATOM 2458 C CA . GLY B 1 111 ? 26.700 35.775 22.446 1.00 15.36 108 GLY B CA 1
ATOM 2459 C C . GLY B 1 111 ? 28.179 35.411 22.507 1.00 16.80 108 GLY B C 1
ATOM 2460 O O . GLY B 1 111 ? 28.844 35.343 21.463 1.00 18.31 108 GLY B O 1
ATOM 2461 N N . LEU B 1 112 ? 28.708 35.194 23.713 1.00 14.86 109 LEU B N 1
ATOM 2462 C CA . LEU B 1 112 ? 30.125 34.879 23.856 1.00 15.51 109 LEU B CA 1
ATOM 2463 C C . LEU B 1 112 ? 30.488 33.620 23.060 1.00 15.56 109 LEU B C 1
ATOM 2464 O O . LEU B 1 112 ? 29.750 32.622 23.075 1.00 16.31 109 LEU B O 1
ATOM 2469 N N . ASP B 1 113 ? 31.634 33.668 22.393 1.00 14.26 110 ASP B N 1
ATOM 2470 C CA . ASP B 1 113 ? 32.194 32.477 21.762 1.00 14.71 110 ASP B CA 1
ATOM 2471 C C . ASP B 1 113 ? 32.839 31.617 22.853 1.00 14.86 110 ASP B C 1
ATOM 2472 O O . ASP B 1 113 ? 34.052 31.654 23.074 1.00 14.42 110 ASP B O 1
ATOM 2477 N N . VAL B 1 114 ? 32.001 30.801 23.478 1.00 14.06 111 VAL B N 1
ATOM 2478 C CA . VAL B 1 114 ? 32.444 29.960 24.586 1.00 14.65 111 VAL B CA 1
ATOM 2479 C C . VAL B 1 114 ? 33.494 28.918 24.176 1.00 13.94 111 VAL B C 1
ATOM 2480 O O . VAL B 1 114 ? 34.439 28.638 24.901 1.00 14.09 111 VAL B O 1
ATOM 2484 N N . ASP B 1 115 ? 33.351 28.324 22.998 1.00 14.05 112 ASP B N 1
ATOM 2485 C CA . ASP B 1 115 ? 34.379 27.396 22.550 1.00 13.79 112 ASP B CA 1
ATOM 2486 C C . ASP B 1 115 ? 35.764 28.031 22.479 1.00 13.80 112 ASP B C 1
ATOM 2487 O O . ASP B 1 115 ? 36.752 27.394 22.872 1.00 14.20 112 ASP B O 1
ATOM 2492 N N A GLN B 1 116 ? 35.826 29.264 21.971 0.50 14.08 113 GLN B N 1
ATOM 2493 N N B GLN B 1 116 ? 35.849 29.266 21.990 0.50 13.87 113 GLN B N 1
ATOM 2494 C CA A GLN B 1 116 ? 37.064 30.046 21.948 0.50 14.67 113 GLN B CA 1
ATOM 2495 C CA B GLN B 1 116 ? 37.142 29.950 21.969 0.50 14.06 113 GLN B CA 1
ATOM 2496 C C A GLN B 1 116 ? 37.598 30.243 23.365 0.50 14.26 113 GLN B C 1
ATOM 2497 C C B GLN B 1 116 ? 37.642 30.335 23.367 0.50 14.02 113 GLN B C 1
ATOM 2498 O O A GLN B 1 116 ? 38.762 29.955 23.642 0.50 13.57 113 GLN B O 1
ATOM 2499 O O B GLN B 1 116 ? 38.842 30.279 23.632 0.50 13.36 113 GLN B O 1
ATOM 2510 N N . VAL B 1 117 ? 36.733 30.707 24.261 1.00 14.41 114 VAL B N 1
ATOM 2511 C CA . VAL B 1 117 ? 37.121 30.974 25.643 1.00 14.58 114 VAL B CA 1
ATOM 2512 C C . VAL B 1 117 ? 37.731 29.727 26.257 1.00 14.81 114 VAL B C 1
ATOM 2513 O O . VAL B 1 117 ? 38.821 29.781 26.855 1.00 15.28 114 VAL B O 1
ATOM 2517 N N . ILE B 1 118 ? 37.077 28.591 26.046 1.00 14.04 115 ILE B N 1
ATOM 2518 C CA . ILE B 1 118 ? 37.532 27.352 26.653 1.00 15.15 115 ILE B CA 1
ATOM 2519 C C . ILE B 1 118 ? 38.922 27.002 26.096 1.00 15.36 115 ILE B C 1
ATOM 2520 O O . ILE B 1 118 ? 39.829 26.644 26.858 1.00 15.65 115 ILE B O 1
ATOM 2525 N N . ALA B 1 119 ? 39.108 27.088 24.774 1.00 15.06 116 ALA B N 1
ATOM 2526 C CA . ALA B 1 119 ? 40.425 26.778 24.186 1.00 14.95 116 ALA B CA 1
ATOM 2527 C C . ALA B 1 119 ? 41.532 27.708 24.702 1.00 15.80 116 ALA B C 1
ATOM 2528 O O . ALA B 1 119 ? 42.625 27.251 25.035 1.00 15.51 116 ALA B O 1
ATOM 2530 N N . THR B 1 120 ? 41.230 28.987 24.827 1.00 14.39 117 THR B N 1
ATOM 2531 C CA . THR B 1 120 ? 42.192 29.951 25.330 1.00 14.75 117 THR B CA 1
ATOM 2532 C C . THR B 1 120 ? 42.556 29.627 26.799 1.00 14.48 117 THR B C 1
ATOM 2533 O O . THR B 1 120 ? 43.740 29.543 27.163 1.00 14.97 117 THR B O 1
ATOM 2537 N N . VAL B 1 121 ? 41.544 29.417 27.634 1.00 13.88 118 VAL B N 1
ATOM 2538 C CA . VAL B 1 121 ? 41.814 29.118 29.049 1.00 14.73 118 VAL B CA 1
ATOM 2539 C C . VAL B 1 121 ? 42.598 27.819 29.211 1.00 15.85 118 VAL B C 1
ATOM 2540 O O . VAL B 1 121 ? 43.549 27.771 29.989 1.00 16.35 118 VAL B O 1
ATOM 2544 N N . GLU B 1 122 ? 42.252 26.812 28.419 1.00 16.14 119 GLU B N 1
ATOM 2545 C CA . GLU B 1 122 ? 42.958 25.515 28.482 1.00 17.12 119 GLU B CA 1
ATOM 2546 C C . GLU B 1 122 ? 44.414 25.624 28.050 1.00 17.79 119 GLU B C 1
ATOM 2547 O O . GLU B 1 122 ? 45.224 24.734 28.382 1.00 19.66 119 GLU B O 1
ATOM 2553 N N . SER B 1 123 ? 44.745 26.645 27.270 1.00 18.50 120 SER B N 1
ATOM 2554 C CA . SER B 1 123 ? 46.125 26.868 26.805 1.00 19.59 120 SER B CA 1
ATOM 2555 C C . SER B 1 123 ? 47.015 27.471 27.889 1.00 19.28 120 SER B C 1
ATOM 2556 O O . SER B 1 123 ? 48.235 27.467 27.742 1.00 20.09 120 SER B O 1
ATOM 2559 N N . LEU B 1 124 ? 46.423 27.995 28.961 1.00 17.36 121 LEU B N 1
ATOM 2560 C CA . LEU B 1 124 ? 47.215 28.643 30.013 1.00 17.55 121 LEU B CA 1
ATOM 2561 C C . LEU B 1 124 ? 47.898 27.607 30.892 1.00 18.36 121 LEU B C 1
ATOM 2562 O O . LEU B 1 124 ? 47.319 26.568 31.193 1.00 19.03 121 LEU B O 1
ATOM 2567 N N . GLU B 1 125 ? 49.124 27.893 31.312 1.00 18.54 122 GLU B N 1
ATOM 2568 C CA . GLU B 1 125 ? 49.788 26.957 32.218 1.00 19.59 122 GLU B CA 1
ATOM 2569 C C . GLU B 1 125 ? 49.459 27.306 33.675 1.00 17.04 122 GLU B C 1
ATOM 2570 O O . GLU B 1 125 ? 49.954 28.291 34.228 1.00 18.43 122 GLU B O 1
ATOM 2576 N N . LEU B 1 126 ? 48.593 26.489 34.248 1.00 15.09 123 LEU B N 1
ATOM 2577 C CA . LEU B 1 126 ? 48.137 26.705 35.607 1.00 14.08 123 LEU B CA 1
ATOM 2578 C C . LEU B 1 126 ? 49.223 26.337 36.605 1.00 14.39 123 LEU B C 1
ATOM 2579 O O . LEU B 1 126 ? 50.043 25.438 36.359 1.00 14.90 123 LEU B O 1
ATOM 2584 N N . LYS B 1 127 ? 49.228 27.068 37.721 1.00 12.69 124 LYS B N 1
ATOM 2585 C CA . LYS B 1 127 ? 50.180 26.815 38.801 1.00 13.12 124 LYS B CA 1
ATOM 2586 C C . LYS B 1 127 ? 49.355 26.491 40.050 1.00 12.75 124 LYS B C 1
ATOM 2587 O O . LYS B 1 127 ? 48.663 25.466 40.030 1.00 12.53 124 LYS B O 1
ATOM 2593 N N . ASP B 1 128 ? 49.361 27.325 41.089 1.00 12.47 125 ASP B N 1
ATOM 2594 C CA . ASP B 1 128 ? 48.734 26.912 42.352 1.00 12.83 125 ASP B CA 1
ATOM 2595 C C . ASP B 1 128 ? 47.254 27.330 42.372 1.00 11.92 125 ASP B C 1
ATOM 2596 O O . ASP B 1 128 ? 46.819 28.208 43.135 1.00 12.20 125 ASP B O 1
ATOM 2601 N N . GLU B 1 129 ? 46.495 26.650 41.534 1.00 11.53 126 GLU B N 1
ATOM 2602 C CA . GLU B 1 129 ? 45.133 27.053 41.249 1.00 11.62 126 GLU B CA 1
ATOM 2603 C C . GLU B 1 129 ? 44.431 25.887 40.582 1.00 11.53 126 GLU B C 1
ATOM 2604 O O . GLU B 1 129 ? 45.092 24.942 40.103 1.00 12.10 126 GLU B O 1
ATOM 2610 N N A VAL B 1 130 ? 43.111 26.001 40.517 0.50 11.02 127 VAL B N 1
ATOM 2611 N N B VAL B 1 130 ? 43.103 25.944 40.589 0.50 11.20 127 VAL B N 1
ATOM 2612 C CA A VAL B 1 130 ? 42.256 24.963 39.963 0.50 11.34 127 VAL B CA 1
ATOM 2613 C CA B VAL B 1 130 ? 42.270 24.948 39.912 0.50 11.57 127 VAL B CA 1
ATOM 2614 C C A VAL B 1 130 ? 41.059 25.631 39.282 0.50 11.67 127 VAL B C 1
ATOM 2615 C C B VAL B 1 130 ? 41.118 25.669 39.235 0.50 11.75 127 VAL B C 1
ATOM 2616 O O A VAL B 1 130 ? 40.514 26.601 39.809 0.50 11.71 127 VAL B O 1
ATOM 2617 O O B VAL B 1 130 ? 40.666 26.709 39.709 0.50 11.85 127 VAL B O 1
ATOM 2624 N N . LEU B 1 131 ? 40.639 25.127 38.131 1.00 11.93 128 LEU B N 1
ATOM 2625 C CA . LEU B 1 131 ? 39.481 25.703 37.465 1.00 12.37 128 LEU B CA 1
ATOM 2626 C C . LEU B 1 131 ? 38.632 24.595 36.945 1.00 12.71 128 LEU B C 1
ATOM 2627 O O . LEU B 1 131 ? 39.127 23.506 36.638 1.00 14.60 128 LEU B O 1
ATOM 2632 N N . TYR B 1 132 ? 37.354 24.890 36.800 1.00 11.87 129 TYR B N 1
ATOM 2633 C CA . TYR B 1 132 ? 36.370 23.912 36.325 1.00 11.89 129 TYR B CA 1
ATOM 2634 C C . TYR B 1 132 ? 35.422 24.643 35.428 1.00 11.82 129 TYR B C 1
ATOM 2635 O O . TYR B 1 132 ? 34.891 25.691 35.798 1.00 12.60 129 TYR B O 1
ATOM 2644 N N . PHE B 1 133 ? 35.193 24.084 34.240 1.00 12.00 130 PHE B N 1
ATOM 2645 C CA . PHE B 1 133 ? 34.261 24.695 33.276 1.00 13.51 130 PHE B CA 1
ATOM 2646 C C . PHE B 1 133 ? 32.841 24.279 33.574 1.00 14.22 130 PHE B C 1
ATOM 2647 O O . PHE B 1 133 ? 32.449 23.119 33.338 1.00 15.55 130 PHE B O 1
ATOM 2655 N N . GLY B 1 134 ? 32.040 25.229 34.065 1.00 15.11 131 GLY B N 1
ATOM 2656 C CA . GLY B 1 134 ? 30.631 24.967 34.380 1.00 16.47 131 GLY B CA 1
ATOM 2657 C C . GLY B 1 134 ? 29.754 25.306 33.197 1.00 18.25 131 GLY B C 1
ATOM 2658 O O . GLY B 1 134 ? 30.244 25.615 32.105 1.00 18.67 131 GLY B O 1
ATOM 2659 N N . LYS B 1 135 ? 28.436 25.295 33.388 1.00 18.45 132 LYS B N 1
ATOM 2660 C CA . LYS B 1 135 ? 27.553 25.646 32.270 1.00 19.67 132 LYS B CA 1
ATOM 2661 C C . LYS B 1 135 ? 27.488 27.163 32.040 1.00 18.07 132 LYS B C 1
ATOM 2662 O O . LYS B 1 135 ? 27.444 27.629 30.895 1.00 19.08 132 LYS B O 1
ATOM 2668 N N . LEU B 1 136 ? 27.509 27.916 33.138 1.00 16.71 133 LEU B N 1
ATOM 2669 C CA . LEU B 1 136 ? 27.333 29.369 33.069 1.00 15.26 133 LEU B CA 1
ATOM 2670 C C . LEU B 1 136 ? 28.637 30.150 33.079 1.00 14.91 133 LEU B C 1
ATOM 2671 O O . LEU B 1 136 ? 28.652 31.373 32.949 1.00 14.22 133 LEU B O 1
ATOM 2676 N N . GLY B 1 137 ? 29.731 29.441 33.289 1.00 13.02 134 GLY B N 1
ATOM 2677 C CA . GLY B 1 137 ? 31.013 30.114 33.367 1.00 13.40 134 GLY B CA 1
ATOM 2678 C C . GLY B 1 137 ? 32.032 29.202 33.999 1.00 12.52 134 GLY B C 1
ATOM 2679 O O . GLY B 1 137 ? 31.829 27.984 34.047 1.00 13.05 134 GLY B O 1
ATOM 2680 N N . ILE B 1 138 ? 33.111 29.812 34.480 1.00 11.75 135 ILE B N 1
ATOM 2681 C CA . ILE B 1 138 ? 34.283 29.071 34.918 1.00 12.39 135 ILE B CA 1
ATOM 2682 C C . ILE B 1 138 ? 34.485 29.320 36.407 1.00 11.78 135 ILE B C 1
ATOM 2683 O O . ILE B 1 138 ? 34.642 30.463 36.852 1.00 12.51 135 ILE B O 1
ATOM 2688 N N . PHE B 1 139 ? 34.536 28.232 37.190 1.00 10.98 136 PHE B N 1
ATOM 2689 C CA . PHE B 1 139 ? 34.913 28.353 38.600 1.00 11.22 136 PHE B CA 1
ATOM 2690 C C . PHE B 1 139 ? 36.448 28.368 38.650 1.00 10.95 136 PHE B C 1
ATOM 2691 O O . PHE B 1 139 ? 37.059 27.491 38.020 1.00 11.57 136 PHE B O 1
ATOM 2699 N N . TRP B 1 140 ? 37.089 29.298 39.366 1.00 11.55 137 TRP B N 1
ATOM 2700 C CA . TRP B 1 140 ? 38.546 29.361 39.349 1.00 11.83 137 TRP B CA 1
ATOM 2701 C C . TRP B 1 140 ? 39.047 29.728 40.725 1.00 11.62 137 TRP B C 1
ATOM 2702 O O . TRP B 1 140 ? 38.813 30.833 41.239 1.00 12.86 137 TRP B O 1
ATOM 2713 N N . GLY B 1 141 ? 39.706 28.762 41.356 1.00 11.33 138 GLY B N 1
ATOM 2714 C CA . GLY B 1 141 ? 40.176 28.922 42.734 1.00 11.02 138 GLY B CA 1
ATOM 2715 C C . GLY B 1 141 ? 41.690 29.051 42.757 1.00 11.37 138 GLY B C 1
ATOM 2716 O O . GLY B 1 141 ? 42.379 28.367 41.994 1.00 12.39 138 GLY B O 1
ATOM 2717 N N . LYS B 1 142 ? 42.212 29.912 43.635 1.00 11.71 139 LYS B N 1
ATOM 2718 C CA . LYS B 1 142 ? 43.654 30.089 43.811 1.00 12.19 139 LYS B CA 1
ATOM 2719 C C . LYS B 1 142 ? 43.903 29.715 45.267 1.00 12.51 139 LYS B C 1
ATOM 2720 O O . LYS B 1 142 ? 43.293 30.305 46.165 1.00 12.75 139 LYS B O 1
ATOM 2726 N N . PHE B 1 143 ? 44.777 28.754 45.501 1.00 12.17 140 PHE B N 1
ATOM 2727 C CA . PHE B 1 143 ? 44.856 28.155 46.843 1.00 12.10 140 PHE B CA 1
ATOM 2728 C C . PHE B 1 143 ? 45.445 29.045 47.885 1.00 13.44 140 PHE B C 1
ATOM 2729 O O . PHE B 1 143 ? 44.993 29.006 49.029 1.00 15.13 140 PHE B O 1
ATOM 2737 N N . SER B 1 144 ? 46.496 29.797 47.546 1.00 13.63 141 SER B N 1
ATOM 2738 C CA . SER B 1 144 ? 47.342 30.391 48.603 1.00 15.52 141 SER B CA 1
ATOM 2739 C C . SER B 1 144 ? 47.781 31.802 48.317 1.00 15.61 141 SER B C 1
ATOM 2740 O O . SER B 1 144 ? 48.195 32.138 47.211 1.00 15.55 141 SER B O 1
ATOM 2743 N N . GLU B 1 145 ? 47.757 32.624 49.353 1.00 16.35 142 GLU B N 1
ATOM 2744 C CA . GLU B 1 145 ? 48.253 33.974 49.262 1.00 17.05 142 GLU B CA 1
ATOM 2745 C C . GLU B 1 145 ? 49.731 33.995 48.830 1.00 16.65 142 GLU B C 1
ATOM 2746 O O . GLU B 1 145 ? 50.132 34.848 48.030 1.00 17.71 142 GLU B O 1
ATOM 2752 N N . GLU B 1 146 ? 50.494 33.036 49.309 1.00 17.08 143 GLU B N 1
ATOM 2753 C CA . GLU B 1 146 ? 51.935 33.034 49.070 1.00 18.36 143 GLU B CA 1
ATOM 2754 C C . GLU B 1 146 ? 52.274 32.743 47.609 1.00 18.48 143 GLU B C 1
ATOM 2755 O O . GLU B 1 146 ? 53.294 33.212 47.102 1.00 19.39 143 GLU B O 1
ATOM 2761 N N . SER B 1 147 ? 51.407 31.995 46.932 1.00 16.37 144 SER B N 1
ATOM 2762 C CA . SER B 1 147 ? 51.673 31.585 45.547 1.00 15.79 144 SER B CA 1
ATOM 2763 C C . SER B 1 147 ? 50.784 32.319 44.540 1.00 14.67 144 SER B C 1
ATOM 2764 O O . SER B 1 147 ? 50.914 32.117 43.318 1.00 15.92 144 SER B O 1
ATOM 2767 N N . TYR B 1 148 ? 49.881 33.164 45.021 1.00 13.82 145 TYR B N 1
ATOM 2768 C CA . TYR B 1 148 ? 48.921 33.843 44.161 1.00 14.07 145 TYR B CA 1
ATOM 2769 C C . TYR B 1 148 ? 49.575 34.585 42.990 1.00 14.52 145 TYR B C 1
ATOM 2770 O O . TYR B 1 148 ? 49.069 34.569 41.868 1.00 14.54 145 TYR B O 1
ATOM 2779 N N . SER B 1 149 ? 50.678 35.274 43.256 1.00 15.81 146 SER B N 1
ATOM 2780 C CA . SER B 1 149 ? 51.282 36.097 42.207 1.00 16.74 146 SER B CA 1
ATOM 2781 C C . SER B 1 149 ? 51.898 35.279 41.066 1.00 16.76 146 SER B C 1
ATOM 2782 O O . SER B 1 149 ? 52.264 35.860 40.026 1.00 18.60 146 SER B O 1
ATOM 2785 N N . LYS B 1 150 ? 52.019 33.970 41.243 1.00 15.33 147 LYS B N 1
ATOM 2786 C CA . LYS B 1 150 ? 52.561 33.101 40.189 1.00 14.49 147 LYS B CA 1
ATOM 2787 C C . LYS B 1 150 ? 51.448 32.392 39.414 1.00 13.42 147 LYS B C 1
ATOM 2788 O O . LYS B 1 150 ? 51.749 31.623 38.500 1.00 14.56 147 LYS B O 1
ATOM 2794 N N . THR B 1 151 ? 50.182 32.611 39.798 1.00 13.09 148 THR B N 1
ATOM 2795 C CA . THR B 1 151 ? 49.087 31.901 39.131 1.00 12.41 148 THR B CA 1
ATOM 2796 C C . THR B 1 151 ? 48.836 32.444 37.756 1.00 13.22 148 THR B C 1
ATOM 2797 O O . THR B 1 151 ? 49.096 33.638 37.474 1.00 13.46 148 THR B O 1
ATOM 2801 N N . ALA B 1 152 ? 48.309 31.596 36.879 1.00 12.54 149 ALA B N 1
ATOM 2802 C CA . ALA B 1 152 ? 47.845 32.050 35.566 1.00 12.50 149 ALA B CA 1
ATOM 2803 C C . ALA B 1 152 ? 46.712 33.060 35.714 1.00 13.25 149 ALA B C 1
ATOM 2804 O O . ALA B 1 152 ? 46.555 33.985 34.901 1.00 13.50 149 ALA B O 1
ATOM 2806 N N . TYR B 1 153 ? 45.866 32.896 36.732 1.00 13.04 150 TYR B N 1
ATOM 2807 C CA . TYR B 1 153 ? 44.798 33.859 36.962 1.00 13.33 150 TYR B CA 1
ATOM 2808 C C . TYR B 1 153 ? 45.384 35.252 37.103 1.00 14.45 150 TYR B C 1
ATOM 2809 O O . TYR B 1 153 ? 44.857 36.209 36.485 1.00 15.48 150 TYR B O 1
ATOM 2818 N N . HIS B 1 154 ? 46.414 35.387 37.919 1.00 13.75 151 HIS B N 1
ATOM 2819 C CA . HIS B 1 154 ? 47.026 36.703 38.148 1.00 14.50 151 HIS B CA 1
ATOM 2820 C C . HIS B 1 154 ? 47.851 37.189 36.947 1.00 14.17 151 HIS B C 1
ATOM 2821 O O . HIS B 1 154 ? 47.782 38.378 36.560 1.00 14.69 151 HIS B O 1
ATOM 2828 N N . LYS B 1 155 ? 48.629 36.282 36.362 1.00 13.41 152 LYS B N 1
ATOM 2829 C CA . LYS B 1 155 ? 49.640 36.694 35.386 1.00 14.35 152 LYS B CA 1
ATOM 2830 C C . LYS B 1 155 ? 49.075 36.838 33.978 1.00 14.28 152 LYS B C 1
ATOM 2831 O O . LYS B 1 155 ? 49.596 37.639 33.180 1.00 14.41 152 LYS B O 1
ATOM 2837 N N . TYR B 1 156 ? 48.037 36.073 33.635 1.00 14.28 153 TYR B N 1
ATOM 2838 C CA . TYR B 1 156 ? 47.619 35.972 32.226 1.00 15.31 153 TYR B CA 1
ATOM 2839 C C . TYR B 1 156 ? 46.202 36.369 31.899 1.00 16.28 153 TYR B C 1
ATOM 2840 O O . TYR B 1 156 ? 45.894 36.579 30.716 1.00 15.93 153 TYR B O 1
ATOM 2849 N N . LEU B 1 157 ? 45.321 36.464 32.885 1.00 17.03 154 LEU B N 1
ATOM 2850 C CA . LEU B 1 157 ? 43.917 36.724 32.537 1.00 19.01 154 LEU B CA 1
ATOM 2851 C C . LEU B 1 157 ? 43.733 38.024 31.771 1.00 18.63 154 LEU B C 1
ATOM 2852 O O . LEU B 1 157 ? 42.963 38.068 30.810 1.00 18.55 154 LEU B O 1
ATOM 2857 N N . LEU B 1 158 ? 44.478 39.065 32.139 1.00 17.84 155 LEU B N 1
ATOM 2858 C CA . LEU B 1 158 ? 44.341 40.336 31.459 1.00 18.74 155 LEU B CA 1
ATOM 2859 C C . LEU B 1 158 ? 44.773 40.279 29.989 1.00 18.74 155 LEU B C 1
ATOM 2860 O O . LEU B 1 158 ? 44.421 41.154 29.197 1.00 20.04 155 LEU B O 1
ATOM 2865 N N . LYS B 1 159 ? 45.527 39.258 29.605 1.00 17.12 156 LYS B N 1
ATOM 2866 C CA . LYS B 1 159 ? 45.990 39.132 28.232 1.00 18.09 156 LYS B CA 1
ATOM 2867 C C . LYS B 1 159 ? 44.978 38.569 27.257 1.00 18.98 156 LYS B C 1
ATOM 2868 O O . LYS B 1 159 ? 45.156 38.738 26.035 1.00 20.53 156 LYS B O 1
ATOM 2874 N N . VAL B 1 160 ? 43.943 37.901 27.762 1.00 18.79 157 VAL B N 1
ATOM 2875 C CA . VAL B 1 160 ? 43.047 37.153 26.893 1.00 19.58 157 VAL B CA 1
ATOM 2876 C C . VAL B 1 160 ? 42.136 38.100 26.108 1.00 19.68 157 VAL B C 1
ATOM 2877 O O . VAL B 1 160 ? 41.681 39.098 26.634 1.00 19.70 157 VAL B O 1
ATOM 2881 N N . PRO B 1 161 ? 41.872 37.792 24.828 1.00 19.49 158 PRO B N 1
ATOM 2882 C CA . PRO B 1 161 ? 41.019 38.633 24.001 1.00 20.07 158 PRO B CA 1
ATOM 2883 C C . PRO B 1 161 ? 39.592 38.737 24.545 1.00 20.38 158 PRO B C 1
ATOM 2884 O O . PRO B 1 161 ? 38.916 39.721 24.248 1.00 22.07 158 PRO B O 1
ATOM 2888 N N . PHE B 1 162 ? 39.175 37.736 25.326 1.00 20.00 159 PHE B N 1
ATOM 2889 C CA . PHE B 1 162 ? 37.795 37.646 25.869 1.00 19.38 159 PHE B CA 1
ATOM 2890 C C . PHE B 1 162 ? 37.551 38.459 27.137 1.00 18.23 159 PHE B C 1
ATOM 2891 O O . PHE B 1 162 ? 36.437 38.494 27.646 1.00 18.05 159 PHE B O 1
ATOM 2899 N N . TYR B 1 163 ? 38.606 39.081 27.654 1.00 16.51 160 TYR B N 1
ATOM 2900 C CA . TYR B 1 163 ? 38.574 39.645 28.989 1.00 15.17 160 TYR B CA 1
ATOM 2901 C C . TYR B 1 163 ? 37.392 40.583 29.239 1.00 14.76 160 TYR B C 1
ATOM 2902 O O . TYR B 1 163 ? 36.739 40.498 30.280 1.00 14.51 160 TYR B O 1
ATOM 2911 N N . ARG B 1 164 ? 37.123 41.473 28.282 1.00 14.92 161 ARG B N 1
ATOM 2912 C CA . ARG B 1 164 ? 36.055 42.447 28.463 1.00 14.96 161 ARG B CA 1
ATOM 2913 C C . ARG B 1 164 ? 34.658 41.879 28.195 1.00 14.87 161 ARG B C 1
ATOM 2914 O O . ARG B 1 164 ? 33.662 42.615 28.252 1.00 17.06 161 ARG B O 1
ATOM 2922 N N . HIS B 1 165 ? 34.582 40.578 27.939 1.00 15.21 162 HIS B N 1
ATOM 2923 C CA . HIS B 1 165 ? 33.353 39.915 27.502 1.00 16.26 162 HIS B CA 1
ATOM 2924 C C . HIS B 1 165 ? 32.933 38.828 28.465 1.00 16.13 162 HIS B C 1
ATOM 2925 O O . HIS B 1 165 ? 32.140 37.936 28.128 1.00 16.93 162 HIS B O 1
ATOM 2932 N N . ILE B 1 166 ? 33.500 38.869 29.658 1.00 14.36 163 ILE B N 1
ATOM 2933 C CA . ILE B 1 166 ? 33.066 37.967 30.720 1.00 15.38 163 ILE B CA 1
ATOM 2934 C C . ILE B 1 166 ? 32.803 38.823 31.919 1.00 15.58 163 ILE B C 1
ATOM 2935 O O . ILE B 1 166 ? 33.336 39.939 32.013 1.00 17.17 163 ILE B O 1
ATOM 2940 N N A THR B 1 167 ? 32.007 38.331 32.856 0.50 15.33 164 THR B N 1
ATOM 2941 N N B THR B 1 167 ? 31.963 38.339 32.831 0.50 13.56 164 THR B N 1
ATOM 2942 C CA A THR B 1 167 ? 31.751 39.150 34.029 0.50 15.89 164 THR B CA 1
ATOM 2943 C CA B THR B 1 167 ? 31.653 39.103 34.042 0.50 13.08 164 THR B CA 1
ATOM 2944 C C A THR B 1 167 ? 32.120 38.432 35.320 0.50 15.88 164 THR B C 1
ATOM 2945 C C B THR B 1 167 ? 32.244 38.334 35.212 0.50 14.00 164 THR B C 1
ATOM 2946 O O A THR B 1 167 ? 31.548 37.409 35.703 0.50 15.87 164 THR B O 1
ATOM 2947 O O B THR B 1 167 ? 31.918 37.194 35.427 0.50 14.04 164 THR B O 1
ATOM 2954 N N . ILE B 1 168 ? 33.172 38.949 35.926 1.00 14.37 165 ILE B N 1
ATOM 2955 C CA . ILE B 1 168 ? 33.874 38.226 36.988 1.00 15.04 165 ILE B CA 1
ATOM 2956 C C . ILE B 1 168 ? 33.305 38.628 38.338 1.00 14.74 165 ILE B C 1
ATOM 2957 O O . ILE B 1 168 ? 33.142 39.834 38.640 1.00 14.40 165 ILE B O 1
ATOM 2962 N N . ARG B 1 169 ? 33.009 37.632 39.163 1.00 14.03 166 ARG B N 1
ATOM 2963 C CA . ARG B 1 169 ? 32.481 37.858 40.514 1.00 14.68 166 ARG B CA 1
ATOM 2964 C C . ARG B 1 169 ? 33.210 36.947 41.479 1.00 15.39 166 ARG B C 1
ATOM 2965 O O . ARG B 1 169 ? 33.610 35.857 41.107 1.00 16.41 166 ARG B O 1
ATOM 2973 N N . ASN B 1 170 ? 33.424 37.386 42.704 1.00 13.70 167 ASN B N 1
ATOM 2974 C CA . ASN B 1 170 ? 33.979 36.492 43.710 1.00 13.84 167 ASN B CA 1
ATOM 2975 C C . ASN B 1 170 ? 32.922 35.516 44.228 1.00 14.30 167 ASN B C 1
ATOM 2976 O O . ASN B 1 170 ? 31.739 35.621 43.917 1.00 14.51 167 ASN B O 1
ATOM 2981 N N . ALA B 1 171 ? 33.359 34.548 45.039 1.00 14.37 168 ALA B N 1
ATOM 2982 C CA . ALA B 1 171 ? 32.446 33.513 45.510 1.00 14.40 168 ALA B CA 1
ATOM 2983 C C . ALA B 1 171 ? 31.334 34.060 46.400 1.00 15.00 168 ALA B C 1
ATOM 2984 O O . ALA B 1 171 ? 30.244 33.515 46.411 1.00 15.67 168 ALA B O 1
ATOM 2986 N N . LYS B 1 172 ? 31.645 35.102 47.157 1.00 15.54 169 LYS B N 1
ATOM 2987 C CA . LYS B 1 172 ? 30.618 35.728 47.979 1.00 16.76 169 LYS B CA 1
ATOM 2988 C C . LYS B 1 172 ? 29.487 36.299 47.125 1.00 15.82 169 LYS B C 1
ATOM 2989 O O . LYS B 1 172 ? 28.302 36.090 47.439 1.00 16.68 169 LYS B O 1
ATOM 2995 N N . THR B 1 173 ? 29.845 37.031 46.076 1.00 14.75 170 THR B N 1
ATOM 2996 C CA . THR B 1 173 ? 28.833 37.567 45.177 1.00 14.80 170 THR B CA 1
ATOM 2997 C C . THR B 1 173 ? 28.115 36.481 44.375 1.00 15.51 170 THR B C 1
ATOM 2998 O O . THR B 1 173 ? 26.902 36.554 44.185 1.00 15.21 170 THR B O 1
ATOM 3002 N N . PHE B 1 174 ? 28.855 35.449 43.954 1.00 15.00 171 PHE B N 1
ATOM 3003 C CA . PHE B 1 174 ? 28.229 34.290 43.320 1.00 14.96 171 PHE B CA 1
ATOM 3004 C C . PHE B 1 174 ? 27.104 33.725 44.226 1.00 15.77 171 PHE B C 1
ATOM 3005 O O . PHE B 1 174 ? 25.986 33.476 43.772 1.00 16.14 171 PHE B O 1
ATOM 3013 N N A ASP B 1 175 ? 27.412 33.513 45.508 0.50 15.95 172 ASP B N 1
ATOM 3014 N N B ASP B 1 175 ? 27.403 33.511 45.506 0.50 15.54 172 ASP B N 1
ATOM 3015 C CA A ASP B 1 175 ? 26.417 33.025 46.469 0.50 16.96 172 ASP B CA 1
ATOM 3016 C CA B ASP B 1 175 ? 26.393 32.990 46.425 0.50 16.20 172 ASP B CA 1
ATOM 3017 C C A ASP B 1 175 ? 25.213 33.950 46.567 0.50 16.56 172 ASP B C 1
ATOM 3018 C C B ASP B 1 175 ? 25.206 33.948 46.582 0.50 16.11 172 ASP B C 1
ATOM 3019 O O A ASP B 1 175 ? 24.058 33.501 46.599 0.50 16.57 172 ASP B O 1
ATOM 3020 O O B ASP B 1 175 ? 24.047 33.516 46.665 0.50 16.08 172 ASP B O 1
ATOM 3029 N N . LYS B 1 176 ? 25.496 35.247 46.632 1.00 15.35 173 LYS B N 1
ATOM 3030 C CA . LYS B 1 176 ? 24.432 36.258 46.757 1.00 15.97 173 LYS B CA 1
ATOM 3031 C C . LYS B 1 176 ? 23.525 36.269 45.532 1.00 16.22 173 LYS B C 1
ATOM 3032 O O . LYS B 1 176 ? 22.304 36.441 45.658 1.00 15.42 173 LYS B O 1
ATOM 3038 N N . ILE B 1 177 ? 24.127 36.102 44.345 1.00 14.85 174 ILE B N 1
ATOM 3039 C CA . ILE B 1 177 ? 23.341 35.998 43.113 1.00 15.26 174 ILE B CA 1
ATOM 3040 C C . ILE B 1 177 ? 22.313 34.872 43.249 1.00 15.70 174 ILE B C 1
ATOM 3041 O O . ILE B 1 177 ? 21.123 35.057 42.966 1.00 16.20 174 ILE B O 1
ATOM 3046 N N . GLY B 1 178 ? 22.758 33.699 43.709 1.00 16.19 175 GLY B N 1
ATOM 3047 C CA . GLY B 1 178 ? 21.814 32.593 43.930 1.00 17.21 175 GLY B CA 1
ATOM 3048 C C . GLY B 1 178 ? 20.695 32.935 44.887 1.00 18.07 175 GLY B C 1
ATOM 3049 O O . GLY B 1 178 ? 19.535 32.569 44.641 1.00 18.60 175 GLY B O 1
ATOM 3050 N N A GLN B 1 179 ? 20.998 33.647 45.971 0.50 18.11 176 GLN B N 1
ATOM 3051 N N B GLN B 1 179 ? 21.042 33.629 45.976 0.50 18.21 176 GLN B N 1
ATOM 3052 C CA A GLN B 1 179 ? 19.944 33.975 46.954 0.50 18.44 176 GLN B CA 1
ATOM 3053 C CA B GLN B 1 179 ? 20.061 34.046 46.995 0.50 18.92 176 GLN B CA 1
ATOM 3054 C C A GLN B 1 179 ? 18.990 35.048 46.434 0.50 18.26 176 GLN B C 1
ATOM 3055 C C B GLN B 1 179 ? 19.020 34.971 46.361 0.50 18.39 176 GLN B C 1
ATOM 3056 O O A GLN B 1 179 ? 17.793 35.052 46.760 0.50 17.95 176 GLN B O 1
ATOM 3057 O O B GLN B 1 179 ? 17.802 34.790 46.527 0.50 18.37 176 GLN B O 1
ATOM 3076 N N . LEU B 1 181 ? 18.195 35.366 43.295 1.00 18.26 178 LEU B N 1
ATOM 3077 C CA . LEU B 1 181 ? 17.363 34.671 42.308 1.00 18.95 178 LEU B CA 1
ATOM 3078 C C . LEU B 1 181 ? 16.163 33.978 42.960 1.00 20.73 178 LEU B C 1
ATOM 3079 O O . LEU B 1 181 ? 15.160 33.722 42.294 1.00 21.21 178 LEU B O 1
ATOM 3084 N N A LYS B 1 182 ? 16.343 33.603 44.229 0.50 21.95 179 LYS B N 1
ATOM 3085 N N B LYS B 1 182 ? 16.311 33.778 44.274 0.50 21.64 179 LYS B N 1
ATOM 3086 C CA A LYS B 1 182 ? 15.395 32.831 45.062 0.50 23.48 179 LYS B CA 1
ATOM 3087 C CA B LYS B 1 182 ? 15.268 33.574 45.307 0.50 22.98 179 LYS B CA 1
ATOM 3088 C C A LYS B 1 182 ? 15.455 31.341 44.769 0.50 23.83 179 LYS B C 1
ATOM 3089 C C B LYS B 1 182 ? 15.183 32.132 45.748 0.50 22.87 179 LYS B C 1
ATOM 3090 O O A LYS B 1 182 ? 16.452 30.689 45.107 0.50 25.10 179 LYS B O 1
ATOM 3091 O O B LYS B 1 182 ? 16.215 31.478 45.916 0.50 23.41 179 LYS B O 1
ATOM 3102 N N . ALA C 1 3 ? -21.865 55.938 1.900 1.00 30.29 0 ALA C N 1
ATOM 3103 C CA . ALA C 1 3 ? -22.013 55.809 0.422 1.00 28.85 0 ALA C CA 1
ATOM 3104 C C . ALA C 1 3 ? -21.038 54.757 -0.086 1.00 28.05 0 ALA C C 1
ATOM 3105 O O . ALA C 1 3 ? -19.940 54.591 0.491 1.00 29.02 0 ALA C O 1
ATOM 3123 N N . THR C 1 5 ? -18.161 53.084 -1.675 1.00 20.32 2 THR C N 1
ATOM 3124 C CA . THR C 1 5 ? -16.828 53.599 -1.942 1.00 17.90 2 THR C CA 1
ATOM 3125 C C . THR C 1 5 ? -15.996 52.464 -2.548 1.00 15.47 2 THR C C 1
ATOM 3126 O O . THR C 1 5 ? -16.067 51.321 -2.069 1.00 14.24 2 THR C O 1
ATOM 3130 N N . ARG C 1 6 ? -15.215 52.791 -3.579 1.00 13.74 3 ARG C N 1
ATOM 3131 C CA . ARG C 1 6 ? -14.261 51.840 -4.158 1.00 13.82 3 ARG C CA 1
ATOM 3132 C C . ARG C 1 6 ? -12.871 52.002 -3.543 1.00 13.22 3 ARG C C 1
ATOM 3133 O O . ARG C 1 6 ? -12.370 53.123 -3.342 1.00 13.43 3 ARG C O 1
ATOM 3141 N N . TYR C 1 7 ? -12.249 50.845 -3.287 1.00 12.10 4 TYR C N 1
ATOM 3142 C CA . TYR C 1 7 ? -10.957 50.745 -2.608 1.00 12.30 4 TYR C CA 1
ATOM 3143 C C . TYR C 1 7 ? -9.987 49.906 -3.400 1.00 12.11 4 TYR C C 1
ATOM 3144 O O . TYR C 1 7 ? -10.386 48.988 -4.140 1.00 12.46 4 TYR C O 1
ATOM 3153 N N . ALA C 1 8 ? -8.711 50.220 -3.221 1.00 12.32 5 ALA C N 1
ATOM 3154 C CA . ALA C 1 8 ? -7.597 49.375 -3.661 1.00 13.06 5 ALA C CA 1
ATOM 3155 C C . ALA C 1 8 ? -6.946 48.802 -2.401 1.00 12.46 5 ALA C C 1
ATOM 3156 O O . ALA C 1 8 ? -6.650 49.545 -1.436 1.00 12.26 5 ALA C O 1
ATOM 3158 N N . LEU C 1 9 ? -6.768 47.490 -2.399 1.00 12.10 6 LEU C N 1
ATOM 3159 C CA . LEU C 1 9 ? -6.141 46.732 -1.320 1.00 11.39 6 LEU C CA 1
ATOM 3160 C C . LEU C 1 9 ? -4.852 46.135 -1.882 1.00 11.73 6 LEU C C 1
ATOM 3161 O O . LEU C 1 9 ? -4.915 45.351 -2.856 1.00 12.79 6 LEU C O 1
ATOM 3166 N N . LEU C 1 10 ? -3.701 46.585 -1.395 1.00 12.13 7 LEU C N 1
ATOM 3167 C CA . LEU C 1 10 ? -2.413 46.190 -1.975 1.00 12.85 7 LEU C CA 1
ATOM 3168 C C . LEU C 1 10 ? -1.662 45.446 -0.893 1.00 13.15 7 LEU C C 1
ATOM 3169 O O . LEU C 1 10 ? -1.595 45.899 0.263 1.00 13.30 7 LEU C O 1
ATOM 3174 N N . VAL C 1 11 ? -1.055 44.326 -1.254 1.00 12.96 8 VAL C N 1
ATOM 3175 C CA . VAL C 1 11 ? -0.283 43.541 -0.286 1.00 14.84 8 VAL C CA 1
ATOM 3176 C C . VAL C 1 11 ? 1.130 43.311 -0.796 1.00 15.78 8 VAL C C 1
ATOM 3177 O O . VAL C 1 11 ? 1.397 43.383 -1.976 1.00 17.74 8 VAL C O 1
ATOM 3181 N N . ARG C 1 12 ? 2.064 43.081 0.122 1.00 18.09 9 ARG C N 1
ATOM 3182 C CA . ARG C 1 12 ? 3.458 42.797 -0.251 1.00 17.29 9 ARG C CA 1
ATOM 3183 C C . ARG C 1 12 ? 3.851 41.368 0.065 1.00 16.98 9 ARG C C 1
ATOM 3184 O O . ARG C 1 12 ? 3.202 40.684 0.879 1.00 16.68 9 ARG C O 1
ATOM 3192 N N . GLY C 1 13 ? 4.909 40.911 -0.588 1.00 16.88 10 GLY C N 1
ATOM 3193 C CA . GLY C 1 13 ? 5.553 39.660 -0.223 1.00 17.30 10 GLY C CA 1
ATOM 3194 C C . GLY C 1 13 ? 4.864 38.370 -0.611 1.00 17.47 10 GLY C C 1
ATOM 3195 O O . GLY C 1 13 ? 5.252 37.294 -0.156 1.00 17.66 10 GLY C O 1
ATOM 3196 N N . ILE C 1 14 ? 3.846 38.471 -1.462 1.00 16.32 11 ILE C N 1
ATOM 3197 C CA . ILE C 1 14 ? 3.145 37.265 -1.910 1.00 16.16 11 ILE C CA 1
ATOM 3198 C C . ILE C 1 14 ? 3.598 36.750 -3.272 1.00 16.37 11 ILE C C 1
ATOM 3199 O O . ILE C 1 14 ? 4.118 37.511 -4.115 1.00 17.14 11 ILE C O 1
ATOM 3204 N N . ASN C 1 15 ? 3.363 35.463 -3.497 1.00 15.42 12 ASN C N 1
ATOM 3205 C CA . ASN C 1 15 ? 3.604 34.841 -4.802 1.00 17.03 12 ASN C CA 1
ATOM 3206 C C . ASN C 1 15 ? 5.037 35.043 -5.304 1.00 19.22 12 ASN C C 1
ATOM 3207 O O . ASN C 1 15 ? 5.270 35.334 -6.486 1.00 22.24 12 ASN C O 1
ATOM 3212 N N . VAL C 1 16 ? 5.974 34.863 -4.372 1.00 20.05 13 VAL C N 1
ATOM 3213 C CA . VAL C 1 16 ? 7.413 34.936 -4.662 1.00 21.56 13 VAL C CA 1
ATOM 3214 C C . VAL C 1 16 ? 8.156 33.884 -3.858 1.00 20.51 13 VAL C C 1
ATOM 3215 O O . VAL C 1 16 ? 7.670 33.428 -2.830 1.00 20.61 13 VAL C O 1
ATOM 3219 N N . GLY C 1 17 ? 9.344 33.499 -4.332 1.00 21.66 14 GLY C N 1
ATOM 3220 C CA . GLY C 1 17 ? 10.199 32.573 -3.582 1.00 20.95 14 GLY C CA 1
ATOM 3221 C C . GLY C 1 17 ? 9.612 31.202 -3.349 1.00 21.06 14 GLY C C 1
ATOM 3222 O O . GLY C 1 17 ? 10.042 30.480 -2.449 1.00 21.53 14 GLY C O 1
ATOM 3223 N N . GLY C 1 18 ? 8.611 30.834 -4.159 1.00 19.79 15 GLY C N 1
ATOM 3224 C CA . GLY C 1 18 ? 7.917 29.569 -4.026 1.00 20.19 15 GLY C CA 1
ATOM 3225 C C . GLY C 1 18 ? 7.051 29.461 -2.783 1.00 19.45 15 GLY C C 1
ATOM 3226 O O . GLY C 1 18 ? 6.652 28.353 -2.401 1.00 20.22 15 GLY C O 1
ATOM 3227 N N A LYS C 1 19 ? 6.748 30.568 -2.123 0.50 19.28 16 LYS C N 1
ATOM 3228 N N B LYS C 1 19 ? 6.810 30.633 -2.170 0.50 19.23 16 LYS C N 1
ATOM 3229 C CA A LYS C 1 19 ? 5.852 30.469 -0.972 0.50 18.66 16 LYS C CA 1
ATOM 3230 C CA B LYS C 1 19 ? 6.127 30.776 -0.877 0.50 18.94 16 LYS C CA 1
ATOM 3231 C C A LYS C 1 19 ? 4.828 31.598 -1.030 0.50 18.22 16 LYS C C 1
ATOM 3232 C C B LYS C 1 19 ? 5.028 31.841 -0.920 0.50 18.31 16 LYS C C 1
ATOM 3233 O O A LYS C 1 19 ? 4.659 32.241 -2.061 0.50 17.43 16 LYS C O 1
ATOM 3234 O O B LYS C 1 19 ? 4.974 32.662 -1.845 0.50 17.85 16 LYS C O 1
ATOM 3245 N N . ASN C 1 20 ? 4.160 31.822 0.093 1.00 17.82 17 ASN C N 1
ATOM 3246 C CA . ASN C 1 20 ? 3.167 32.899 0.254 1.00 16.22 17 ASN C CA 1
ATOM 3247 C C . ASN C 1 20 ? 2.214 32.949 -0.934 1.00 15.73 17 ASN C C 1
ATOM 3248 O O . ASN C 1 20 ? 1.963 34.009 -1.524 1.00 14.27 17 ASN C O 1
ATOM 3253 N N . LYS C 1 21 ? 1.667 31.783 -1.257 1.00 15.82 18 LYS C N 1
ATOM 3254 C CA . LYS C 1 21 ? 0.849 31.636 -2.442 1.00 16.25 18 LYS C CA 1
ATOM 3255 C C . LYS C 1 21 ? -0.564 32.143 -2.197 1.00 14.57 18 LYS C C 1
ATOM 3256 O O . LYS C 1 21 ? -1.217 31.797 -1.205 1.00 15.96 18 LYS C O 1
ATOM 3262 N N . VAL C 1 22 ? -1.011 32.945 -3.162 1.00 13.82 19 VAL C N 1
ATOM 3263 C CA . VAL C 1 22 ? -2.380 33.448 -3.187 1.00 14.37 19 VAL C CA 1
ATOM 3264 C C . VAL C 1 22 ? -2.840 33.332 -4.627 1.00 13.83 19 VAL C C 1
ATOM 3265 O O . VAL C 1 22 ? -2.227 33.885 -5.542 1.00 15.15 19 VAL C O 1
ATOM 3269 N N . VAL C 1 23 ? -3.927 32.596 -4.832 1.00 14.00 20 VAL C N 1
ATOM 3270 C CA . VAL C 1 23 ? -4.534 32.454 -6.167 1.00 13.77 20 VAL C CA 1
ATOM 3271 C C . VAL C 1 23 ? -5.544 33.576 -6.284 1.00 12.91 20 VAL C C 1
ATOM 3272 O O . VAL C 1 23 ? -6.474 33.647 -5.481 1.00 12.85 20 VAL C O 1
ATOM 3284 N N . ALA C 1 25 ? -8.002 34.295 -8.293 1.00 13.78 22 ALA C N 1
ATOM 3285 C CA . ALA C 1 25 ? -9.394 33.891 -8.435 1.00 13.15 22 ALA C CA 1
ATOM 3286 C C . ALA C 1 25 ? -9.983 33.446 -7.099 1.00 12.78 22 ALA C C 1
ATOM 3287 O O . ALA C 1 25 ? -11.154 33.696 -6.834 1.00 13.24 22 ALA C O 1
ATOM 3289 N N . GLU C 1 26 ? -9.182 32.783 -6.262 1.00 12.83 23 GLU C N 1
ATOM 3290 C CA . GLU C 1 26 ? -9.682 32.334 -4.965 1.00 12.28 23 GLU C CA 1
ATOM 3291 C C . GLU C 1 26 ? -9.879 33.535 -4.053 1.00 12.21 23 GLU C C 1
ATOM 3292 O O . GLU C 1 26 ? -10.909 33.638 -3.395 1.00 13.02 23 GLU C O 1
ATOM 3298 N N . LEU C 1 27 ? -8.888 34.420 -3.999 1.00 11.11 24 LEU C N 1
ATOM 3299 C CA . LEU C 1 27 ? -9.013 35.585 -3.127 1.00 11.66 24 LEU C CA 1
ATOM 3300 C C . LEU C 1 27 ? -10.214 36.450 -3.550 1.00 11.57 24 LEU C C 1
ATOM 3301 O O . LEU C 1 27 ? -10.951 36.949 -2.695 1.00 12.73 24 LEU C O 1
ATOM 3306 N N . ARG C 1 28 ? -10.416 36.658 -4.854 1.00 11.69 25 ARG C N 1
ATOM 3307 C CA . ARG C 1 28 ? -11.578 37.457 -5.267 1.00 11.25 25 ARG C CA 1
ATOM 3308 C C . ARG C 1 28 ? -12.865 36.791 -4.781 1.00 11.41 25 ARG C C 1
ATOM 3309 O O . ARG C 1 28 ? -13.796 37.487 -4.354 1.00 11.75 25 ARG C O 1
ATOM 3317 N N . GLN C 1 29 ? -12.931 35.465 -4.912 1.00 11.06 26 GLN C N 1
ATOM 3318 C CA . GLN C 1 29 ? -14.130 34.747 -4.477 1.00 11.69 26 GLN C CA 1
ATOM 3319 C C . GLN C 1 29 ? -14.314 34.858 -2.967 1.00 11.66 26 GLN C C 1
ATOM 3320 O O . GLN C 1 29 ? -15.440 35.029 -2.492 1.00 11.77 26 GLN C O 1
ATOM 3326 N N . GLU C 1 30 ? -13.219 34.742 -2.211 1.00 11.64 27 GLU C N 1
ATOM 3327 C CA . GLU C 1 30 ? -13.288 34.850 -0.761 1.00 11.95 27 GLU C CA 1
ATOM 3328 C C . GLU C 1 30 ? -13.807 36.207 -0.339 1.00 12.21 27 GLU C C 1
ATOM 3329 O O . GLU C 1 30 ? -14.704 36.314 0.504 1.00 12.73 27 GLU C O 1
ATOM 3335 N N . LEU C 1 31 ? -13.266 37.258 -0.936 1.00 11.23 28 LEU C N 1
ATOM 3336 C CA . LEU C 1 31 ? -13.702 38.592 -0.543 1.00 11.88 28 LEU C CA 1
ATOM 3337 C C . LEU C 1 31 ? -15.132 38.872 -0.952 1.00 11.51 28 LEU C C 1
ATOM 3338 O O . LEU C 1 31 ? -15.860 39.540 -0.230 1.00 12.31 28 LEU C O 1
ATOM 3343 N N . THR C 1 32 ? -15.536 38.363 -2.115 1.00 11.52 29 THR C N 1
ATOM 3344 C CA . THR C 1 32 ? -16.955 38.423 -2.501 1.00 11.74 29 THR C CA 1
ATOM 3345 C C . THR C 1 32 ? -17.827 37.703 -1.468 1.00 12.16 29 THR C C 1
ATOM 3346 O O . THR C 1 32 ? -18.894 38.177 -1.061 1.00 12.67 29 THR C O 1
ATOM 3350 N N . ASN C 1 33 ? -17.335 36.560 -1.013 1.00 11.46 30 ASN C N 1
ATOM 3351 C CA . ASN C 1 33 ? -18.105 35.766 -0.069 1.00 13.05 30 ASN C CA 1
ATOM 3352 C C . ASN C 1 33 ? -18.182 36.453 1.289 1.00 14.16 30 ASN C C 1
ATOM 3353 O O . ASN C 1 33 ? -19.145 36.216 2.028 1.00 16.22 30 ASN C O 1
ATOM 3358 N N . LEU C 1 34 ? -17.229 37.320 1.599 1.00 14.58 31 LEU C N 1
ATOM 3359 C CA . LEU C 1 34 ? -17.290 38.115 2.844 1.00 15.67 31 LEU C CA 1
ATOM 3360 C C . LEU C 1 34 ? -18.164 39.348 2.680 1.00 15.79 31 LEU C C 1
ATOM 3361 O O . LEU C 1 34 ? -18.297 40.113 3.634 1.00 18.14 31 LEU C O 1
ATOM 3366 N N . GLY C 1 35 ? -18.710 39.594 1.499 1.00 13.60 32 GLY C N 1
ATOM 3367 C CA . GLY C 1 35 ? -19.662 40.679 1.299 1.00 13.40 32 GLY C CA 1
ATOM 3368 C C . GLY C 1 35 ? -19.091 41.908 0.628 1.00 13.92 32 GLY C C 1
ATOM 3369 O O . GLY C 1 35 ? -19.794 42.911 0.495 1.00 15.58 32 GLY C O 1
ATOM 3370 N N . LEU C 1 36 ? -17.846 41.849 0.162 1.00 12.99 33 LEU C N 1
ATOM 3371 C CA . LEU C 1 36 ? -17.296 42.964 -0.618 1.00 13.07 33 LEU C CA 1
ATOM 3372 C C . LEU C 1 36 ? -17.803 42.846 -2.038 1.00 13.61 33 LEU C C 1
ATOM 3373 O O . LEU C 1 36 ? -18.052 41.718 -2.518 1.00 13.74 33 LEU C O 1
ATOM 3378 N N . GLU C 1 37 ? -18.027 43.979 -2.693 1.00 13.91 34 GLU C N 1
ATOM 3379 C CA . GLU C 1 37 ? -18.708 43.940 -3.987 1.00 14.62 34 GLU C CA 1
ATOM 3380 C C . GLU C 1 37 ? -17.793 44.320 -5.125 1.00 14.24 34 GLU C C 1
ATOM 3381 O O . GLU C 1 37 ? -16.805 45.018 -4.934 1.00 13.28 34 GLU C O 1
ATOM 3387 N N . LYS C 1 38 ? -18.130 43.840 -6.318 1.00 13.69 35 LYS C N 1
ATOM 3388 C CA . LYS C 1 38 ? -17.436 44.202 -7.534 1.00 14.66 35 LYS C CA 1
ATOM 3389 C C . LYS C 1 38 ? -15.931 43.997 -7.374 1.00 13.63 35 LYS C C 1
ATOM 3390 O O . LYS C 1 38 ? -15.116 44.880 -7.670 1.00 14.04 35 LYS C O 1
ATOM 3396 N N . VAL C 1 39 ? -15.558 42.809 -6.927 1.00 13.14 36 VAL C N 1
ATOM 3397 C CA . VAL C 1 39 ? -14.154 42.504 -6.602 1.00 12.95 36 VAL C CA 1
ATOM 3398 C C . VAL C 1 39 ? -13.380 42.161 -7.844 1.00 13.54 36 VAL C C 1
ATOM 3399 O O . VAL C 1 39 ? -13.770 41.276 -8.618 1.00 14.32 36 VAL C O 1
ATOM 3403 N N . GLU C 1 40 ? -12.281 42.881 -8.050 1.00 12.33 37 GLU C N 1
ATOM 3404 C CA . GLU C 1 40 ? -11.411 42.666 -9.198 1.00 13.15 37 GLU C CA 1
ATOM 3405 C C . GLU C 1 40 ? -9.964 42.627 -8.741 1.00 12.19 37 GLU C C 1
ATOM 3406 O O . GLU C 1 40 ? -9.643 43.000 -7.621 1.00 12.06 37 GLU C O 1
ATOM 3412 N N . SER C 1 41 ? -9.078 42.191 -9.621 1.00 13.13 38 SER C N 1
ATOM 3413 C CA . SER C 1 41 ? -7.649 42.231 -9.320 1.00 13.37 38 SER C CA 1
ATOM 3414 C C . SER C 1 41 ? -6.832 42.521 -10.559 1.00 13.00 38 SER C C 1
ATOM 3415 O O . SER C 1 41 ? -7.336 42.429 -11.683 1.00 14.81 38 SER C O 1
ATOM 3418 N N . TYR C 1 42 ? -5.559 42.860 -10.324 1.00 12.30 39 TYR C N 1
ATOM 3419 C CA . TYR C 1 42 ? -4.621 43.139 -11.392 1.00 13.45 39 TYR C CA 1
ATOM 3420 C C . TYR C 1 42 ? -3.331 42.403 -11.083 1.00 13.65 39 TYR C C 1
ATOM 3421 O O . TYR C 1 42 ? -2.786 42.505 -9.959 1.00 12.98 39 TYR C O 1
ATOM 3430 N N . ILE C 1 43 ? -2.837 41.696 -12.096 1.00 14.63 40 ILE C N 1
ATOM 3431 C CA . ILE C 1 43 ? -1.629 40.866 -12.026 1.00 15.07 40 ILE C CA 1
ATOM 3432 C C . ILE C 1 43 ? -1.620 39.962 -10.800 1.00 14.18 40 ILE C C 1
ATOM 3433 O O . ILE C 1 43 ? -2.700 39.567 -10.338 1.00 14.34 40 ILE C O 1
ATOM 3438 N N . ASN C 1 44 ? -0.439 39.588 -10.308 1.00 14.73 41 ASN C N 1
ATOM 3439 C CA . ASN C 1 44 ? -0.371 38.555 -9.289 1.00 15.30 41 ASN C CA 1
ATOM 3440 C C . ASN C 1 44 ? 0.320 38.965 -8.002 1.00 15.49 41 ASN C C 1
ATOM 3441 O O . ASN C 1 44 ? 0.488 38.149 -7.080 1.00 15.17 41 ASN C O 1
ATOM 3446 N N . SER C 1 45 ? 0.699 40.235 -7.894 1.00 15.08 42 SER C N 1
ATOM 3447 C CA . SER C 1 45 ? 1.441 40.688 -6.718 1.00 14.85 42 SER C CA 1
ATOM 3448 C C . SER C 1 45 ? 0.563 41.119 -5.554 1.00 15.16 42 SER C C 1
ATOM 3449 O O . SER C 1 45 ? 1.067 41.449 -4.461 1.00 16.90 42 SER C O 1
ATOM 3452 N N . GLY C 1 46 ? -0.745 41.172 -5.782 1.00 15.06 43 GLY C N 1
ATOM 3453 C CA . GLY C 1 46 ? -1.666 41.527 -4.692 1.00 14.88 43 GLY C CA 1
ATOM 3454 C C . GLY C 1 46 ? -2.219 42.920 -4.877 1.00 13.95 43 GLY C C 1
ATOM 3455 O O . GLY C 1 46 ? -1.907 43.813 -4.067 1.00 13.79 43 GLY C O 1
ATOM 3456 N N . ASN C 1 47 ? -3.020 43.115 -5.927 1.00 13.88 44 ASN C N 1
ATOM 3457 C CA . ASN C 1 47 ? -3.681 44.383 -6.214 1.00 13.00 44 ASN C CA 1
ATOM 3458 C C . ASN C 1 47 ? -5.122 44.038 -6.400 1.00 12.57 44 ASN C C 1
ATOM 3459 O O . ASN C 1 47 ? -5.510 43.514 -7.442 1.00 13.36 44 ASN C O 1
ATOM 3464 N N A ILE C 1 48 ? -5.900 44.400 -5.388 0.50 11.80 45 ILE C N 1
ATOM 3465 N N B ILE C 1 48 ? -5.910 44.204 -5.344 0.50 12.81 45 ILE C N 1
ATOM 3466 C CA A ILE C 1 48 ? -7.286 44.008 -5.258 0.50 12.34 45 ILE C CA 1
ATOM 3467 C CA B ILE C 1 48 ? -7.337 43.972 -5.492 0.50 13.16 45 ILE C CA 1
ATOM 3468 C C A ILE C 1 48 ? -8.213 45.213 -5.150 0.50 11.55 45 ILE C C 1
ATOM 3469 C C B ILE C 1 48 ? -8.140 45.241 -5.320 0.50 12.37 45 ILE C C 1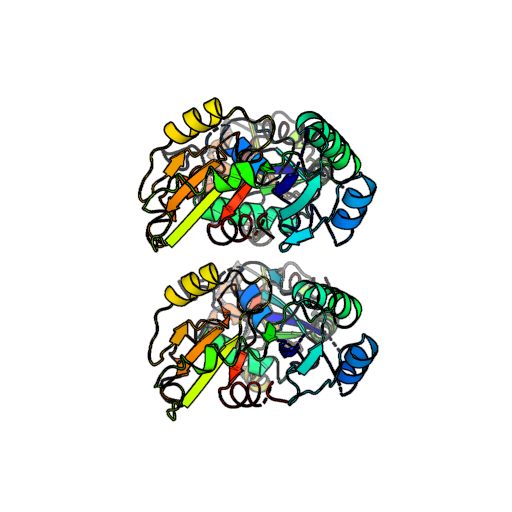
ATOM 3470 O O A ILE C 1 48 ? -7.898 46.154 -4.421 0.50 12.03 45 ILE C O 1
ATOM 3471 O O B ILE C 1 48 ? -7.672 46.243 -4.762 0.50 11.93 45 ILE C O 1
ATOM 3480 N N . PHE C 1 49 ? -9.335 45.211 -5.877 1.00 11.37 46 PHE C N 1
ATOM 3481 C CA . PHE C 1 49 ? -10.213 46.350 -5.866 1.00 11.66 46 PHE C CA 1
ATOM 3482 C C . PHE C 1 49 ? -11.590 45.880 -5.496 1.00 11.20 46 PHE C C 1
ATOM 3483 O O . PHE C 1 49 ? -12.017 44.826 -5.948 1.00 12.73 46 PHE C O 1
ATOM 3491 N N . PHE C 1 50 ? -12.301 46.672 -4.707 1.00 11.25 47 PHE C N 1
ATOM 3492 C CA . PHE C 1 50 ? -13.647 46.275 -4.284 1.00 11.26 47 PHE C CA 1
ATOM 3493 C C . PHE C 1 50 ? -14.439 47.519 -3.888 1.00 12.09 47 PHE C C 1
ATOM 3494 O O . PHE C 1 50 ? -13.840 48.565 -3.609 1.00 13.15 47 PHE C O 1
ATOM 3502 N N . THR C 1 51 ? -15.758 47.372 -3.808 1.00 13.06 48 THR C N 1
ATOM 3503 C CA . THR C 1 51 ? -16.643 48.448 -3.386 1.00 13.23 48 THR C CA 1
ATOM 3504 C C . THR C 1 51 ? -17.379 48.027 -2.134 1.00 12.48 48 THR C C 1
ATOM 3505 O O . THR C 1 51 ? -17.757 46.860 -1.982 1.00 12.67 48 THR C O 1
ATOM 3509 N N . SER C 1 52 ? -17.587 48.984 -1.214 1.00 12.92 49 SER C N 1
ATOM 3510 C CA . SER C 1 52 ? -18.305 48.692 0.020 1.00 13.37 49 SER C CA 1
ATOM 3511 C C . SER C 1 52 ? -18.897 49.963 0.620 1.00 14.41 49 SER C C 1
ATOM 3512 O O . SER C 1 52 ? -18.344 51.037 0.427 1.00 14.59 49 SER C O 1
ATOM 3515 N N . ILE C 1 53 ? -19.989 49.806 1.372 1.00 15.45 50 ILE C N 1
ATOM 3516 C CA . ILE C 1 53 ? -20.533 50.906 2.171 1.00 17.27 50 ILE C CA 1
ATOM 3517 C C . ILE C 1 53 ? -19.957 50.882 3.587 1.00 17.19 50 ILE C C 1
ATOM 3518 O O . ILE C 1 53 ? -20.156 51.842 4.339 1.00 18.35 50 ILE C O 1
ATOM 3523 N N . ASP C 1 54 ? -19.218 49.829 3.954 1.00 15.97 51 ASP C N 1
ATOM 3524 C CA . ASP C 1 54 ? -18.704 49.753 5.328 1.00 16.53 51 ASP C CA 1
ATOM 3525 C C . ASP C 1 54 ? -17.670 50.840 5.588 1.00 15.45 51 ASP C C 1
ATOM 3526 O O . ASP C 1 54 ? -17.008 51.306 4.662 1.00 15.80 51 ASP C O 1
ATOM 3531 N N . SER C 1 55 ? -17.538 51.264 6.834 1.00 14.95 52 SER C N 1
ATOM 3532 C CA . SER C 1 55 ? -16.534 52.281 7.122 1.00 14.56 52 SER C CA 1
ATOM 3533 C C . SER C 1 55 ? -15.136 51.748 6.891 1.00 14.60 52 SER C C 1
ATOM 3534 O O . SER C 1 55 ? -14.899 50.540 6.977 1.00 13.64 52 SER C O 1
ATOM 3537 N N . LYS C 1 56 ? -14.195 52.647 6.662 1.00 14.03 53 LYS C N 1
ATOM 3538 C CA . LYS C 1 56 ? -12.822 52.200 6.506 1.00 14.69 53 LYS C CA 1
ATOM 3539 C C . LYS C 1 56 ? -12.335 51.397 7.709 1.00 14.44 53 LYS C C 1
ATOM 3540 O O . LYS C 1 56 ? -11.683 50.362 7.540 1.00 14.07 53 LYS C O 1
ATOM 3546 N N . ALA C 1 57 ? -12.642 51.862 8.924 1.00 14.29 54 ALA C N 1
ATOM 3547 C CA . ALA C 1 57 ? -12.178 51.141 10.110 1.00 14.84 54 ALA C CA 1
ATOM 3548 C C . ALA C 1 57 ? -12.767 49.752 10.165 1.00 14.35 54 ALA C C 1
ATOM 3549 O O . ALA C 1 57 ? -12.072 48.798 10.557 1.00 14.52 54 ALA C O 1
ATOM 3551 N N . GLN C 1 58 ? -14.039 49.605 9.774 1.00 14.06 55 GLN C N 1
ATOM 3552 C CA . GLN C 1 58 ? -14.654 48.281 9.718 1.00 14.78 55 GLN C CA 1
ATOM 3553 C C . GLN C 1 58 ? -13.977 47.384 8.695 1.00 13.47 55 GLN C C 1
ATOM 3554 O O . GLN C 1 58 ? -13.785 46.200 8.964 1.00 14.58 55 GLN C O 1
ATOM 3560 N N . LEU C 1 59 ? -13.643 47.952 7.540 1.00 13.44 56 LEU C N 1
ATOM 3561 C CA . LEU C 1 59 ? -12.985 47.177 6.484 1.00 13.50 56 LEU C CA 1
ATOM 3562 C C . LEU C 1 59 ? -11.600 46.726 6.928 1.00 13.31 56 LEU C C 1
ATOM 3563 O O . LEU C 1 59 ? -11.210 45.584 6.677 1.00 13.11 56 LEU C O 1
ATOM 3568 N N . VAL C 1 60 ? -10.863 47.616 7.590 1.00 13.39 57 VAL C N 1
ATOM 3569 C CA . VAL C 1 60 ? -9.538 47.234 8.063 1.00 14.32 57 VAL C CA 1
ATOM 3570 C C . VAL C 1 60 ? -9.636 46.087 9.062 1.00 14.06 57 VAL C C 1
ATOM 3571 O O . VAL C 1 60 ? -8.901 45.113 8.956 1.00 14.21 57 VAL C O 1
ATOM 3575 N N . GLU C 1 61 ? -10.568 46.164 10.019 1.00 13.82 58 GLU C N 1
ATOM 3576 C CA . GLU C 1 61 ? -10.737 45.066 10.974 1.00 15.24 58 GLU C CA 1
ATOM 3577 C C . GLU C 1 61 ? -11.137 43.752 10.283 1.00 14.56 58 GLU C C 1
ATOM 3578 O O . GLU C 1 61 ? -10.637 42.663 10.622 1.00 15.45 58 GLU C O 1
ATOM 3584 N N A LYS C 1 62 ? -12.051 43.838 9.319 0.50 13.69 59 LYS C N 1
ATOM 3585 N N B LYS C 1 62 ? -12.039 43.871 9.317 0.50 13.82 59 LYS C N 1
ATOM 3586 C CA A LYS C 1 62 ? -12.505 42.639 8.599 0.50 13.54 59 LYS C CA 1
ATOM 3587 C CA B LYS C 1 62 ? -12.542 42.736 8.549 0.50 13.74 59 LYS C CA 1
ATOM 3588 C C A LYS C 1 62 ? -11.334 41.990 7.866 0.50 13.38 59 LYS C C 1
ATOM 3589 C C B LYS C 1 62 ? -11.410 42.019 7.811 0.50 13.60 59 LYS C C 1
ATOM 3590 O O A LYS C 1 62 ? -11.133 40.771 7.939 0.50 13.21 59 LYS C O 1
ATOM 3591 O O B LYS C 1 62 ? -11.317 40.785 7.824 0.50 13.30 59 LYS C O 1
ATOM 3602 N N . LEU C 1 63 ? -10.571 42.803 7.146 1.00 12.58 60 LEU C N 1
ATOM 3603 C CA . LEU C 1 63 ? -9.473 42.256 6.359 1.00 13.05 60 LEU C CA 1
ATOM 3604 C C . LEU C 1 63 ? -8.363 41.731 7.259 1.00 12.63 60 LEU C C 1
ATOM 3605 O O . LEU C 1 63 ? -7.769 40.692 6.962 1.00 13.91 60 LEU C O 1
ATOM 3610 N N . GLU C 1 64 ? -8.047 42.450 8.346 1.00 12.43 61 GLU C N 1
ATOM 3611 C CA . GLU C 1 64 ? -7.068 41.927 9.297 1.00 13.01 61 GLU C CA 1
ATOM 3612 C C . GLU C 1 64 ? -7.499 40.565 9.813 1.00 12.74 61 GLU C C 1
ATOM 3613 O O . GLU C 1 64 ? -6.662 39.659 9.926 1.00 12.75 61 GLU C O 1
ATOM 3619 N N . THR C 1 65 ? -8.772 40.420 10.172 1.00 13.48 62 THR C N 1
ATOM 3620 C CA . THR C 1 65 ? -9.256 39.142 10.697 1.00 14.01 62 THR C CA 1
ATOM 3621 C C . THR C 1 65 ? -9.140 38.051 9.638 1.00 14.35 62 THR C C 1
ATOM 3622 O O . THR C 1 65 ? -8.695 36.925 9.940 1.00 15.45 62 THR C O 1
ATOM 3626 N N . PHE C 1 66 ? -9.597 38.360 8.435 1.00 12.87 63 PHE C N 1
ATOM 3627 C CA . PHE C 1 66 ? -9.532 37.403 7.338 1.00 12.47 63 PHE C CA 1
ATOM 3628 C C . PHE C 1 66 ? -8.104 36.945 7.050 1.00 12.79 63 PHE C C 1
ATOM 3629 O O . PHE C 1 66 ? -7.843 35.739 6.961 1.00 12.51 63 PHE C O 1
ATOM 3637 N N . PHE C 1 67 ? -7.174 37.870 6.879 1.00 12.36 64 PHE C N 1
ATOM 3638 C CA . PHE C 1 67 ? -5.811 37.467 6.587 1.00 11.96 64 PHE C CA 1
ATOM 3639 C C . PHE C 1 67 ? -5.195 36.671 7.735 1.00 12.41 64 PHE C C 1
ATOM 3640 O O . PHE C 1 67 ? -4.470 35.703 7.479 1.00 12.99 64 PHE C O 1
ATOM 3648 N N . ALA C 1 68 ? -5.466 37.056 8.984 1.00 12.46 65 ALA C N 1
ATOM 3649 C CA . ALA C 1 68 ? -4.821 36.358 10.115 1.00 13.68 65 ALA C CA 1
ATOM 3650 C C . ALA C 1 68 ? -5.196 34.886 10.114 1.00 14.37 65 ALA C C 1
ATOM 3651 O O . ALA C 1 68 ? -4.424 34.038 10.584 1.00 14.99 65 ALA C O 1
ATOM 3653 N N . VAL C 1 69 ? -6.402 34.586 9.642 1.00 13.93 66 VAL C N 1
ATOM 3654 C CA . VAL C 1 69 ? -6.880 33.198 9.612 1.00 14.86 66 VAL C CA 1
ATOM 3655 C C . VAL C 1 69 ? -6.461 32.478 8.328 1.00 14.44 66 VAL C C 1
ATOM 3656 O O . VAL C 1 69 ? -5.987 31.348 8.367 1.00 15.05 66 VAL C O 1
ATOM 3660 N N . HIS C 1 70 ? -6.612 33.140 7.187 1.00 12.70 67 HIS C N 1
ATOM 3661 C CA . HIS C 1 70 ? -6.557 32.445 5.904 1.00 13.97 67 HIS C CA 1
ATOM 3662 C C . HIS C 1 70 ? -5.273 32.671 5.127 1.00 13.79 67 HIS C C 1
ATOM 3663 O O . HIS C 1 70 ? -4.910 31.834 4.289 1.00 14.55 67 HIS C O 1
ATOM 3670 N N . TYR C 1 71 ? -4.574 33.772 5.396 1.00 12.86 68 TYR C N 1
ATOM 3671 C CA . TYR C 1 71 ? -3.319 34.070 4.710 1.00 12.78 68 TYR C CA 1
ATOM 3672 C C . TYR C 1 71 ? -2.399 34.772 5.704 1.00 13.66 68 TYR C C 1
ATOM 3673 O O . TYR C 1 71 ? -2.098 35.949 5.554 1.00 13.48 68 TYR C O 1
ATOM 3682 N N . PRO C 1 72 ? -1.937 34.050 6.725 1.00 13.31 69 PRO C N 1
ATOM 3683 C CA . PRO C 1 72 ? -1.273 34.706 7.845 1.00 13.33 69 PRO C CA 1
ATOM 3684 C C . PRO C 1 72 ? 0.055 35.357 7.522 1.00 14.53 69 PRO C C 1
ATOM 3685 O O . PRO C 1 72 ? 0.566 36.135 8.350 1.00 14.97 69 PRO C O 1
ATOM 3689 N N . PHE C 1 73 ? 0.622 35.055 6.366 1.00 13.41 70 PHE C N 1
ATOM 3690 C CA . PHE C 1 73 ? 1.843 35.723 5.906 1.00 14.20 70 PHE C CA 1
ATOM 3691 C C . PHE C 1 73 ? 1.560 37.130 5.360 1.00 15.01 70 PHE C C 1
ATOM 3692 O O . PHE C 1 73 ? 2.499 37.901 5.104 1.00 16.15 70 PHE C O 1
ATOM 3700 N N . ILE C 1 74 ? 0.292 37.489 5.182 1.00 14.66 71 ILE C N 1
ATOM 3701 C CA . ILE C 1 74 ? -0.074 38.872 4.818 1.00 14.49 71 ILE C CA 1
ATOM 3702 C C . ILE C 1 74 ? -0.208 39.647 6.126 1.00 14.39 71 ILE C C 1
ATOM 3703 O O . ILE C 1 74 ? -1.236 39.588 6.821 1.00 15.14 71 ILE C O 1
ATOM 3708 N N . GLN C 1 75 ? 0.877 40.323 6.491 1.00 14.59 72 GLN C N 1
ATOM 3709 C CA . GLN C 1 75 ? 0.997 40.970 7.803 1.00 16.47 72 GLN C CA 1
ATOM 3710 C C . GLN C 1 75 ? 0.955 42.484 7.764 1.00 17.02 72 GLN C C 1
ATOM 3711 O O . GLN C 1 75 ? 1.073 43.157 8.796 1.00 18.71 72 GLN C O 1
ATOM 3717 N N . SER C 1 76 ? 0.829 43.022 6.559 1.00 15.99 73 SER C N 1
ATOM 3718 C CA . SER C 1 76 ? 0.607 44.440 6.340 1.00 16.31 73 SER C CA 1
ATOM 3719 C C . SER C 1 76 ? -0.193 44.545 5.050 1.00 15.38 73 SER C C 1
ATOM 3720 O O . SER C 1 76 ? -0.164 43.630 4.206 1.00 15.75 73 SER C O 1
ATOM 3723 N N . PHE C 1 77 ? -0.928 45.638 4.915 1.00 13.81 74 PHE C N 1
ATOM 3724 C CA . PHE C 1 77 ? -1.562 45.938 3.644 1.00 13.06 74 PHE C CA 1
ATOM 3725 C C . PHE C 1 77 ? -1.857 47.413 3.511 1.00 12.83 74 PHE C C 1
ATOM 3726 O O . PHE C 1 77 ? -1.973 48.110 4.507 1.00 12.39 74 PHE C O 1
ATOM 3734 N N . SER C 1 78 ? -1.951 47.879 2.274 1.00 12.16 75 SER C N 1
ATOM 3735 C CA . SER C 1 78 ? -2.401 49.216 2.006 1.00 12.95 75 SER C CA 1
ATOM 3736 C C . SER C 1 78 ? -3.858 49.179 1.606 1.00 12.85 75 SER C C 1
ATOM 3737 O O . SER C 1 78 ? -4.255 48.275 0.851 1.00 13.47 75 SER C O 1
ATOM 3740 N N . LEU C 1 79 ? -4.642 50.125 2.094 1.00 12.35 76 LEU C N 1
ATOM 3741 C CA . LEU C 1 79 ? -6.069 50.195 1.743 1.00 12.65 76 LEU C CA 1
ATOM 3742 C C . LEU C 1 79 ? -6.381 51.646 1.511 1.00 12.98 76 LEU C C 1
ATOM 3743 O O . LEU C 1 79 ? -6.226 52.476 2.420 1.00 14.31 76 LEU C O 1
ATOM 3748 N N . LEU C 1 80 ? -6.759 51.971 0.286 1.00 13.43 77 LEU C N 1
ATOM 3749 C CA . LEU C 1 80 ? -6.974 53.373 -0.069 1.00 13.68 77 LEU C CA 1
ATOM 3750 C C . LEU C 1 80 ? -8.170 53.515 -0.988 1.00 13.01 77 LEU C C 1
ATOM 3751 O O . LEU C 1 80 ? -8.495 52.588 -1.740 1.00 12.80 77 LEU C O 1
ATOM 3756 N N . SER C 1 81 ? -8.867 54.644 -0.907 1.00 13.15 78 SER C N 1
ATOM 3757 C CA . SER C 1 81 ? -10.086 54.856 -1.696 1.00 13.35 78 SER C CA 1
ATOM 3758 C C . SER C 1 81 ? -9.794 55.551 -3.022 1.00 13.91 78 SER C C 1
ATOM 3759 O O . SER C 1 81 ? -8.744 56.178 -3.208 1.00 13.02 78 SER C O 1
ATOM 3762 N N . LEU C 1 82 ? -10.792 55.525 -3.897 1.00 14.28 79 LEU C N 1
ATOM 3763 C CA . LEU C 1 82 ? -10.747 56.322 -5.112 1.00 15.02 79 LEU C CA 1
ATOM 3764 C C . LEU C 1 82 ? -10.462 57.815 -4.797 1.00 14.93 79 LEU C C 1
ATOM 3765 O O . LEU C 1 82 ? -9.630 58.436 -5.438 1.00 15.43 79 LEU C O 1
ATOM 3770 N N A GLU C 1 83 ? -11.145 58.353 -3.795 0.50 15.18 80 GLU C N 1
ATOM 3771 N N B GLU C 1 83 ? -11.169 58.370 -3.816 0.50 15.51 80 GLU C N 1
ATOM 3772 C CA A GLU C 1 83 ? -11.003 59.757 -3.409 0.50 15.88 80 GLU C CA 1
ATOM 3773 C CA B GLU C 1 83 ? -10.988 59.771 -3.413 0.50 16.69 80 GLU C CA 1
ATOM 3774 C C A GLU C 1 83 ? -9.582 60.078 -2.919 0.50 15.46 80 GLU C C 1
ATOM 3775 C C B GLU C 1 83 ? -9.543 60.043 -2.994 0.50 15.85 80 GLU C C 1
ATOM 3776 O O A GLU C 1 83 ? -9.033 61.158 -3.217 0.50 16.15 80 GLU C O 1
ATOM 3777 O O B GLU C 1 83 ? -8.939 61.053 -3.411 0.50 16.35 80 GLU C O 1
ATOM 3788 N N . ASP C 1 84 ? -8.973 59.136 -2.194 1.00 15.39 81 ASP C N 1
ATOM 3789 C CA . ASP C 1 84 ? -7.560 59.264 -1.761 1.00 16.29 81 ASP C CA 1
ATOM 3790 C C . ASP C 1 84 ? -6.629 59.343 -2.986 1.00 15.31 81 ASP C C 1
ATOM 3791 O O . ASP C 1 84 ? -5.701 60.163 -3.049 1.00 15.71 81 ASP C O 1
ATOM 3796 N N . PHE C 1 85 ? -6.866 58.456 -3.952 1.00 14.73 82 PHE C N 1
ATOM 3797 C CA . PHE C 1 85 ? -6.003 58.342 -5.104 1.00 15.61 82 PHE C CA 1
ATOM 3798 C C . PHE C 1 85 ? -6.156 59.563 -5.989 1.00 16.40 82 PHE C C 1
ATOM 3799 O O . PHE C 1 85 ? -5.162 60.111 -6.462 1.00 16.35 82 PHE C O 1
ATOM 3807 N N A GLU C 1 86 ? -7.392 60.010 -6.194 0.50 16.77 83 GLU C N 1
ATOM 3808 N N B GLU C 1 86 ? -7.390 60.021 -6.186 0.50 17.10 83 GLU C N 1
ATOM 3809 C CA A GLU C 1 86 ? -7.616 61.218 -6.983 0.50 17.21 83 GLU C CA 1
ATOM 3810 C CA B GLU C 1 86 ? -7.611 61.215 -7.003 0.50 17.89 83 GLU C CA 1
ATOM 3811 C C A GLU C 1 86 ? -6.884 62.405 -6.380 0.50 17.03 83 GLU C C 1
ATOM 3812 C C B GLU C 1 86 ? -6.980 62.458 -6.380 0.50 17.55 83 GLU C C 1
ATOM 3813 O O A GLU C 1 86 ? -6.271 63.205 -7.114 0.50 17.05 83 GLU C O 1
ATOM 3814 O O B GLU C 1 86 ? -6.548 63.364 -7.106 0.50 17.92 83 GLU C O 1
ATOM 3825 N N . ALA C 1 87 ? -6.901 62.501 -5.051 1.00 17.43 84 ALA C N 1
ATOM 3826 C CA . ALA C 1 87 ? -6.201 63.579 -4.347 1.00 17.87 84 ALA C CA 1
ATOM 3827 C C . ALA C 1 87 ? -4.702 63.483 -4.637 1.00 18.39 84 ALA C C 1
ATOM 3828 O O . ALA C 1 87 ? -4.033 64.482 -4.915 1.00 18.55 84 ALA C O 1
ATOM 3830 N N . GLU C 1 88 ? -4.164 62.269 -4.587 1.00 17.56 85 GLU C N 1
ATOM 3831 C CA . GLU C 1 88 ? -2.761 62.073 -4.948 1.00 18.88 85 GLU C CA 1
ATOM 3832 C C . GLU C 1 88 ? -2.472 62.508 -6.393 1.00 19.03 85 GLU C C 1
ATOM 3833 O O . GLU C 1 88 ? -1.426 63.143 -6.642 1.00 20.69 85 GLU C O 1
ATOM 3839 N N . LEU C 1 89 ? -3.372 62.194 -7.330 1.00 19.83 86 LEU C N 1
ATOM 3840 C CA . LEU C 1 89 ? -3.179 62.522 -8.752 1.00 20.33 86 LEU C CA 1
ATOM 3841 C C . LEU C 1 89 ? -3.184 64.022 -9.019 1.00 20.58 86 LEU C C 1
ATOM 3842 O O . LEU C 1 89 ? -2.760 64.448 -10.098 1.00 20.70 86 LEU C O 1
ATOM 3847 N N . GLU C 1 90 ? -3.617 64.816 -8.040 1.00 20.61 87 GLU C N 1
ATOM 3848 C CA . GLU C 1 90 ? -3.567 66.282 -8.156 1.00 21.81 87 GLU C CA 1
ATOM 3849 C C . GLU C 1 90 ? -2.219 66.897 -7.781 1.00 21.62 87 GLU C C 1
ATOM 3850 O O . GLU C 1 90 ? -1.998 68.089 -8.010 1.00 21.76 87 GLU C O 1
ATOM 3856 N N . ASN C 1 91 ? -1.310 66.080 -7.245 1.00 20.98 88 ASN C N 1
ATOM 3857 C CA . ASN C 1 91 ? -0.017 66.564 -6.798 1.00 20.78 88 ASN C CA 1
ATOM 3858 C C . ASN C 1 91 ? 1.110 65.617 -7.205 1.00 18.25 88 ASN C C 1
ATOM 3859 O O . ASN C 1 91 ? 1.982 65.272 -6.416 1.00 19.58 88 ASN C O 1
ATOM 3864 N N . LEU C 1 92 ? 1.082 65.196 -8.458 1.00 15.75 89 LEU C N 1
ATOM 3865 C CA . LEU C 1 92 ? 2.126 64.332 -8.978 1.00 14.48 89 LEU C CA 1
ATOM 3866 C C . LEU C 1 92 ? 3.367 65.163 -9.265 1.00 12.81 89 LEU C C 1
ATOM 3867 O O . LEU C 1 92 ? 3.271 66.241 -9.849 1.00 13.10 89 LEU C O 1
ATOM 3872 N N . PRO C 1 93 ? 4.541 64.652 -8.914 1.00 11.73 90 PRO C N 1
ATOM 3873 C CA . PRO C 1 93 ? 5.758 65.382 -9.305 1.00 11.53 90 PRO C CA 1
ATOM 3874 C C . PRO C 1 93 ? 5.848 65.529 -10.813 1.00 11.54 90 PRO C C 1
ATOM 3875 O O . PRO C 1 93 ? 5.474 64.630 -11.537 1.00 12.56 90 PRO C O 1
ATOM 3879 N N . ALA C 1 94 ? 6.397 66.629 -11.289 1.00 11.63 91 ALA C N 1
ATOM 3880 C CA . ALA C 1 94 ? 6.529 66.812 -12.737 1.00 12.05 91 ALA C CA 1
ATOM 3881 C C . ALA C 1 94 ? 7.434 65.731 -13.323 1.00 12.30 91 ALA C C 1
ATOM 3882 O O . ALA C 1 94 ? 7.190 65.227 -14.435 1.00 14.22 91 ALA C O 1
ATOM 3884 N N . TRP C 1 95 ? 8.414 65.264 -12.567 1.00 10.81 92 TRP C N 1
ATOM 3885 C CA . TRP C 1 95 ? 9.324 64.252 -13.076 1.00 12.35 92 TRP C CA 1
ATOM 3886 C C . TRP C 1 95 ? 8.694 62.857 -13.147 1.00 13.00 92 TRP C C 1
ATOM 3887 O O . TRP C 1 95 ? 9.218 61.956 -13.818 1.00 12.78 92 TRP C O 1
ATOM 3898 N N . TRP C 1 96 ? 7.555 62.682 -12.488 1.00 13.22 93 TRP C N 1
ATOM 3899 C CA . TRP C 1 96 ? 6.909 61.368 -12.480 1.00 13.14 93 TRP C CA 1
ATOM 3900 C C . TRP C 1 96 ? 6.453 60.928 -13.848 1.00 13.97 93 TRP C C 1
ATOM 3901 O O . TRP C 1 96 ? 6.331 59.736 -14.105 1.00 14.94 93 TRP C O 1
ATOM 3912 N N A SER C 1 97 ? 6.162 61.863 -14.738 0.50 13.83 94 SER C N 1
ATOM 3913 N N B SER C 1 97 ? 6.207 61.904 -14.720 0.50 14.21 94 SER C N 1
ATOM 3914 C CA A SER C 1 97 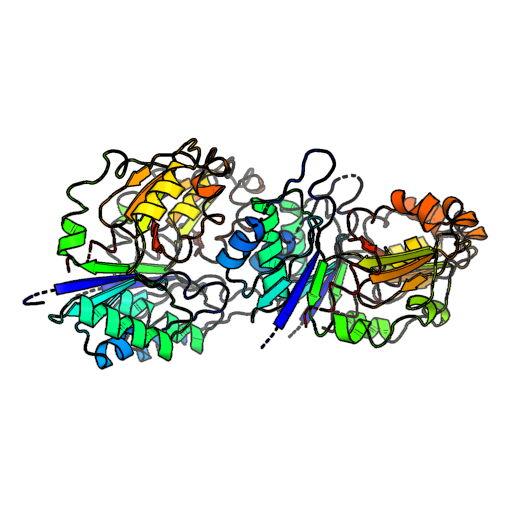? 5.725 61.462 -16.068 0.50 14.12 94 SER C CA 1
ATOM 3915 C CA B SER C 1 97 ? 5.723 61.663 -16.075 0.50 14.93 94 SER C CA 1
ATOM 3916 C C A SER C 1 97 ? 6.880 61.236 -17.046 0.50 13.47 94 SER C C 1
ATOM 3917 C C B SER C 1 97 ? 6.844 61.634 -17.127 0.50 14.11 94 SER C C 1
ATOM 3918 O O A SER C 1 97 ? 6.663 60.701 -18.134 0.50 13.56 94 SER C O 1
ATOM 3919 O O B SER C 1 97 ? 6.585 61.584 -18.338 0.50 14.45 94 SER C O 1
ATOM 3924 N N . ARG C 1 98 ? 8.093 61.657 -16.675 1.00 12.46 95 ARG C N 1
ATOM 3925 C CA . ARG C 1 98 ? 9.253 61.617 -17.571 1.00 12.02 95 ARG C CA 1
ATOM 3926 C C . ARG C 1 98 ? 9.829 60.195 -17.661 1.00 12.70 95 ARG C C 1
ATOM 3927 O O . ARG C 1 98 ? 9.549 59.345 -16.804 1.00 13.89 95 ARG C O 1
ATOM 3935 N N . ASP C 1 99 ? 10.693 59.958 -18.640 1.00 14.33 96 ASP C N 1
ATOM 3936 C CA . ASP C 1 99 ? 11.152 58.584 -18.905 1.00 15.09 96 ASP C CA 1
ATOM 3937 C C . ASP C 1 99 ? 12.400 58.244 -18.095 1.00 16.26 96 ASP C C 1
ATOM 3938 O O . ASP C 1 99 ? 13.474 57.932 -18.633 1.00 17.07 96 ASP C O 1
ATOM 3943 N N . LEU C 1 100 ? 12.281 58.339 -16.778 1.00 14.80 97 LEU C N 1
ATOM 3944 C CA . LEU C 1 100 ? 13.367 57.944 -15.895 1.00 14.69 97 LEU C CA 1
ATOM 3945 C C . LEU C 1 100 ? 13.566 56.447 -16.039 1.00 14.38 97 LEU C C 1
ATOM 3946 O O . LEU C 1 100 ? 12.611 55.727 -16.352 1.00 15.22 97 LEU C O 1
ATOM 3951 N N . ALA C 1 101 ? 14.774 55.973 -15.726 1.00 13.64 98 ALA C N 1
ATOM 3952 C CA . ALA C 1 101 ? 15.039 54.524 -15.845 1.00 13.46 98 ALA C CA 1
ATOM 3953 C C . ALA C 1 101 ? 14.089 53.679 -15.012 1.00 13.44 98 ALA C C 1
ATOM 3954 O O . ALA C 1 101 ? 13.564 52.680 -15.528 1.00 14.53 98 ALA C O 1
ATOM 3956 N N . ARG C 1 102 ? 13.854 54.074 -13.762 1.00 13.60 99 ARG C N 1
ATOM 3957 C CA . ARG C 1 102 ? 12.920 53.342 -12.914 1.00 14.12 99 ARG C CA 1
ATOM 3958 C C . ARG C 1 102 ? 12.108 54.300 -12.064 1.00 13.42 99 ARG C C 1
ATOM 3959 O O . ARG C 1 102 ? 12.663 55.242 -11.496 1.00 14.01 99 ARG C O 1
ATOM 3967 N N . LYS C 1 103 ? 10.810 54.067 -11.961 1.00 13.07 100 LYS C N 1
ATOM 3968 C CA . LYS C 1 103 ? 9.931 54.887 -11.141 1.00 13.13 100 LYS C CA 1
ATOM 3969 C C . LYS C 1 103 ? 9.105 53.952 -10.306 1.00 13.40 100 LYS C C 1
ATOM 3970 O O . LYS C 1 103 ? 8.390 53.092 -10.855 1.00 13.93 100 LYS C O 1
ATOM 3976 N N . ASP C 1 104 ? 9.190 54.121 -8.998 1.00 12.75 101 ASP C N 1
ATOM 3977 C CA . ASP C 1 104 ? 8.479 53.284 -8.059 1.00 13.06 101 ASP C CA 1
ATOM 3978 C C . ASP C 1 104 ? 7.685 54.133 -7.106 1.00 13.15 101 ASP C C 1
ATOM 3979 O O . ASP C 1 104 ? 8.074 55.256 -6.767 1.00 14.03 101 ASP C O 1
ATOM 3984 N N . PHE C 1 105 ? 6.554 53.592 -6.663 1.00 12.69 102 PHE C N 1
ATOM 3985 C CA . PHE C 1 105 ? 5.752 54.243 -5.636 1.00 12.41 102 PHE C CA 1
ATOM 3986 C C . PHE C 1 105 ? 5.743 53.305 -4.448 1.00 12.47 102 PHE C C 1
ATOM 3987 O O . PHE C 1 105 ? 5.406 52.115 -4.586 1.00 14.25 102 PHE C O 1
ATOM 3995 N N . LEU C 1 106 ? 6.111 53.830 -3.280 1.00 12.69 103 LEU C N 1
ATOM 3996 C CA . LEU C 1 106 ? 6.174 53.031 -2.037 1.00 12.89 103 LEU C CA 1
ATOM 3997 C C . LEU C 1 106 ? 4.898 53.379 -1.269 1.00 12.75 103 LEU C C 1
ATOM 3998 O O . LEU C 1 106 ? 4.833 54.412 -0.619 1.00 12.33 103 LEU C O 1
ATOM 4003 N N . PHE C 1 107 ? 3.873 52.528 -1.396 1.00 12.79 104 PHE C N 1
ATOM 4004 C CA . PHE C 1 107 ? 2.612 52.799 -0.728 1.00 12.41 104 PHE C CA 1
ATOM 4005 C C . PHE C 1 107 ? 2.710 52.533 0.767 1.00 13.37 104 PHE C C 1
ATOM 4006 O O . PHE C 1 107 ? 3.154 51.481 1.199 1.00 13.13 104 PHE C O 1
ATOM 4014 N N . TYR C 1 108 ? 2.273 53.498 1.563 1.00 12.60 105 TYR C N 1
ATOM 4015 C CA . TYR C 1 108 ? 2.154 53.298 2.998 1.00 13.09 105 TYR C CA 1
ATOM 4016 C C . TYR C 1 108 ? 1.096 52.236 3.285 1.00 13.23 105 TYR C C 1
ATOM 4017 O O . TYR C 1 108 ? 0.194 51.997 2.460 1.00 13.94 105 TYR C O 1
ATOM 4026 N N . THR C 1 109 ? 1.254 51.563 4.409 1.00 13.38 106 THR C N 1
ATOM 4027 C CA . THR C 1 109 ? 0.291 50.555 4.846 1.00 13.83 106 THR C CA 1
ATOM 4028 C C . THR C 1 109 ? -0.510 51.032 6.053 1.00 12.58 106 THR C C 1
ATOM 4029 O O . THR C 1 109 ? -0.127 51.997 6.757 1.00 14.28 106 THR C O 1
ATOM 4033 N N . GLU C 1 110 ? -1.606 50.331 6.336 1.00 13.42 107 GLU C N 1
ATOM 4034 C CA . GLU C 1 110 ? -2.428 50.679 7.499 1.00 14.05 107 GLU C CA 1
ATOM 4035 C C . GLU C 1 110 ? -1.607 50.498 8.753 1.00 14.88 107 GLU C C 1
ATOM 4036 O O . GLU C 1 110 ? -0.937 49.481 8.931 1.00 15.69 107 GLU C O 1
ATOM 4042 N N . GLY C 1 111 ? -1.671 51.509 9.615 1.00 15.84 108 GLY C N 1
ATOM 4043 C CA . GLY C 1 111 ? -0.958 51.496 10.884 1.00 17.19 108 GLY C CA 1
ATOM 4044 C C . GLY C 1 111 ? 0.482 51.983 10.853 1.00 18.02 108 GLY C C 1
ATOM 4045 O O . GLY C 1 111 ? 1.122 52.116 11.906 1.00 19.32 108 GLY C O 1
ATOM 4046 N N . LEU C 1 112 ? 0.985 52.277 9.661 1.00 17.14 109 LEU C N 1
ATOM 4047 C CA . LEU C 1 112 ? 2.375 52.714 9.502 1.00 16.78 109 LEU C CA 1
ATOM 4048 C C . LEU C 1 112 ? 2.633 54.067 10.169 1.00 16.57 109 LEU C C 1
ATOM 4049 O O . LEU C 1 112 ? 1.851 55.008 10.032 1.00 18.21 109 LEU C O 1
ATOM 4054 N N . ASP C 1 113 ? 3.768 54.170 10.847 1.00 17.68 110 ASP C N 1
ATOM 4055 C CA . ASP C 1 113 ? 4.193 55.439 11.441 1.00 17.91 110 ASP C CA 1
ATOM 4056 C C . ASP C 1 113 ? 4.874 56.236 10.332 1.00 17.22 110 ASP C C 1
ATOM 4057 O O . ASP C 1 113 ? 6.090 56.181 10.148 1.00 17.42 110 ASP C O 1
ATOM 4062 N N . VAL C 1 114 ? 4.063 56.980 9.599 1.00 16.89 111 VAL C N 1
ATOM 4063 C CA . VAL C 1 114 ? 4.537 57.665 8.408 1.00 16.27 111 VAL C CA 1
ATOM 4064 C C . VAL C 1 114 ? 5.620 58.709 8.723 1.00 15.56 111 VAL C C 1
ATOM 4065 O O . VAL C 1 114 ? 6.617 58.833 8.012 1.00 15.06 111 VAL C O 1
ATOM 4069 N N . ASP C 1 115 ? 5.441 59.471 9.793 1.00 15.80 112 ASP C N 1
ATOM 4070 C CA . ASP C 1 115 ? 6.432 60.486 10.098 1.00 15.74 112 ASP C CA 1
ATOM 4071 C C . ASP C 1 115 ? 7.795 59.876 10.399 1.00 15.30 112 ASP C C 1
ATOM 4072 O O . ASP C 1 115 ? 8.816 60.471 10.076 1.00 14.58 112 ASP C O 1
ATOM 4077 N N . GLN C 1 116 ? 7.811 58.689 11.014 1.00 14.02 113 GLN C N 1
ATOM 4078 C CA . GLN C 1 116 ? 9.083 58.014 11.215 1.00 15.45 113 GLN C CA 1
ATOM 4079 C C . GLN C 1 116 ? 9.692 57.489 9.927 1.00 14.60 113 GLN C C 1
ATOM 4080 O O . GLN C 1 116 ? 10.904 57.535 9.730 1.00 15.20 113 GLN C O 1
ATOM 4086 N N . VAL C 1 117 ? 8.854 56.948 9.048 1.00 14.07 114 VAL C N 1
ATOM 4087 C CA . VAL C 1 117 ? 9.332 56.558 7.721 1.00 14.23 114 VAL C CA 1
ATOM 4088 C C . VAL C 1 117 ? 9.996 57.744 7.024 1.00 13.43 114 VAL C C 1
ATOM 4089 O O . VAL C 1 117 ? 11.087 57.607 6.437 1.00 13.19 114 VAL C O 1
ATOM 4093 N N . ILE C 1 118 ? 9.335 58.904 7.103 1.00 13.27 115 ILE C N 1
ATOM 4094 C CA . ILE C 1 118 ? 9.842 60.076 6.420 1.00 14.45 115 ILE C CA 1
ATOM 4095 C C . ILE C 1 118 ? 11.221 60.448 6.997 1.00 13.62 115 ILE C C 1
ATOM 4096 O O . ILE C 1 118 ? 12.180 60.687 6.248 1.00 13.61 115 ILE C O 1
ATOM 4101 N N . ALA C 1 119 ? 11.322 60.459 8.331 1.00 13.60 116 ALA C N 1
ATOM 4102 C CA . ALA C 1 119 ? 12.611 60.765 8.961 1.00 12.73 116 ALA C CA 1
ATOM 4103 C C . ALA C 1 119 ? 13.705 59.766 8.528 1.00 13.36 116 ALA C C 1
ATOM 4104 O O . ALA C 1 119 ? 14.832 60.143 8.223 1.00 13.55 116 ALA C O 1
ATOM 4106 N N . THR C 1 120 ? 13.365 58.475 8.471 1.00 12.95 117 THR C N 1
ATOM 4107 C CA . THR C 1 120 ? 14.342 57.486 8.074 1.00 13.50 117 THR C CA 1
ATOM 4108 C C . THR C 1 120 ? 14.765 57.716 6.615 1.00 13.29 117 THR C C 1
ATOM 4109 O O . THR C 1 120 ? 15.960 57.687 6.290 1.00 13.85 117 THR C O 1
ATOM 4113 N N . VAL C 1 121 ? 13.790 57.933 5.715 1.00 13.18 118 VAL C N 1
ATOM 4114 C CA . VAL C 1 121 ? 14.165 58.176 4.319 1.00 13.41 118 VAL C CA 1
ATOM 4115 C C . VAL C 1 121 ? 14.994 59.450 4.176 1.00 13.33 118 VAL C C 1
ATOM 4116 O O . VAL C 1 121 ? 15.981 59.478 3.442 1.00 14.31 118 VAL C O 1
ATOM 4120 N N . GLU C 1 122 ? 14.645 60.490 4.950 1.00 12.95 119 GLU C N 1
ATOM 4121 C CA . GLU C 1 122 ? 15.383 61.749 4.878 1.00 14.18 119 GLU C CA 1
ATOM 4122 C C . GLU C 1 122 ? 16.826 61.596 5.322 1.00 14.93 119 GLU C C 1
ATOM 4123 O O . GLU C 1 122 ? 17.647 62.437 4.986 1.00 16.12 119 GLU C O 1
ATOM 4129 N N . SER C 1 123 ? 17.128 60.581 6.116 1.00 14.43 120 SER C N 1
ATOM 4130 C CA . SER C 1 123 ? 18.506 60.357 6.596 1.00 14.34 120 SER C CA 1
ATOM 4131 C C . SER C 1 123 ? 19.408 59.703 5.546 1.00 15.17 120 SER C C 1
ATOM 4132 O O . SER C 1 123 ? 20.629 59.645 5.733 1.00 17.37 120 SER C O 1
ATOM 4135 N N . LEU C 1 124 ? 18.820 59.169 4.477 1.00 15.06 121 LEU C N 1
ATOM 4136 C CA . LEU C 1 124 ? 19.606 58.516 3.444 1.00 15.51 121 LEU C CA 1
ATOM 4137 C C . LEU C 1 124 ? 20.275 59.548 2.548 1.00 17.88 121 LEU C C 1
ATOM 4138 O O . LEU C 1 124 ? 19.662 60.566 2.188 1.00 18.31 121 LEU C O 1
ATOM 4143 N N . GLU C 1 125 ? 21.510 59.274 2.131 1.00 17.39 122 GLU C N 1
ATOM 4144 C CA . GLU C 1 125 ? 22.149 60.182 1.190 1.00 18.90 122 GLU C CA 1
ATOM 4145 C C . GLU C 1 125 ? 21.805 59.781 -0.239 1.00 15.77 122 GLU C C 1
ATOM 4146 O O . GLU C 1 125 ? 22.285 58.775 -0.764 1.00 16.92 122 GLU C O 1
ATOM 4152 N N . LEU C 1 126 ? 20.937 60.585 -0.830 1.00 14.47 123 LEU C N 1
ATOM 4153 C CA . LEU C 1 126 ? 20.494 60.314 -2.181 1.00 13.27 123 LEU C CA 1
ATOM 4154 C C . LEU C 1 126 ? 21.588 60.611 -3.186 1.00 12.87 123 LEU C C 1
ATOM 4155 O O . LEU C 1 126 ? 22.431 61.500 -2.979 1.00 13.04 123 LEU C O 1
ATOM 4160 N N . LYS C 1 127 ? 21.611 59.807 -4.246 1.00 11.72 124 LYS C N 1
ATOM 4161 C CA . LYS C 1 127 ? 22.523 59.982 -5.374 1.00 13.09 124 LYS C CA 1
ATOM 4162 C C . LYS C 1 127 ? 21.743 60.262 -6.654 1.00 12.32 124 LYS C C 1
ATOM 4163 O O . LYS C 1 127 ? 21.095 61.304 -6.738 1.00 12.84 124 LYS C O 1
ATOM 4169 N N . ASP C 1 128 ? 21.778 59.369 -7.637 1.00 12.42 125 ASP C N 1
ATOM 4170 C CA . ASP C 1 128 ? 21.173 59.731 -8.932 1.00 12.16 125 ASP C CA 1
ATOM 4171 C C . ASP C 1 128 ? 19.674 59.387 -8.977 1.00 11.41 125 ASP C C 1
ATOM 4172 O O . ASP C 1 128 ? 19.205 58.516 -9.722 1.00 11.72 125 ASP C O 1
ATOM 4177 N N . GLU C 1 129 ? 18.938 60.132 -8.165 1.00 10.87 126 GLU C N 1
ATOM 4178 C CA . GLU C 1 129 ? 17.540 59.777 -7.865 1.00 11.16 126 GLU C CA 1
ATOM 4179 C C . GLU C 1 129 ? 16.846 60.987 -7.278 1.00 10.64 126 GLU C C 1
ATOM 4180 O O . GLU C 1 129 ? 17.503 61.954 -6.840 1.00 11.21 126 GLU C O 1
ATOM 4186 N N A VAL C 1 130 ? 15.522 60.883 -7.215 0.50 10.45 127 VAL C N 1
ATOM 4187 N N B VAL C 1 130 ? 15.517 60.952 -7.293 0.50 11.30 127 VAL C N 1
ATOM 4188 C CA A VAL C 1 130 ? 14.663 61.948 -6.722 0.50 10.43 127 VAL C CA 1
ATOM 4189 C CA B VAL C 1 130 ? 14.702 61.962 -6.622 0.50 12.12 127 VAL C CA 1
ATOM 4190 C C A VAL C 1 130 ? 13.459 61.298 -6.039 0.50 10.40 127 VAL C C 1
ATOM 4191 C C B VAL C 1 130 ? 13.533 61.252 -5.977 0.50 11.27 127 VAL C C 1
ATOM 4192 O O A VAL C 1 130 ? 12.952 60.291 -6.512 0.50 10.44 127 VAL C O 1
ATOM 4193 O O B VAL C 1 130 ? 13.095 60.206 -6.443 0.50 11.10 127 VAL C O 1
ATOM 4200 N N . LEU C 1 131 ? 13.035 61.831 -4.896 1.00 10.90 128 LEU C N 1
ATOM 4201 C CA . LEU C 1 131 ? 11.835 61.294 -4.242 1.00 10.87 128 LEU C CA 1
ATOM 4202 C C . LEU C 1 131 ? 10.981 62.427 -3.725 1.00 12.04 128 LEU C C 1
ATOM 4203 O O . LEU C 1 131 ? 11.464 63.539 -3.470 1.00 12.46 128 LEU C O 1
ATOM 4208 N N . TYR C 1 132 ? 9.704 62.146 -3.577 1.00 11.67 129 TYR C N 1
ATOM 4209 C CA . TYR C 1 132 ? 8.742 63.115 -3.086 1.00 11.16 129 TYR C CA 1
ATOM 4210 C C . TYR C 1 132 ? 7.794 62.411 -2.164 1.00 11.06 129 TYR C C 1
ATOM 4211 O O . TYR C 1 132 ? 7.248 61.358 -2.530 1.00 11.56 129 TYR C O 1
ATOM 4220 N N . PHE C 1 133 ? 7.541 62.979 -0.996 1.00 11.12 130 PHE C N 1
ATOM 4221 C CA . PHE C 1 133 ? 6.596 62.419 -0.042 1.00 12.62 130 PHE C CA 1
ATOM 4222 C C . PHE C 1 133 ? 5.185 62.825 -0.389 1.00 13.12 130 PHE C C 1
ATOM 4223 O O . PHE C 1 133 ? 4.796 63.966 -0.186 1.00 13.85 130 PHE C O 1
ATOM 4231 N N . GLY C 1 134 ? 4.409 61.866 -0.903 1.00 14.23 131 GLY C N 1
ATOM 4232 C CA . GLY C 1 134 ? 3.010 62.108 -1.248 1.00 15.42 131 GLY C CA 1
ATOM 4233 C C . GLY C 1 134 ? 2.109 61.810 -0.088 1.00 16.13 131 GLY C C 1
ATOM 4234 O O . GLY C 1 134 ? 2.561 61.526 1.025 1.00 17.40 131 GLY C O 1
ATOM 4235 N N A LYS C 1 135 ? 0.802 61.851 -0.288 0.50 16.28 132 LYS C N 1
ATOM 4236 N N B LYS C 1 135 ? 0.813 61.844 -0.352 0.50 16.23 132 LYS C N 1
ATOM 4237 C CA A LYS C 1 135 ? -0.025 61.523 0.879 0.50 16.76 132 LYS C CA 1
ATOM 4238 C CA B LYS C 1 135 ? -0.149 61.539 0.696 0.50 16.74 132 LYS C CA 1
ATOM 4239 C C A LYS C 1 135 ? -0.306 60.041 1.079 0.50 16.35 132 LYS C C 1
ATOM 4240 C C B LYS C 1 135 ? -0.148 60.059 1.057 0.50 16.50 132 LYS C C 1
ATOM 4241 O O A LYS C 1 135 ? -0.607 59.626 2.192 0.50 16.78 132 LYS C O 1
ATOM 4242 O O B LYS C 1 135 ? -0.076 59.681 2.225 0.50 16.59 132 LYS C O 1
ATOM 4253 N N . LEU C 1 136 ? -0.167 59.235 0.025 1.00 15.54 133 LEU C N 1
ATOM 4254 C CA . LEU C 1 136 ? -0.369 57.798 0.166 1.00 14.79 133 LEU C CA 1
ATOM 4255 C C . LEU C 1 136 ? 0.923 57.009 0.165 1.00 14.26 133 LEU C C 1
ATOM 4256 O O . LEU C 1 136 ? 0.913 55.795 0.346 1.00 14.49 133 LEU C O 1
ATOM 4261 N N . GLY C 1 137 ? 2.038 57.696 -0.037 1.00 13.11 134 GLY C N 1
ATOM 4262 C CA . GLY C 1 137 ? 3.305 56.996 -0.148 1.00 12.29 134 GLY C CA 1
ATOM 4263 C C . GLY C 1 137 ? 4.367 57.884 -0.754 1.00 12.15 134 GLY C C 1
ATOM 4264 O O . GLY C 1 137 ? 4.187 59.107 -0.811 1.00 13.20 134 GLY C O 1
ATOM 4265 N N . ILE C 1 138 ? 5.459 57.236 -1.164 1.00 11.64 135 ILE C N 1
ATOM 4266 C CA . ILE C 1 138 ? 6.651 57.957 -1.642 1.00 11.97 135 ILE C CA 1
ATOM 4267 C C . ILE C 1 138 ? 6.849 57.708 -3.134 1.00 12.13 135 ILE C C 1
ATOM 4268 O O . ILE C 1 138 ? 6.949 56.560 -3.561 1.00 12.01 135 ILE C O 1
ATOM 4273 N N . PHE C 1 139 ? 6.881 58.791 -3.921 1.00 11.54 136 PHE C N 1
ATOM 4274 C CA . PHE C 1 139 ? 7.292 58.668 -5.331 1.00 11.28 136 PHE C CA 1
ATOM 4275 C C . PHE C 1 139 ? 8.837 58.626 -5.350 1.00 10.35 136 PHE C C 1
ATOM 4276 O O . PHE C 1 139 ? 9.462 59.511 -4.734 1.00 11.23 136 PHE C O 1
ATOM 4284 N N . TRP C 1 140 ? 9.459 57.676 -6.038 1.00 11.02 137 TRP C N 1
ATOM 4285 C CA . TRP C 1 140 ? 10.902 57.576 -5.977 1.00 11.86 137 TRP C CA 1
ATOM 4286 C C . TRP C 1 140 ? 11.414 57.189 -7.339 1.00 11.22 137 TRP C C 1
ATOM 4287 O O . TRP C 1 140 ? 11.186 56.062 -7.821 1.00 12.67 137 TRP C O 1
ATOM 4298 N N . GLY C 1 141 ? 12.057 58.147 -8.010 1.00 10.79 138 GLY C N 1
ATOM 4299 C CA . GLY C 1 141 ? 12.554 57.926 -9.370 1.00 10.86 138 GLY C CA 1
ATOM 4300 C C . GLY C 1 141 ? 14.065 57.782 -9.374 1.00 10.97 138 GLY C C 1
ATOM 4301 O O . GLY C 1 141 ? 14.766 58.483 -8.616 1.00 11.86 138 GLY C O 1
ATOM 4302 N N . LYS C 1 142 ? 14.559 56.877 -10.214 1.00 11.77 139 LYS C N 1
ATOM 4303 C CA . LYS C 1 142 ? 15.993 56.673 -10.377 1.00 11.82 139 LYS C CA 1
ATOM 4304 C C . LYS C 1 142 ? 16.297 56.981 -11.825 1.00 11.94 139 LYS C C 1
ATOM 4305 O O . LYS C 1 142 ? 15.697 56.390 -12.719 1.00 12.48 139 LYS C O 1
ATOM 4311 N N . PHE C 1 143 ? 17.209 57.908 -12.074 1.00 11.79 140 PHE C N 1
ATOM 4312 C CA . PHE C 1 143 ? 17.355 58.454 -13.435 1.00 12.57 140 PHE C CA 1
ATOM 4313 C C . PHE C 1 143 ? 17.928 57.524 -14.463 1.00 13.96 140 PHE C C 1
ATOM 4314 O O . PHE C 1 143 ? 17.487 57.582 -15.606 1.00 15.91 140 PHE C O 1
ATOM 4322 N N . SER C 1 144 ? 18.906 56.696 -14.106 1.00 13.16 141 SER C N 1
ATOM 4323 C CA . SER C 1 144 ? 19.706 55.995 -15.129 1.00 14.13 141 SER C CA 1
ATOM 4324 C C . SER C 1 144 ? 20.084 54.590 -14.740 1.00 15.10 141 SER C C 1
ATOM 4325 O O . SER C 1 144 ? 20.454 54.328 -13.595 1.00 15.32 141 SER C O 1
ATOM 4328 N N . GLU C 1 145 ? 20.036 53.675 -15.701 1.00 16.07 142 GLU C N 1
ATOM 4329 C CA . GLU C 1 145 ? 20.535 52.331 -15.427 1.00 16.46 142 GLU C CA 1
ATOM 4330 C C . GLU C 1 145 ? 22.046 52.343 -15.150 1.00 16.88 142 GLU C C 1
ATOM 4331 O O . GLU C 1 145 ? 22.514 51.465 -14.433 1.00 19.34 142 GLU C O 1
ATOM 4337 N N . GLU C 1 146 ? 22.778 53.324 -15.665 1.00 17.43 143 GLU C N 1
ATOM 4338 C CA . GLU C 1 146 ? 24.222 53.429 -15.406 1.00 18.83 143 GLU C CA 1
ATOM 4339 C C . GLU C 1 146 ? 24.558 53.670 -13.942 1.00 19.12 143 GLU C C 1
ATOM 4340 O O . GLU C 1 146 ? 25.593 53.234 -13.452 1.00 20.19 143 GLU C O 1
ATOM 4346 N N . SER C 1 147 ? 23.708 54.439 -13.272 1.00 17.03 144 SER C N 1
ATOM 4347 C CA . SER C 1 147 ? 23.978 54.878 -11.904 1.00 16.70 144 SER C CA 1
ATOM 4348 C C . SER C 1 147 ? 23.074 54.164 -10.903 1.00 14.87 144 SER C C 1
ATOM 4349 O O . SER C 1 147 ? 23.203 54.392 -9.690 1.00 15.50 144 SER C O 1
ATOM 4352 N N . TYR C 1 148 ? 22.129 53.358 -11.374 1.00 15.15 145 TYR C N 1
ATOM 4353 C CA . TYR C 1 148 ? 21.132 52.760 -10.517 1.00 15.19 145 TYR C CA 1
ATOM 4354 C C . TYR C 1 148 ? 21.732 52.030 -9.305 1.00 15.65 145 TYR C C 1
ATOM 4355 O O . TYR C 1 148 ? 21.225 52.130 -8.171 1.00 15.04 145 TYR C O 1
ATOM 4364 N N . SER C 1 149 ? 22.800 51.270 -9.524 1.00 17.17 146 SER C N 1
ATOM 4365 C CA . SER C 1 149 ? 23.326 50.426 -8.436 1.00 18.02 146 SER C CA 1
ATOM 4366 C C . SER C 1 149 ? 23.942 51.265 -7.312 1.00 18.04 146 SER C C 1
ATOM 4367 O O . SER C 1 149 ? 24.160 50.722 -6.208 1.00 19.43 146 SER C O 1
ATOM 4370 N N . LYS C 1 150 ? 24.207 52.549 -7.576 1.00 16.69 147 LYS C N 1
ATOM 4371 C CA . LYS C 1 150 ? 24.752 53.447 -6.554 1.00 16.94 147 LYS C CA 1
ATOM 4372 C C . LYS C 1 150 ? 23.684 54.291 -5.841 1.00 15.38 147 LYS C C 1
ATOM 4373 O O . LYS C 1 150 ? 24.007 55.048 -4.937 1.00 15.67 147 LYS C O 1
ATOM 4379 N N . THR C 1 151 ? 22.424 54.118 -6.208 1.00 14.34 148 THR C N 1
ATOM 4380 C CA . THR C 1 151 ? 21.370 54.897 -5.574 1.00 13.16 148 THR C CA 1
ATOM 4381 C C . THR C 1 151 ? 21.133 54.442 -4.155 1.00 13.19 148 THR C C 1
ATOM 4382 O O . THR C 1 151 ? 21.352 53.287 -3.811 1.00 14.44 148 THR C O 1
ATOM 4386 N N . ALA C 1 152 ? 20.606 55.352 -3.345 1.00 13.16 149 ALA C N 1
ATOM 4387 C CA . ALA C 1 152 ? 20.173 54.979 -2.021 1.00 12.81 149 ALA C CA 1
ATOM 4388 C C . ALA C 1 152 ? 19.035 53.988 -2.095 1.00 13.67 149 ALA C C 1
ATOM 4389 O O . ALA C 1 152 ? 18.903 53.070 -1.267 1.00 13.43 149 ALA C O 1
ATOM 4391 N N . TYR C 1 153 ? 18.164 54.138 -3.086 1.00 13.62 150 TYR C N 1
ATOM 4392 C CA . TYR C 1 153 ? 17.074 53.172 -3.270 1.00 13.30 150 TYR C CA 1
ATOM 4393 C C . TYR C 1 153 ? 17.608 51.738 -3.347 1.00 14.35 150 TYR C C 1
ATOM 4394 O O . TYR C 1 153 ? 17.078 50.827 -2.677 1.00 15.27 150 TYR C O 1
ATOM 4403 N N . HIS C 1 154 ? 18.604 51.547 -4.185 1.00 14.15 151 HIS C N 1
ATOM 4404 C CA . HIS C 1 154 ? 19.166 50.215 -4.387 1.00 14.50 151 HIS C CA 1
ATOM 4405 C C . HIS C 1 154 ? 20.030 49.778 -3.205 1.00 14.25 151 HIS C C 1
ATOM 4406 O O . HIS C 1 154 ? 19.983 48.591 -2.807 1.00 14.42 151 HIS C O 1
ATOM 4413 N N A LYS C 1 155 ? 20.842 50.689 -2.668 0.50 14.14 152 LYS C N 1
ATOM 4414 N N B LYS C 1 155 ? 20.811 50.701 -2.651 0.50 14.13 152 LYS C N 1
ATOM 4415 C CA A LYS C 1 155 ? 21.800 50.307 -1.604 0.50 14.00 152 LYS C CA 1
ATOM 4416 C CA B LYS C 1 155 ? 21.796 50.303 -1.633 0.50 14.07 152 LYS C CA 1
ATOM 4417 C C A LYS C 1 155 ? 21.147 50.059 -0.242 0.50 14.06 152 LYS C C 1
ATOM 4418 C C B LYS C 1 155 ? 21.269 50.198 -0.210 0.50 14.05 152 LYS C C 1
ATOM 4419 O O A LYS C 1 155 ? 21.552 49.159 0.505 0.50 12.98 152 LYS C O 1
ATOM 4420 O O B LYS C 1 155 ? 21.894 49.502 0.613 0.50 13.11 152 LYS C O 1
ATOM 4431 N N . TYR C 1 156 ? 20.145 50.860 0.085 1.00 14.18 153 TYR C N 1
ATOM 4432 C CA . TYR C 1 156 ? 19.703 50.966 1.471 1.00 15.21 153 TYR C CA 1
ATOM 4433 C C . TYR C 1 156 ? 18.296 50.531 1.779 1.00 15.98 153 TYR C C 1
ATOM 4434 O O . TYR C 1 156 ? 17.960 50.354 2.947 1.00 16.07 153 TYR C O 1
ATOM 4443 N N . LEU C 1 157 ? 17.449 50.325 0.780 1.00 16.79 154 LEU C N 1
ATOM 4444 C CA . LEU C 1 157 ? 16.060 50.001 1.132 1.00 19.18 154 LEU C CA 1
ATOM 4445 C C . LEU C 1 157 ? 15.899 48.718 1.952 1.00 18.54 154 LEU C C 1
ATOM 4446 O O . LEU C 1 157 ? 15.046 48.659 2.829 1.00 18.56 154 LEU C O 1
ATOM 4451 N N . LEU C 1 158 ? 16.712 47.686 1.686 1.00 17.17 155 LEU C N 1
ATOM 4452 C CA . LEU C 1 158 ? 16.622 46.437 2.468 1.00 17.79 155 LEU C CA 1
ATOM 4453 C C . LEU C 1 158 ? 17.070 46.644 3.900 1.00 18.44 155 LEU C C 1
ATOM 4454 O O . LEU C 1 158 ? 16.868 45.769 4.761 1.00 19.10 155 LEU C O 1
ATOM 4459 N N . LYS C 1 159 ? 17.715 47.770 4.187 1.00 17.48 156 LYS C N 1
ATOM 4460 C CA . LYS C 1 159 ? 18.187 48.021 5.544 1.00 19.41 156 LYS C CA 1
ATOM 4461 C C . LYS C 1 159 ? 17.165 48.751 6.415 1.00 20.98 156 LYS C C 1
ATOM 4462 O O . LYS C 1 159 ? 17.278 48.751 7.648 1.00 23.48 156 LYS C O 1
ATOM 4468 N N . VAL C 1 160 ? 16.169 49.373 5.804 1.00 20.60 157 VAL C N 1
ATOM 4469 C CA . VAL C 1 160 ? 15.292 50.264 6.587 1.00 20.40 157 VAL C CA 1
ATOM 4470 C C . VAL C 1 160 ? 14.297 49.494 7.435 1.00 19.29 157 VAL C C 1
ATOM 4471 O O . VAL C 1 160 ? 13.840 48.435 7.029 1.00 18.53 157 VAL C O 1
ATOM 4475 N N . PRO C 1 161 ? 13.930 50.038 8.615 1.00 18.27 158 PRO C N 1
ATOM 4476 C CA . PRO C 1 161 ? 12.991 49.293 9.457 1.00 18.44 158 PRO C CA 1
ATOM 4477 C C . PRO C 1 161 ? 11.615 49.061 8.857 1.00 18.70 158 PRO C C 1
ATOM 4478 O O . PRO C 1 161 ? 10.929 48.124 9.254 1.00 20.23 158 PRO C O 1
ATOM 4482 N N . PHE C 1 162 ? 11.224 49.930 7.936 1.00 18.27 159 PHE C N 1
ATOM 4483 C CA . PHE C 1 162 ? 9.891 49.878 7.373 1.00 17.77 159 PHE C CA 1
ATOM 4484 C C . PHE C 1 162 ? 9.749 48.955 6.160 1.00 17.56 159 PHE C C 1
ATOM 4485 O O . PHE C 1 162 ? 8.670 48.881 5.591 1.00 16.83 159 PHE C O 1
ATOM 4493 N N . TYR C 1 163 ? 10.811 48.238 5.774 1.00 16.07 160 TYR C N 1
ATOM 4494 C CA . TYR C 1 163 ? 10.801 47.527 4.489 1.00 15.68 160 TYR C CA 1
ATOM 4495 C C . TYR C 1 163 ? 9.599 46.598 4.277 1.00 16.22 160 TYR C C 1
ATOM 4496 O O . TYR C 1 163 ? 8.986 46.596 3.211 1.00 15.57 160 TYR C O 1
ATOM 4505 N N A ARG C 1 164 ? 9.270 45.779 5.264 0.50 16.34 161 ARG C N 1
ATOM 4506 N N B ARG C 1 164 ? 9.272 45.818 5.308 0.50 16.65 161 ARG C N 1
ATOM 4507 C CA A ARG C 1 164 ? 8.160 44.854 5.053 0.50 16.16 161 ARG C CA 1
ATOM 4508 C CA B ARG C 1 164 ? 8.162 44.853 5.260 0.50 16.71 161 ARG C CA 1
ATOM 4509 C C A ARG C 1 164 ? 6.774 45.496 5.281 0.50 16.53 161 ARG C C 1
ATOM 4510 C C B ARG C 1 164 ? 6.790 45.476 5.547 0.50 17.09 161 ARG C C 1
ATOM 4511 O O A ARG C 1 164 ? 5.751 44.812 5.115 0.50 16.54 161 ARG C O 1
ATOM 4512 O O B ARG C 1 164 ? 5.786 44.772 5.708 0.50 17.83 161 ARG C O 1
ATOM 4527 N N . HIS C 1 165 ? 6.750 46.797 5.611 1.00 16.43 162 HIS C N 1
ATOM 4528 C CA . HIS C 1 165 ? 5.518 47.538 5.918 1.00 16.91 162 HIS C CA 1
ATOM 4529 C C . HIS C 1 165 ? 5.199 48.637 4.935 1.00 15.38 162 HIS C C 1
ATOM 4530 O O . HIS C 1 165 ? 4.498 49.596 5.245 1.00 15.62 162 HIS C O 1
ATOM 4537 N N . ILE C 1 166 ? 5.737 48.474 3.731 1.00 15.11 163 ILE C N 1
ATOM 4538 C CA . ILE C 1 166 ? 5.357 49.306 2.608 1.00 14.67 163 ILE C CA 1
ATOM 4539 C C . ILE C 1 166 ? 5.080 48.377 1.444 1.00 14.40 163 ILE C C 1
ATOM 4540 O O . ILE C 1 166 ? 5.587 47.261 1.397 1.00 15.69 163 ILE C O 1
ATOM 4545 N N A THR C 1 167 ? 4.203 48.809 0.549 0.50 12.28 164 THR C N 1
ATOM 4546 N N B THR C 1 167 ? 4.423 48.921 0.440 0.50 14.90 164 THR C N 1
ATOM 4547 C CA A THR C 1 167 ? 3.894 48.019 -0.639 0.50 11.85 164 THR C CA 1
ATOM 4548 C CA B THR C 1 167 ? 3.881 48.108 -0.601 0.50 15.51 164 THR C CA 1
ATOM 4549 C C A THR C 1 167 ? 4.478 48.786 -1.808 0.50 13.04 164 THR C C 1
ATOM 4550 C C B THR C 1 167 ? 4.338 48.731 -1.944 0.50 15.22 164 THR C C 1
ATOM 4551 O O A THR C 1 167 ? 4.111 49.932 -2.042 0.50 13.85 164 THR C O 1
ATOM 4552 O O B THR C 1 167 ? 3.781 49.732 -2.414 0.50 14.44 164 THR C O 1
ATOM 4559 N N . ILE C 1 168 ? 5.381 48.149 -2.537 1.00 14.05 165 ILE C N 1
ATOM 4560 C CA . ILE C 1 168 ? 6.085 48.845 -3.620 1.00 14.64 165 ILE C CA 1
ATOM 4561 C C . ILE C 1 168 ? 5.559 48.432 -4.981 1.00 14.27 165 ILE C C 1
ATOM 4562 O O . ILE C 1 168 ? 5.443 47.233 -5.270 1.00 14.38 165 ILE C O 1
ATOM 4567 N N . ARG C 1 169 ? 5.235 49.416 -5.821 1.00 14.12 166 ARG C N 1
ATOM 4568 C CA . ARG C 1 169 ? 4.758 49.147 -7.175 1.00 14.25 166 ARG C CA 1
ATOM 4569 C C . ARG C 1 169 ? 5.466 50.072 -8.133 1.00 14.52 166 ARG C C 1
ATOM 4570 O O . ARG C 1 169 ? 5.893 51.158 -7.755 1.00 14.87 166 ARG C O 1
ATOM 4578 N N . ASN C 1 170 ? 5.627 49.654 -9.354 1.00 12.61 167 ASN C N 1
ATOM 4579 C CA . ASN C 1 170 ? 6.168 50.543 -10.367 1.00 13.30 167 ASN C CA 1
ATOM 4580 C C . ASN C 1 170 ? 5.146 51.546 -10.875 1.00 13.73 167 ASN C C 1
ATOM 4581 O O . ASN C 1 170 ? 3.952 51.506 -10.530 1.00 14.01 167 ASN C O 1
ATOM 4586 N N . ALA C 1 171 ? 5.602 52.506 -11.678 1.00 13.85 168 ALA C N 1
ATOM 4587 C CA . ALA C 1 171 ? 4.716 53.571 -12.145 1.00 14.21 168 ALA C CA 1
ATOM 4588 C C . ALA C 1 171 ? 3.591 53.040 -13.037 1.00 14.15 168 ALA C C 1
ATOM 4589 O O . ALA C 1 171 ? 2.501 53.610 -13.055 1.00 14.84 168 ALA C O 1
ATOM 4591 N N . LYS C 1 172 ? 3.871 51.982 -13.792 1.00 15.33 169 LYS C N 1
ATOM 4592 C CA . LYS C 1 172 ? 2.840 51.392 -14.660 1.00 16.06 169 LYS C CA 1
ATOM 4593 C C . LYS C 1 172 ? 1.692 50.843 -13.801 1.00 14.53 169 LYS C C 1
ATOM 4594 O O . LYS C 1 172 ? 0.505 51.091 -14.098 1.00 15.42 169 LYS C O 1
ATOM 4600 N N . THR C 1 173 ? 2.046 50.120 -12.744 1.00 13.58 170 THR C N 1
ATOM 4601 C CA . THR C 1 173 ? 1.006 49.605 -11.857 1.00 14.03 170 THR C CA 1
ATOM 4602 C C . THR C 1 173 ? 0.318 50.698 -11.040 1.00 14.21 170 THR C C 1
ATOM 4603 O O . THR C 1 173 ? -0.893 50.644 -10.783 1.00 13.67 170 THR C O 1
ATOM 4607 N N . PHE C 1 174 ? 1.074 51.713 -10.612 1.00 13.87 171 PHE C N 1
ATOM 4608 C CA . PHE C 1 174 ? 0.465 52.871 -9.977 1.00 13.55 171 PHE C CA 1
ATOM 4609 C C . PHE C 1 174 ? -0.651 53.454 -10.868 1.00 13.93 171 PHE C C 1
ATOM 4610 O O . PHE C 1 174 ? -1.768 53.713 -10.404 1.00 14.20 171 PHE C O 1
ATOM 4618 N N A ASP C 1 175 ? -0.350 53.676 -12.148 0.50 14.16 172 ASP C N 1
ATOM 4619 N N B ASP C 1 175 ? -0.338 53.675 -12.143 0.50 14.13 172 ASP C N 1
ATOM 4620 C CA A ASP C 1 175 ? -1.379 54.169 -13.074 0.50 14.49 172 ASP C CA 1
ATOM 4621 C CA B ASP C 1 175 ? -1.336 54.202 -13.075 0.50 14.53 172 ASP C CA 1
ATOM 4622 C C A ASP C 1 175 ? -2.570 53.247 -13.135 0.50 14.30 172 ASP C C 1
ATOM 4623 C C B ASP C 1 175 ? -2.541 53.261 -13.220 0.50 14.33 172 ASP C C 1
ATOM 4624 O O A ASP C 1 175 ? -3.729 53.692 -13.074 0.50 14.37 172 ASP C O 1
ATOM 4625 O O B ASP C 1 175 ? -3.693 53.712 -13.279 0.50 14.65 172 ASP C O 1
ATOM 4634 N N . LYS C 1 176 ? -2.283 51.955 -13.240 1.00 14.06 173 LYS C N 1
ATOM 4635 C CA . LYS C 1 176 ? -3.374 50.972 -13.373 1.00 14.35 173 LYS C CA 1
ATOM 4636 C C . LYS C 1 176 ? -4.269 50.969 -12.125 1.00 14.59 173 LYS C C 1
ATOM 4637 O O . LYS C 1 176 ? -5.504 50.843 -12.236 1.00 14.63 173 LYS C O 1
ATOM 4643 N N . ILE C 1 177 ? -3.678 51.126 -10.939 1.00 14.22 174 ILE C N 1
ATOM 4644 C CA . ILE C 1 177 ? -4.470 51.205 -9.727 1.00 14.81 174 ILE C CA 1
ATOM 4645 C C . ILE C 1 177 ? -5.492 52.339 -9.819 1.00 15.04 174 ILE C C 1
ATOM 4646 O O . ILE C 1 177 ? -6.667 52.185 -9.466 1.00 15.21 174 ILE C O 1
ATOM 4651 N N . GLY C 1 178 ? -5.045 53.490 -10.325 1.00 15.17 175 GLY C N 1
ATOM 4652 C CA . GLY C 1 178 ? -5.974 54.605 -10.503 1.00 15.78 175 GLY C CA 1
ATOM 4653 C C . GLY C 1 178 ? -7.110 54.281 -11.445 1.00 15.77 175 GLY C C 1
ATOM 4654 O O . GLY C 1 178 ? -8.264 54.631 -11.182 1.00 16.45 175 GLY C O 1
ATOM 4655 N N A GLN C 1 179 ? -6.768 53.626 -12.553 0.50 15.56 176 GLN C N 1
ATOM 4656 N N B GLN C 1 179 ? -6.797 53.597 -12.541 0.50 15.47 176 GLN C N 1
ATOM 4657 C CA A GLN C 1 179 ? -7.755 53.209 -13.548 0.50 16.20 176 GLN C CA 1
ATOM 4658 C CA B GLN C 1 179 ? -7.817 53.242 -13.535 0.50 15.76 176 GLN C CA 1
ATOM 4659 C C A GLN C 1 179 ? -8.798 52.304 -12.883 0.50 15.64 176 GLN C C 1
ATOM 4660 C C B GLN C 1 179 ? -8.808 52.201 -13.006 0.50 15.61 176 GLN C C 1
ATOM 4661 O O A GLN C 1 179 ? -10.000 52.536 -12.978 0.50 16.02 176 GLN C O 1
ATOM 4662 O O B GLN C 1 179 ? -9.988 52.216 -13.341 0.50 15.80 176 GLN C O 1
ATOM 4681 N N . LEU C 1 181 ? -9.615 51.853 -9.784 1.00 15.13 178 LEU C N 1
ATOM 4682 C CA . LEU C 1 181 ? -10.437 52.545 -8.792 1.00 16.70 178 LEU C CA 1
ATOM 4683 C C . LEU C 1 181 ? -11.618 53.301 -9.379 1.00 18.90 178 LEU C C 1
ATOM 4684 O O . LEU C 1 181 ? -12.618 53.508 -8.702 1.00 18.85 178 LEU C O 1
ATOM 4689 N N . LYS C 1 182 ? -11.485 53.701 -10.639 1.00 21.93 179 LYS C N 1
ATOM 4690 C CA . LYS C 1 182 ? -12.518 54.503 -11.297 1.00 26.06 179 LYS C CA 1
ATOM 4691 C C . LYS C 1 182 ? -13.709 53.681 -11.802 1.00 28.47 179 LYS C C 1
ATOM 4692 O O . LYS C 1 182 ? -14.550 54.219 -12.532 1.00 29.13 179 LYS C O 1
ATOM 4698 N N . LYS C 1 183 ? -13.804 52.410 -11.391 1.00 31.14 180 LYS C N 1
ATOM 4699 C CA . LYS C 1 183 ? -14.843 51.480 -11.882 1.00 33.64 180 LYS C CA 1
ATOM 4700 C C . LYS C 1 183 ? -16.045 51.298 -10.949 1.00 34.31 180 LYS C C 1
ATOM 4701 O O . LYS C 1 183 ? -16.025 51.605 -9.755 1.00 35.12 180 LYS C O 1
ATOM 4708 N N . SER D 1 1 ? -21.756 64.766 36.325 1.00 43.41 -2 SER D N 1
ATOM 4709 C CA . SER D 1 1 ? -22.782 63.694 36.194 1.00 43.30 -2 SER D CA 1
ATOM 4710 C C . SER D 1 1 ? -23.845 64.066 35.156 1.00 42.97 -2 SER D C 1
ATOM 4711 O O . SER D 1 1 ? -23.897 63.470 34.078 1.00 43.12 -2 SER D O 1
ATOM 4714 N N . ASN D 1 2 ? -24.631 65.101 35.461 1.00 42.25 -1 ASN D N 1
ATOM 4715 C CA . ASN D 1 2 ? -25.944 65.340 34.830 1.00 41.40 -1 ASN D CA 1
ATOM 4716 C C . ASN D 1 2 ? -26.143 65.295 33.303 1.00 39.58 -1 ASN D C 1
ATOM 4717 O O . ASN D 1 2 ? -27.283 65.158 32.850 1.00 40.35 -1 ASN D O 1
ATOM 4722 N N . ALA D 1 3 ? -25.078 65.405 32.509 1.00 36.94 0 ALA D N 1
ATOM 4723 C CA . ALA D 1 3 ? -25.247 65.381 31.046 1.00 34.12 0 ALA D CA 1
ATOM 4724 C C . ALA D 1 3 ? -24.518 64.230 30.346 1.00 32.28 0 ALA D C 1
ATOM 4725 O O . ALA D 1 3 ? -23.420 63.821 30.782 1.00 31.38 0 ALA D O 1
ATOM 4735 N N . THR D 1 5 ? -22.059 62.714 28.310 1.00 21.01 2 THR D N 1
ATOM 4736 C CA . THR D 1 5 ? -20.735 63.275 28.039 1.00 19.25 2 THR D CA 1
ATOM 4737 C C . THR D 1 5 ? -19.946 62.267 27.246 1.00 17.63 2 THR D C 1
ATOM 4738 O O . THR D 1 5 ? -20.010 61.080 27.526 1.00 17.68 2 THR D O 1
ATOM 4742 N N . ARG D 1 6 ? -19.208 62.747 26.254 1.00 15.69 3 ARG D N 1
ATOM 4743 C CA . ARG D 1 6 ? -18.327 61.933 25.465 1.00 15.56 3 ARG D CA 1
ATOM 4744 C C . ARG D 1 6 ? -16.935 62.003 26.094 1.00 14.91 3 ARG D C 1
ATOM 4745 O O . ARG D 1 6 ? -16.416 63.094 26.403 1.00 14.73 3 ARG D O 1
ATOM 4753 N N . TYR D 1 7 ? -16.357 60.825 26.284 1.00 14.20 4 TYR D N 1
ATOM 4754 C CA . TYR D 1 7 ? -15.063 60.626 26.946 1.00 14.13 4 TYR D CA 1
ATOM 4755 C C . TYR D 1 7 ? -14.064 59.939 26.048 1.00 13.88 4 TYR D C 1
ATOM 4756 O O . TYR D 1 7 ? -14.449 59.132 25.188 1.00 14.66 4 TYR D O 1
ATOM 4765 N N . ALA D 1 8 ? -12.785 60.261 26.251 1.00 13.23 5 ALA D N 1
ATOM 4766 C CA . ALA D 1 8 ? -11.667 59.506 25.707 1.00 13.75 5 ALA D CA 1
ATOM 4767 C C . ALA D 1 8 ? -11.009 58.794 26.878 1.00 13.51 5 ALA D C 1
ATOM 4768 O O . ALA D 1 8 ? -10.708 59.399 27.918 1.00 14.01 5 ALA D O 1
ATOM 4770 N N . LEU D 1 9 ? -10.792 57.507 26.681 1.00 12.71 6 LEU D N 1
ATOM 4771 C CA . LEU D 1 9 ? -10.118 56.631 27.618 1.00 12.83 6 LEU D CA 1
ATOM 4772 C C . LEU D 1 9 ? -8.832 56.167 26.949 1.00 12.88 6 LEU D C 1
ATOM 4773 O O . LEU D 1 9 ? -8.884 55.465 25.937 1.00 13.42 6 LEU D O 1
ATOM 4778 N N . LEU D 1 10 ? -7.694 56.584 27.492 1.00 12.97 7 LEU D N 1
ATOM 4779 C CA . LEU D 1 10 ? -6.389 56.304 26.881 1.00 13.68 7 LEU D CA 1
ATOM 4780 C C . LEU D 1 10 ? -5.586 55.444 27.819 1.00 13.68 7 LEU D C 1
ATOM 4781 O O . LEU D 1 10 ? -5.517 55.729 29.015 1.00 14.50 7 LEU D O 1
ATOM 4786 N N . VAL D 1 11 ? -4.984 54.392 27.292 1.00 14.16 8 VAL D N 1
ATOM 4787 C CA . VAL D 1 11 ? -4.172 53.518 28.131 1.00 15.35 8 VAL D CA 1
ATOM 4788 C C . VAL D 1 11 ? -2.782 53.370 27.519 1.00 16.63 8 VAL D C 1
ATOM 4789 O O . VAL D 1 11 ? -2.593 53.515 26.327 1.00 17.87 8 VAL D O 1
ATOM 4793 N N . ARG D 1 12 ? -1.800 53.116 28.370 1.00 18.55 9 ARG D N 1
ATOM 4794 C CA . ARG D 1 12 ? -0.440 52.904 27.896 1.00 18.91 9 ARG D CA 1
ATOM 4795 C C . ARG D 1 12 ? -0.065 51.439 27.994 1.00 19.51 9 ARG D C 1
ATOM 4796 O O . ARG D 1 12 ? -0.661 50.676 28.780 1.00 18.99 9 ARG D O 1
ATOM 4804 N N . GLY D 1 13 ? 0.930 51.063 27.211 1.00 19.76 10 GLY D N 1
ATOM 4805 C CA . GLY D 1 13 ? 1.604 49.799 27.367 1.00 19.58 10 GLY D CA 1
ATOM 4806 C C . GLY D 1 13 ? 0.942 48.580 26.765 1.00 20.10 10 GLY D C 1
ATOM 4807 O O . GLY D 1 13 ? 1.407 47.471 27.001 1.00 20.72 10 GLY D O 1
ATOM 4808 N N . ILE D 1 14 ? -0.127 48.762 25.988 1.00 19.46 11 ILE D N 1
ATOM 4809 C CA . ILE D 1 14 ? -0.832 47.596 25.450 1.00 19.22 11 ILE D CA 1
ATOM 4810 C C . ILE D 1 14 ? -0.423 47.221 24.034 1.00 20.11 11 ILE D C 1
ATOM 4811 O O . ILE D 1 14 ? 0.084 48.062 23.279 1.00 20.93 11 ILE D O 1
ATOM 4816 N N . ASN D 1 15 ? -0.642 45.958 23.691 1.00 20.54 12 ASN D N 1
ATOM 4817 C CA . ASN D 1 15 ? -0.411 45.455 22.333 1.00 22.49 12 ASN D CA 1
ATOM 4818 C C . ASN D 1 15 ? 0.986 45.755 21.805 1.00 25.24 12 ASN D C 1
ATOM 4819 O O . ASN D 1 15 ? 1.153 46.166 20.654 1.00 26.32 12 ASN D O 1
ATOM 4824 N N . VAL D 1 16 ? 1.977 45.574 22.675 1.00 26.98 13 VAL D N 1
ATOM 4825 C CA . VAL D 1 16 ? 3.391 45.738 22.307 1.00 28.98 13 VAL D CA 1
ATOM 4826 C C . VAL D 1 16 ? 4.202 44.569 22.869 1.00 29.57 13 VAL D C 1
ATOM 4827 O O . VAL D 1 16 ? 3.771 43.902 23.822 1.00 30.21 13 VAL D O 1
ATOM 4831 N N . GLY D 1 17 ? 5.367 44.325 22.276 1.00 30.83 14 GLY D N 1
ATOM 4832 C CA . GLY D 1 17 ? 6.325 43.334 22.790 1.00 31.10 14 GLY D CA 1
ATOM 4833 C C . GLY D 1 17 ? 5.767 41.942 23.005 1.00 31.46 14 GLY D C 1
ATOM 4834 O O . GLY D 1 17 ? 6.180 41.239 23.934 1.00 32.31 14 GLY D O 1
ATOM 4835 N N . GLY D 1 18 ? 4.816 41.550 22.156 1.00 31.23 15 GLY D N 1
ATOM 4836 C CA . GLY D 1 18 ? 4.208 40.221 22.210 1.00 30.10 15 GLY D CA 1
ATOM 4837 C C . GLY D 1 18 ? 3.387 39.903 23.449 1.00 29.05 15 GLY D C 1
ATOM 4838 O O . GLY D 1 18 ? 3.143 38.727 23.748 1.00 29.91 15 GLY D O 1
ATOM 4839 N N A LYS D 1 19 ? 2.950 40.928 24.177 0.50 28.23 16 LYS D N 1
ATOM 4840 N N B LYS D 1 19 ? 2.953 40.955 24.146 0.50 28.25 16 LYS D N 1
ATOM 4841 C CA A LYS D 1 19 ? 2.088 40.706 25.338 0.50 27.02 16 LYS D CA 1
ATOM 4842 C CA B LYS D 1 19 ? 2.232 40.819 25.406 0.50 27.20 16 LYS D CA 1
ATOM 4843 C C A LYS D 1 19 ? 1.164 41.904 25.550 0.50 25.80 16 LYS D C 1
ATOM 4844 C C B LYS D 1 19 ? 1.224 41.957 25.582 0.50 25.83 16 LYS D C 1
ATOM 4845 O O A LYS D 1 19 ? 1.028 42.762 24.668 0.50 25.82 16 LYS D O 1
ATOM 4846 O O B LYS D 1 19 ? 1.080 42.816 24.699 0.50 25.93 16 LYS D O 1
ATOM 4857 N N . ASN D 1 20 ? 0.536 41.940 26.722 1.00 24.93 17 ASN D N 1
ATOM 4858 C CA . ASN D 1 20 ? -0.435 42.986 27.076 1.00 21.84 17 ASN D CA 1
ATOM 4859 C C . ASN D 1 20 ? -1.477 43.141 25.980 1.00 20.71 17 ASN D C 1
ATOM 4860 O O . ASN D 1 20 ? -1.811 44.246 25.575 1.00 19.15 17 ASN D O 1
ATOM 4865 N N . LYS D 1 21 ? -1.993 42.003 25.538 1.00 20.05 18 LYS D N 1
ATOM 4866 C CA . LYS D 1 21 ? -2.852 41.941 24.369 1.00 20.06 18 LYS D CA 1
ATOM 4867 C C . LYS D 1 21 ? -4.280 42.340 24.719 1.00 18.70 18 LYS D C 1
ATOM 4868 O O . LYS D 1 21 ? -4.877 41.820 25.639 1.00 17.77 18 LYS D O 1
ATOM 4874 N N . VAL D 1 22 ? -4.798 43.272 23.930 1.00 17.95 19 VAL D N 1
ATOM 4875 C CA . VAL D 1 22 ? -6.180 43.697 24.036 1.00 17.19 19 VAL D CA 1
ATOM 4876 C C . VAL D 1 22 ? -6.749 43.700 22.629 1.00 17.73 19 VAL D C 1
ATOM 4877 O O . VAL D 1 22 ? -6.202 44.385 21.752 1.00 17.88 19 VAL D O 1
ATOM 4881 N N . VAL D 1 23 ? -7.820 42.941 22.422 1.00 16.70 20 VAL D N 1
ATOM 4882 C CA . VAL D 1 23 ? -8.483 42.914 21.126 1.00 16.79 20 VAL D CA 1
ATOM 4883 C C . VAL D 1 23 ? -9.569 43.983 21.160 1.00 16.56 20 VAL D C 1
ATOM 4884 O O . VAL D 1 23 ? -10.471 43.925 21.997 1.00 15.72 20 VAL D O 1
ATOM 4896 N N . ALA D 1 25 ? -12.209 44.818 19.322 1.00 15.42 22 ALA D N 1
ATOM 4897 C CA . ALA D 1 25 ? -13.609 44.437 19.266 1.00 15.14 22 ALA D CA 1
ATOM 4898 C C . ALA D 1 25 ? -14.096 43.830 20.587 1.00 15.69 22 ALA D C 1
ATOM 4899 O O . ALA D 1 25 ? -15.268 44.006 20.970 1.00 16.71 22 ALA D O 1
ATOM 4901 N N . GLU D 1 26 ? -13.238 43.056 21.250 1.00 15.61 23 GLU D N 1
ATOM 4902 C CA . GLU D 1 26 ? -13.604 42.465 22.540 1.00 15.22 23 GLU D CA 1
ATOM 4903 C C . GLU D 1 26 ? -13.761 43.546 23.595 1.00 14.89 23 GLU D C 1
ATOM 4904 O O . GLU D 1 26 ? -14.748 43.553 24.341 1.00 14.69 23 GLU D O 1
ATOM 4910 N N . LEU D 1 27 ? -12.791 44.448 23.678 1.00 13.40 24 LEU D N 1
ATOM 4911 C CA . LEU D 1 27 ? -12.881 45.539 24.634 1.00 13.57 24 LEU D CA 1
ATOM 4912 C C . LEU D 1 27 ? -14.152 46.386 24.396 1.00 14.29 24 LEU D C 1
ATOM 4913 O O . LEU D 1 27 ? -14.828 46.767 25.363 1.00 14.23 24 LEU D O 1
ATOM 4918 N N . ARG D 1 28 ? -14.460 46.738 23.149 1.00 14.13 25 ARG D N 1
ATOM 4919 C CA . ARG D 1 28 ? -15.663 47.514 22.872 1.00 13.99 25 ARG D CA 1
ATOM 4920 C C . ARG D 1 28 ? -16.902 46.788 23.385 1.00 13.90 25 ARG D C 1
ATOM 4921 O O . ARG D 1 28 ? -17.761 47.414 24.009 1.00 14.04 25 ARG D O 1
ATOM 4929 N N . GLN D 1 29 ? -16.991 45.484 23.143 1.00 13.77 26 GLN D N 1
ATOM 4930 C CA . GLN D 1 29 ? -18.144 44.705 23.627 1.00 14.90 26 GLN D CA 1
ATOM 4931 C C . GLN D 1 29 ? -18.182 44.673 25.152 1.00 14.79 26 GLN D C 1
ATOM 4932 O O . GLN D 1 29 ? -19.253 44.832 25.766 1.00 13.94 26 GLN D O 1
ATOM 4938 N N . GLU D 1 30 ? -17.032 44.426 25.768 1.00 13.47 27 GLU D N 1
ATOM 4939 C CA . GLU D 1 30 ? -16.964 44.369 27.229 1.00 13.30 27 GLU D CA 1
ATOM 4940 C C . GLU D 1 30 ? -17.338 45.702 27.894 1.00 13.20 27 GLU D C 1
ATOM 4941 O O . GLU D 1 30 ? -18.076 45.729 28.885 1.00 13.45 27 GLU D O 1
ATOM 4947 N N . LEU D 1 31 ? -16.858 46.812 27.335 1.00 12.18 28 LEU D N 1
ATOM 4948 C CA . LEU D 1 31 ? -17.228 48.124 27.899 1.00 12.69 28 LEU D CA 1
ATOM 4949 C C . LEU D 1 31 ? -18.697 48.447 27.661 1.00 12.81 28 LEU D C 1
ATOM 4950 O O . LEU D 1 31 ? -19.330 49.127 28.464 1.00 12.92 28 LEU D O 1
ATOM 4955 N N . THR D 1 32 ? -19.265 47.952 26.570 1.00 11.79 29 THR D N 1
ATOM 4956 C CA . THR D 1 32 ? -20.697 48.108 26.310 1.00 12.46 29 THR D CA 1
ATOM 4957 C C . THR D 1 32 ? -21.462 47.330 27.381 1.00 12.67 29 THR D C 1
ATOM 4958 O O . THR D 1 32 ? -22.437 47.840 27.964 1.00 13.74 29 THR D O 1
ATOM 4962 N N . ASN D 1 33 ? -21.022 46.106 27.666 1.00 11.85 30 ASN D N 1
ATOM 4963 C CA . ASN D 1 33 ? -21.657 45.326 28.737 1.00 13.50 30 ASN D CA 1
ATOM 4964 C C . ASN D 1 33 ? -21.514 45.996 30.099 1.00 14.45 30 ASN D C 1
ATOM 4965 O O . ASN D 1 33 ? -22.412 45.869 30.948 1.00 15.39 30 ASN D O 1
ATOM 4970 N N . LEU D 1 34 ? -20.394 46.679 30.319 1.00 15.38 31 LEU D N 1
ATOM 4971 C CA . LEU D 1 34 ? -20.137 47.434 31.551 1.00 16.15 31 LEU D CA 1
ATOM 4972 C C . LEU D 1 34 ? -21.111 48.603 31.701 1.00 17.10 31 LEU D C 1
ATOM 4973 O O . LEU D 1 34 ? -21.269 49.143 32.811 1.00 19.30 31 LEU D O 1
ATOM 4978 N N . GLY D 1 35 ? -21.751 49.015 30.611 1.00 15.74 32 GLY D N 1
ATOM 4979 C CA . GLY D 1 35 ? -22.729 50.099 30.651 1.00 15.08 32 GLY D CA 1
ATOM 4980 C C . GLY D 1 35 ? -22.312 51.397 29.956 1.00 15.29 32 GLY D C 1
ATOM 4981 O O . GLY D 1 35 ? -23.025 52.409 30.037 1.00 15.31 32 GLY D O 1
ATOM 4982 N N . LEU D 1 36 ? -21.176 51.378 29.271 1.00 14.33 33 LEU D N 1
ATOM 4983 C CA . LEU D 1 36 ? -20.735 52.569 28.534 1.00 14.97 33 LEU D CA 1
ATOM 4984 C C . LEU D 1 36 ? -21.381 52.515 27.176 1.00 14.75 33 LEU D C 1
ATOM 4985 O O . LEU D 1 36 ? -21.657 51.428 26.648 1.00 15.66 33 LEU D O 1
ATOM 4990 N N . GLU D 1 37 ? -21.631 53.680 26.584 1.00 14.18 34 GLU D N 1
ATOM 4991 C CA . GLU D 1 37 ? -22.401 53.731 25.348 1.00 14.63 34 GLU D CA 1
ATOM 4992 C C . GLU D 1 37 ? -21.620 54.206 24.152 1.00 14.13 34 GLU D C 1
ATOM 4993 O O . GLU D 1 37 ? -20.655 54.956 24.283 1.00 14.07 34 GLU D O 1
ATOM 4999 N N . LYS D 1 38 ? -22.052 53.767 22.975 1.00 14.95 35 LYS D N 1
ATOM 5000 C CA . LYS D 1 38 ? -21.475 54.220 21.709 1.00 15.61 35 LYS D CA 1
ATOM 5001 C C . LYS D 1 38 ? -19.949 54.096 21.731 1.00 15.12 35 LYS D C 1
ATOM 5002 O O . LYS D 1 38 ? -19.204 55.051 21.412 1.00 15.31 35 LYS D O 1
ATOM 5008 N N . VAL D 1 39 ? -19.488 52.911 22.115 1.00 14.67 36 VAL D N 1
ATOM 5009 C CA . VAL D 1 39 ? -18.060 52.677 22.330 1.00 14.55 36 VAL D CA 1
ATOM 5010 C C . VAL D 1 39 ? -17.341 52.509 20.996 1.00 15.48 36 VAL D C 1
ATOM 5011 O O . VAL D 1 39 ? -17.719 51.672 20.177 1.00 15.96 36 VAL D O 1
ATOM 5015 N N . GLU D 1 40 ? -16.277 53.290 20.808 1.00 15.03 37 GLU D N 1
ATOM 5016 C CA . GLU D 1 40 ? -15.476 53.266 19.590 1.00 16.45 37 GLU D CA 1
ATOM 5017 C C . GLU D 1 40 ? -14.002 53.207 19.967 1.00 15.90 37 GLU D C 1
ATOM 5018 O O . GLU D 1 40 ? -13.628 53.551 21.092 1.00 15.91 37 GLU D O 1
ATOM 5024 N N . SER D 1 41 ? -13.176 52.731 19.042 1.00 16.41 38 SER D N 1
ATOM 5025 C CA . SER D 1 41 ? -11.723 52.692 19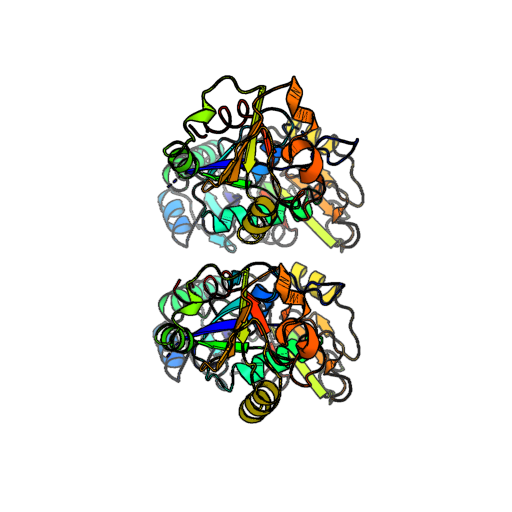.262 1.00 16.95 38 SER D CA 1
ATOM 5026 C C . SER D 1 41 ? -10.992 53.275 18.062 1.00 17.39 38 SER D C 1
ATOM 5027 O O . SER D 1 41 ? -11.497 53.237 16.918 1.00 18.19 38 SER D O 1
ATOM 5030 N N . TYR D 1 42 ? -9.818 53.829 18.324 1.00 16.88 39 TYR D N 1
ATOM 5031 C CA . TYR D 1 42 ? -8.956 54.336 17.272 1.00 17.70 39 TYR D CA 1
ATOM 5032 C C . TYR D 1 42 ? -7.669 53.549 17.350 1.00 18.32 39 TYR D C 1
ATOM 5033 O O . TYR D 1 42 ? -7.036 53.491 18.420 1.00 17.66 39 TYR D O 1
ATOM 5042 N N . ILE D 1 43 ? -7.312 52.926 16.230 1.00 19.81 40 ILE D N 1
ATOM 5043 C CA . ILE D 1 43 ? -6.107 52.101 16.102 1.00 21.25 40 ILE D CA 1
ATOM 5044 C C .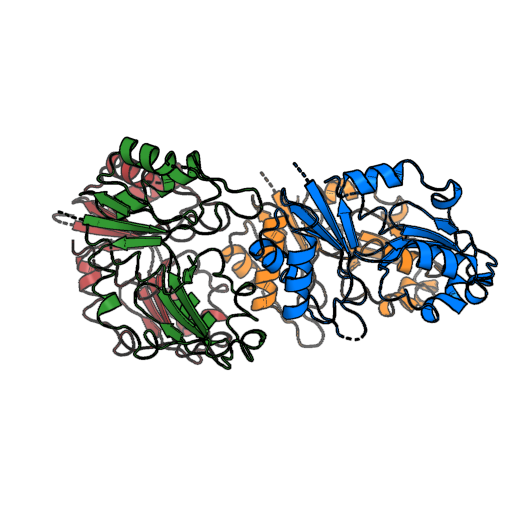 ILE D 1 43 ? -6.034 51.065 17.238 1.00 20.72 40 ILE D C 1
ATOM 5045 O O . ILE D 1 43 ? -7.073 50.587 17.684 1.00 19.90 40 ILE D O 1
ATOM 5050 N N . ASN D 1 44 ? -4.832 50.714 17.689 1.00 20.69 41 ASN D N 1
ATOM 5051 C CA . ASN D 1 44 ? -4.679 49.551 18.568 1.00 20.69 41 ASN D CA 1
ATOM 5052 C C . ASN D 1 44 ? -3.875 49.855 19.829 1.00 20.48 41 ASN D C 1
ATOM 5053 O O . ASN D 1 44 ? -3.664 48.956 20.663 1.00 20.14 41 ASN D O 1
ATOM 5058 N N . SER D 1 45 ? -3.468 51.110 20.003 1.00 20.41 42 SER D N 1
ATOM 5059 C CA . SER D 1 45 ? -2.605 51.467 21.123 1.00 20.47 42 SER D CA 1
ATOM 5060 C C . SER D 1 45 ? -3.361 51.783 22.394 1.00 19.95 42 SER D C 1
ATOM 5061 O O . SER D 1 45 ? -2.751 52.044 23.430 1.00 21.38 42 SER D O 1
ATOM 5064 N N . GLY D 1 46 ? -4.685 51.761 22.334 1.00 17.71 43 GLY D N 1
ATOM 5065 C CA . GLY D 1 46 ? -5.489 52.000 23.523 1.00 17.80 43 GLY D CA 1
ATOM 5066 C C . GLY D 1 46 ? -6.100 53.388 23.544 1.00 16.61 43 GLY D C 1
ATOM 5067 O O . GLY D 1 46 ? -5.808 54.193 24.438 1.00 15.62 43 GLY D O 1
ATOM 5068 N N . ASN D 1 47 ? -6.997 53.650 22.588 1.00 15.91 44 ASN D N 1
ATOM 5069 C CA . ASN D 1 47 ? -7.685 54.929 22.458 1.00 15.35 44 ASN D CA 1
ATOM 5070 C C . ASN D 1 47 ? -9.142 54.578 22.288 1.00 15.33 44 ASN D C 1
ATOM 5071 O O . ASN D 1 47 ? -9.551 54.134 21.192 1.00 15.69 44 ASN D O 1
ATOM 5076 N N . ILE D 1 48 ? -9.899 54.719 23.370 1.00 15.10 45 ILE D N 1
ATOM 5077 C CA . ILE D 1 48 ? -11.304 54.334 23.430 1.00 15.61 45 ILE D CA 1
ATOM 5078 C C . ILE D 1 48 ? -12.153 55.560 23.656 1.00 15.04 45 ILE D C 1
ATOM 5079 O O . ILE D 1 48 ? -11.754 56.471 24.399 1.00 15.29 45 ILE D O 1
ATOM 5084 N N . PHE D 1 49 ? -13.327 55.601 23.027 1.00 14.02 46 PHE D N 1
ATOM 5085 C CA . PHE D 1 49 ? -14.246 56.690 23.190 1.00 14.31 46 PHE D CA 1
ATOM 5086 C C . PHE D 1 49 ? -15.603 56.126 23.538 1.00 14.13 46 PHE D C 1
ATOM 5087 O O . PHE D 1 49 ? -16.012 55.088 22.992 1.00 14.98 46 PHE D O 1
ATOM 5095 N N . PHE D 1 50 ? -16.278 56.793 24.457 1.00 14.14 47 PHE D N 1
ATOM 5096 C CA . PHE D 1 50 ? -17.597 56.319 24.866 1.00 14.29 47 PHE D CA 1
ATOM 5097 C C . PHE D 1 50 ? -18.414 57.484 25.392 1.00 15.03 47 PHE D C 1
ATOM 5098 O O . PHE D 1 50 ? -17.859 58.548 25.695 1.00 15.91 47 PHE D O 1
ATOM 5106 N N . THR D 1 51 ? -19.713 57.262 25.541 1.00 15.67 48 THR D N 1
ATOM 5107 C CA . THR D 1 51 ? -20.593 58.263 26.068 1.00 15.91 48 THR D CA 1
ATOM 5108 C C . THR D 1 51 ? -21.198 57.735 27.354 1.00 15.69 48 THR D C 1
ATOM 5109 O O . THR D 1 51 ? -21.516 56.548 27.469 1.00 15.67 48 THR D O 1
ATOM 5113 N N . SER D 1 52 ? -21.352 58.613 28.329 1.00 15.37 49 SER D N 1
ATOM 5114 C CA . SER D 1 52 ? -21.976 58.260 29.584 1.00 15.45 49 SER D CA 1
ATOM 5115 C C . SER D 1 52 ? -22.482 59.472 30.331 1.00 16.24 49 SER D C 1
ATOM 5116 O O . SER D 1 52 ? -21.849 60.534 30.293 1.00 16.11 49 SER D O 1
ATOM 5119 N N . ILE D 1 53 ? -23.575 59.290 31.051 1.00 16.02 50 ILE D N 1
ATOM 5120 C CA . ILE D 1 53 ? -24.097 60.309 31.941 1.00 16.69 50 ILE D CA 1
ATOM 5121 C C . ILE D 1 53 ? -23.719 60.009 33.396 1.00 16.38 50 ILE D C 1
ATOM 5122 O O . ILE D 1 53 ? -24.024 60.794 34.292 1.00 17.18 50 ILE D O 1
ATOM 5127 N N . ASP D 1 54 ? -23.019 58.903 33.641 1.00 15.81 51 ASP D N 1
ATOM 5128 C CA . ASP D 1 54 ? -22.611 58.556 34.997 1.00 16.33 51 ASP D CA 1
ATOM 5129 C C . ASP D 1 54 ? -21.577 59.585 35.494 1.00 16.74 51 ASP D C 1
ATOM 5130 O O . ASP D 1 54 ? -20.904 60.235 34.681 1.00 17.24 51 ASP D O 1
ATOM 5135 N N . SER D 1 55 ? -21.430 59.721 36.814 1.00 17.07 52 SER D N 1
ATOM 5136 C CA . SER D 1 55 ? -20.455 60.683 37.355 1.00 16.97 52 SER D CA 1
ATOM 5137 C C . SER D 1 55 ? -19.060 60.219 36.998 1.00 16.68 52 SER D C 1
ATOM 5138 O O . SER D 1 55 ? -18.809 59.027 36.856 1.00 16.47 52 SER D O 1
ATOM 5141 N N . LYS D 1 56 ? -18.153 61.169 36.806 1.00 16.42 53 LYS D N 1
ATOM 5142 C CA . LYS D 1 56 ? -16.779 60.782 36.488 1.00 16.49 53 LYS D CA 1
ATOM 5143 C C . LYS D 1 56 ? -16.177 59.903 37.574 1.00 16.88 53 LYS D C 1
ATOM 5144 O O . LYS D 1 56 ? -15.478 58.957 37.261 1.00 16.56 53 LYS D O 1
ATOM 5150 N N . ALA D 1 57 ? -16.472 60.185 38.843 1.00 16.81 54 ALA D N 1
ATOM 5151 C CA . ALA D 1 57 ? -15.956 59.378 39.951 1.00 17.20 54 ALA D CA 1
ATOM 5152 C C . ALA D 1 57 ? -16.395 57.928 39.858 1.00 17.36 54 ALA D C 1
ATOM 5153 O O . ALA D 1 57 ? -15.592 57.018 40.088 1.00 17.17 54 ALA D O 1
ATOM 5155 N N . GLN D 1 58 ? -17.656 57.718 39.496 1.00 17.72 55 GLN D N 1
ATOM 5156 C CA . GLN D 1 58 ? -18.141 56.359 39.327 1.00 18.31 55 GLN D CA 1
ATOM 5157 C C . GLN D 1 58 ? -17.571 55.698 38.083 1.00 16.94 55 GLN D C 1
ATOM 5158 O O . GLN D 1 58 ? -17.292 54.495 38.107 1.00 17.29 55 GLN D O 1
ATOM 5164 N N . LEU D 1 59 ? -17.376 56.477 37.010 1.00 15.62 56 LEU D N 1
ATOM 5165 C CA . LEU D 1 59 ? -16.741 55.925 35.809 1.00 14.94 56 LEU D CA 1
ATOM 5166 C C . LEU D 1 59 ? -15.322 55.445 36.102 1.00 14.65 56 LEU D C 1
ATOM 5167 O O . LEU D 1 59 ? -14.912 54.377 35.669 1.00 14.84 56 LEU D O 1
ATOM 5172 N N . VAL D 1 60 ? -14.561 56.265 36.823 1.00 14.23 57 VAL D N 1
ATOM 5173 C CA . VAL D 1 60 ? -13.191 55.889 37.186 1.00 14.88 57 VAL D CA 1
ATOM 5174 C C . VAL D 1 60 ? -13.175 54.626 38.054 1.00 15.11 57 VAL D C 1
ATOM 5175 O O . VAL D 1 60 ? -12.369 53.719 37.827 1.00 15.11 57 VAL D O 1
ATOM 5179 N N . GLU D 1 61 ? -14.067 54.541 39.042 1.00 15.05 58 GLU D N 1
ATOM 5180 C CA . GLU D 1 61 ? -14.100 53.358 39.902 1.00 17.08 58 GLU D CA 1
ATOM 5181 C C . GLU D 1 61 ? -14.476 52.111 39.089 1.00 15.40 58 GLU D C 1
ATOM 5182 O O . GLU D 1 61 ? -13.876 51.056 39.237 1.00 15.50 58 GLU D O 1
ATOM 5188 N N . LYS D 1 62 ? -15.461 52.255 38.205 1.00 14.79 59 LYS D N 1
ATOM 5189 C CA . LYS D 1 62 ? -15.892 51.117 37.417 1.00 15.12 59 LYS D CA 1
ATOM 5190 C C . LYS D 1 62 ? -14.788 50.651 36.488 1.00 14.73 59 LYS D C 1
ATOM 5191 O O . LYS D 1 62 ? -14.589 49.449 36.292 1.00 15.22 59 LYS D O 1
ATOM 5197 N N . LEU D 1 63 ? -14.074 51.607 35.888 1.00 13.43 60 LEU D N 1
ATOM 5198 C CA . LEU D 1 63 ? -12.990 51.237 34.971 1.00 13.71 60 LEU D CA 1
ATOM 5199 C C . LEU D 1 63 ? -11.819 50.611 35.703 1.00 13.83 60 LEU D C 1
ATOM 5200 O O . LEU D 1 63 ? -11.225 49.658 35.234 1.00 14.74 60 LEU D O 1
ATOM 5205 N N . GLU D 1 64 ? -11.469 51.158 36.866 1.00 14.19 61 GLU D N 1
ATOM 5206 C CA . GLU D 1 64 ? -10.414 50.547 37.678 1.00 15.73 61 GLU D CA 1
ATOM 5207 C C . GLU D 1 64 ? -10.760 49.108 38.033 1.00 15.31 61 GLU D C 1
ATOM 5208 O O . GLU D 1 64 ? -9.922 48.206 37.901 1.00 15.76 61 GLU D O 1
ATOM 5214 N N . THR D 1 65 ? -11.986 48.871 38.473 1.00 16.27 62 THR D N 1
ATOM 5215 C CA . THR D 1 65 ? -12.413 47.517 38.805 1.00 16.35 62 THR D CA 1
ATOM 5216 C C . THR D 1 65 ? -12.421 46.631 37.560 1.00 16.19 62 THR D C 1
ATOM 5217 O O . THR D 1 65 ? -11.988 45.475 37.589 1.00 16.87 62 THR D O 1
ATOM 5221 N N . PHE D 1 66 ? -12.892 47.183 36.449 1.00 14.90 63 PHE D N 1
ATOM 5222 C CA . PHE D 1 66 ? -12.917 46.428 35.193 1.00 14.77 63 PHE D CA 1
ATOM 5223 C C . PHE D 1 66 ? -11.526 45.971 34.748 1.00 14.47 63 PHE D C 1
ATOM 5224 O O . PHE D 1 66 ? -11.303 44.794 34.438 1.00 15.39 63 PHE D O 1
ATOM 5232 N N . PHE D 1 67 ? -10.567 46.897 34.712 1.00 14.18 64 PHE D N 1
ATOM 5233 C CA . PHE D 1 67 ? -9.229 46.519 34.281 1.00 14.30 64 PHE D CA 1
ATOM 5234 C C . PHE D 1 67 ? -8.572 45.541 35.246 1.00 14.18 64 PHE D C 1
ATOM 5235 O O . PHE D 1 67 ? -7.871 44.626 34.807 1.00 14.49 64 PHE D O 1
ATOM 5243 N N . ALA D 1 68 ? -8.769 45.757 36.549 1.00 15.23 65 ALA D N 1
ATOM 5244 C CA . ALA D 1 68 ? -8.127 44.861 37.539 1.00 15.85 65 ALA D CA 1
ATOM 5245 C C . ALA D 1 68 ? -8.527 43.408 37.296 1.00 16.92 65 ALA D C 1
ATOM 5246 O O . ALA D 1 68 ? -7.725 42.512 37.537 1.00 18.14 65 ALA D O 1
ATOM 5248 N N . VAL D 1 69 ? -9.746 43.183 36.819 1.00 16.98 66 VAL D N 1
ATOM 5249 C CA . VAL D 1 69 ? -10.238 41.822 36.600 1.00 18.01 66 VAL D CA 1
ATOM 5250 C C . VAL D 1 69 ? -9.865 41.334 35.209 1.00 17.58 66 VAL D C 1
ATOM 5251 O O . VAL D 1 69 ? -9.408 40.198 35.047 1.00 19.80 66 VAL D O 1
ATOM 5255 N N . HIS D 1 70 ? -10.069 42.174 34.193 1.00 16.13 67 HIS D N 1
ATOM 5256 C CA . HIS D 1 70 ? -10.010 41.724 32.802 1.00 15.66 67 HIS D CA 1
ATOM 5257 C C . HIS D 1 70 ? -8.679 41.943 32.093 1.00 15.38 67 HIS D C 1
ATOM 5258 O O . HIS D 1 70 ? -8.306 41.167 31.206 1.00 16.20 67 HIS D O 1
ATOM 5265 N N . TYR D 1 71 ? -7.985 43.023 32.457 1.00 14.82 68 TYR D N 1
ATOM 5266 C CA . TYR D 1 71 ? -6.696 43.383 31.833 1.00 14.60 68 TYR D CA 1
ATOM 5267 C C . TYR D 1 71 ? -5.786 43.968 32.896 1.00 16.17 68 TYR D C 1
ATOM 5268 O O . TYR D 1 71 ? -5.535 45.165 32.890 1.00 14.78 68 TYR D O 1
ATOM 5277 N N . PRO D 1 72 ? -5.271 43.126 33.801 1.00 15.40 69 PRO D N 1
ATOM 5278 C CA . PRO D 1 72 ? -4.573 43.615 34.989 1.00 16.78 69 PRO D CA 1
ATOM 5279 C C . PRO D 1 72 ? -3.261 44.336 34.694 1.00 16.01 69 PRO D C 1
ATOM 5280 O O . PRO D 1 72 ? -2.749 45.008 35.592 1.00 16.53 69 PRO D O 1
ATOM 5284 N N . PHE D 1 73 ? -2.726 44.214 33.485 1.00 15.49 70 PHE D N 1
ATOM 5285 C CA . PHE D 1 73 ? -1.557 45.002 33.075 1.00 15.59 70 PHE D CA 1
ATOM 5286 C C . PHE D 1 73 ? -1.906 46.451 32.739 1.00 15.38 70 PHE D C 1
ATOM 5287 O O . PHE D 1 73 ? -1.010 47.272 32.528 1.00 16.07 70 PHE D O 1
ATOM 5295 N N . ILE D 1 74 ? -3.193 46.782 32.665 1.00 15.18 71 ILE D N 1
ATOM 5296 C CA . ILE D 1 74 ? -3.597 48.194 32.497 1.00 15.27 71 ILE D CA 1
ATOM 5297 C C . ILE D 1 74 ? -3.716 48.780 33.903 1.00 16.44 71 ILE D C 1
ATOM 5298 O O . ILE D 1 74 ? -4.715 48.566 34.598 1.00 17.04 71 ILE D O 1
ATOM 5303 N N . GLN D 1 75 ? -2.663 49.456 34.340 1.00 16.78 72 GLN D N 1
ATOM 5304 C CA . GLN D 1 75 ? -2.527 49.897 35.721 1.00 18.06 72 GLN D CA 1
ATOM 5305 C C . GLN D 1 75 ? -2.601 51.407 35.906 1.00 18.43 72 GLN D C 1
ATOM 5306 O O . GLN D 1 75 ? -2.459 51.911 37.027 1.00 19.92 72 GLN D O 1
ATOM 5312 N N . SER D 1 76 ? -2.818 52.113 34.801 1.00 17.10 73 SER D N 1
ATOM 5313 C CA . SER D 1 76 ? -3.133 53.533 34.820 1.00 16.33 73 SER D CA 1
ATOM 5314 C C . SER D 1 76 ? -3.965 53.810 33.587 1.00 15.63 73 SER D C 1
ATOM 5315 O O . SER D 1 76 ? -3.929 53.047 32.605 1.00 15.66 73 SER D O 1
ATOM 5318 N N . PHE D 1 77 ? -4.743 54.886 33.618 1.00 14.08 74 PHE D N 1
ATOM 5319 C CA . PHE D 1 77 ? -5.412 55.315 32.405 1.00 13.42 74 PHE D CA 1
ATOM 5320 C C . PHE D 1 77 ? -5.723 56.792 32.495 1.00 13.47 74 PHE D C 1
ATOM 5321 O O . PHE D 1 77 ? -5.864 57.333 33.600 1.00 13.39 74 PHE D O 1
ATOM 5329 N N . SER D 1 78 ? -5.860 57.419 31.327 1.00 12.62 75 SER D N 1
ATOM 5330 C CA . SER D 1 78 ? -6.329 58.784 31.230 1.00 13.08 75 SER D CA 1
ATOM 5331 C C . SER D 1 78 ? -7.808 58.752 30.840 1.00 13.34 75 SER D C 1
ATOM 5332 O O . SER D 1 78 ? -8.213 57.934 30.008 1.00 13.93 75 SER D O 1
ATOM 5335 N N . LEU D 1 79 ? -8.596 59.588 31.486 1.00 13.26 76 LEU D N 1
ATOM 5336 C CA . LEU D 1 79 ? -10.025 59.691 31.163 1.00 14.10 76 LEU D CA 1
ATOM 5337 C C . LEU D 1 79 ? -10.366 61.166 31.115 1.00 14.01 76 LEU D C 1
ATOM 5338 O O . LEU D 1 79 ? -10.247 61.889 32.125 1.00 13.99 76 LEU D O 1
ATOM 5343 N N . LEU D 1 80 ? -10.792 61.619 29.941 1.00 13.00 77 LEU D N 1
ATOM 5344 C CA . LEU D 1 80 ? -11.073 63.039 29.772 1.00 14.07 77 LEU D CA 1
ATOM 5345 C C . LEU D 1 80 ? -12.277 63.237 28.885 1.00 14.28 77 LEU D C 1
ATOM 5346 O O . LEU D 1 80 ? -12.552 62.410 28.019 1.00 15.11 77 LEU D O 1
ATOM 5351 N N . SER D 1 81 ? -12.960 64.360 29.060 1.00 14.80 78 SER D N 1
ATOM 5352 C CA . SER D 1 81 ? -14.167 64.626 28.295 1.00 14.45 78 SER D CA 1
ATOM 5353 C C . SER D 1 81 ? -13.903 65.498 27.074 1.00 14.49 78 SER D C 1
ATOM 5354 O O . SER D 1 81 ? -12.876 66.167 26.968 1.00 13.98 78 SER D O 1
ATOM 5357 N N . LEU D 1 82 ? -14.888 65.557 26.179 1.00 14.18 79 LEU D N 1
ATOM 5358 C CA . LEU D 1 82 ? -14.835 66.510 25.068 1.00 14.62 79 LEU D CA 1
ATOM 5359 C C . LEU D 1 82 ? -14.666 67.937 25.600 1.00 15.10 79 LEU D C 1
ATOM 5360 O O . LEU D 1 82 ? -13.857 68.696 25.062 1.00 14.72 79 LEU D O 1
ATOM 5365 N N . GLU D 1 83 ? -15.425 68.309 26.634 1.00 15.84 80 GLU D N 1
ATOM 5366 C CA . GLU D 1 83 ? -15.300 69.651 27.231 1.00 17.25 80 GLU D CA 1
ATOM 5367 C C . GLU D 1 83 ? -13.850 69.917 27.653 1.00 15.53 80 GLU D C 1
ATOM 5368 O O . GLU D 1 83 ? -13.298 70.990 27.373 1.00 16.13 80 GLU D O 1
ATOM 5374 N N . ASP D 1 84 ? -13.245 68.934 28.328 1.00 14.85 81 ASP D N 1
ATOM 5375 C CA . ASP D 1 84 ? -11.863 69.060 28.802 1.00 15.77 81 ASP D CA 1
ATOM 5376 C C . ASP D 1 84 ? -10.931 69.323 27.627 1.00 15.18 81 ASP D C 1
ATOM 5377 O O . ASP D 1 84 ? -10.041 70.171 27.697 1.00 15.23 81 ASP D O 1
ATOM 5382 N N . PHE D 1 85 ? -11.123 68.566 26.553 1.00 14.64 82 PHE D N 1
ATOM 5383 C CA . PHE D 1 85 ? -10.260 68.640 25.396 1.00 15.19 82 PHE D CA 1
ATOM 5384 C C . PHE D 1 85 ? -10.421 69.978 24.679 1.00 15.39 82 PHE D C 1
ATOM 5385 O O . PHE D 1 85 ? -9.422 70.590 24.259 1.00 15.66 82 PHE D O 1
ATOM 5393 N N . GLU D 1 86 ? -11.656 70.440 24.561 1.00 15.74 83 GLU D N 1
ATOM 5394 C CA . GLU D 1 86 ? -11.896 71.716 23.904 1.00 17.13 83 GLU D CA 1
ATOM 5395 C C . GLU D 1 86 ? -11.268 72.854 24.697 1.00 16.45 83 GLU D C 1
ATOM 5396 O O . GLU D 1 86 ? -10.744 73.823 24.114 1.00 17.08 83 GLU D O 1
ATOM 5402 N N . ALA D 1 87 ? -11.298 72.755 26.020 1.00 16.01 84 ALA D N 1
ATOM 5403 C CA . ALA D 1 87 ? -10.633 73.745 26.866 1.00 16.07 84 ALA D CA 1
ATOM 5404 C C . ALA D 1 87 ? -9.114 73.732 26.602 1.00 16.02 84 ALA D C 1
ATOM 5405 O O . ALA D 1 87 ? -8.483 74.813 26.523 1.00 16.89 84 ALA D O 1
ATOM 5407 N N A GLU D 1 88 ? -8.521 72.546 26.450 0.50 15.80 85 GLU D N 1
ATOM 5408 N N B GLU D 1 88 ? -8.525 72.542 26.457 0.50 15.79 85 GLU D N 1
ATOM 5409 C CA A GLU D 1 88 ? -7.093 72.448 26.135 0.50 16.36 85 GLU D CA 1
ATOM 5410 C CA B GLU D 1 88 ? -7.105 72.441 26.119 0.50 16.35 85 GLU D CA 1
ATOM 5411 C C A GLU D 1 88 ? -6.746 73.074 24.776 0.50 16.69 85 GLU D C 1
ATOM 5412 C C B GLU D 1 88 ? -6.795 73.154 24.809 0.50 16.70 85 GLU D C 1
ATOM 5413 O O A GLU D 1 88 ? -5.688 73.690 24.623 0.50 16.72 85 GLU D O 1
ATOM 5414 O O B GLU D 1 88 ? -5.814 73.904 24.723 0.50 16.78 85 GLU D O 1
ATOM 5425 N N . LEU D 1 89 ? -7.641 72.925 23.804 1.00 16.81 86 LEU D N 1
ATOM 5426 C CA . LEU D 1 89 ? -7.463 73.514 22.463 1.00 18.04 86 LEU D CA 1
ATOM 5427 C C . LEU D 1 89 ? -7.486 75.034 22.470 1.00 18.44 86 LEU D C 1
ATOM 5428 O O . LEU D 1 89 ? -7.020 75.671 21.513 1.00 18.72 86 LEU D O 1
ATOM 5433 N N . GLU D 1 90 ? -7.998 75.631 23.546 1.00 18.82 87 GLU D N 1
ATOM 5434 C CA . GLU D 1 90 ? -8.021 77.097 23.652 1.00 19.81 87 GLU D CA 1
ATOM 5435 C C . GLU D 1 90 ? -6.700 77.670 24.164 1.00 20.00 87 GLU D C 1
ATOM 5436 O O . GLU D 1 90 ? -6.494 78.881 24.183 1.00 20.03 87 GLU D O 1
ATOM 5442 N N . ASN D 1 91 ? -5.792 76.774 24.533 1.00 18.98 88 ASN D N 1
ATOM 5443 C CA . ASN D 1 91 ? -4.555 77.140 25.188 1.00 19.89 88 ASN D CA 1
ATOM 5444 C C . ASN D 1 91 ? -3.353 76.354 24.634 1.00 17.66 88 ASN D C 1
ATOM 5445 O O . ASN D 1 91 ? -2.514 75.875 25.398 1.00 18.93 88 ASN D O 1
ATOM 5450 N N . LEU D 1 92 ? -3.275 76.212 23.310 1.00 15.46 89 LEU D N 1
ATOM 5451 C CA . LEU D 1 92 ? -2.177 75.489 22.686 1.00 14.62 89 LEU D CA 1
ATOM 5452 C C . LEU D 1 92 ? -0.991 76.415 22.580 1.00 13.03 89 LEU D C 1
ATOM 5453 O O . LEU D 1 92 ? -1.146 77.578 22.212 1.00 13.48 89 LEU D O 1
ATOM 5458 N N . PRO D 1 93 ? 0.209 75.900 22.851 1.00 11.72 90 PRO D N 1
ATOM 5459 C CA . PRO D 1 93 ? 1.398 76.724 22.611 1.00 11.10 90 PRO D CA 1
ATOM 5460 C C . PRO D 1 93 ? 1.501 77.122 21.130 1.00 11.80 90 PRO D C 1
ATOM 5461 O O . PRO D 1 93 ? 1.135 76.333 20.249 1.00 12.51 90 PRO D O 1
ATOM 5465 N N . ALA D 1 94 ? 2.064 78.282 20.831 1.00 12.16 91 ALA D N 1
ATOM 5466 C CA . ALA D 1 94 ? 2.177 78.698 19.425 1.00 12.71 91 ALA D CA 1
ATOM 5467 C C . ALA D 1 94 ? 3.072 77.738 18.661 1.00 12.95 91 ALA D C 1
ATOM 5468 O O . ALA D 1 94 ? 2.845 77.459 17.464 1.00 13.89 91 ALA D O 1
ATOM 5470 N N . TRP D 1 95 ? 4.052 77.152 19.335 1.00 12.21 92 TRP D N 1
ATOM 5471 C CA . TRP D 1 95 ? 4.983 76.258 18.647 1.00 12.49 92 TRP D CA 1
ATOM 5472 C C . TRP D 1 95 ? 4.360 74.900 18.363 1.00 13.39 92 TRP D C 1
ATOM 5473 O O . TRP D 1 95 ? 4.880 74.131 17.551 1.00 13.26 92 TRP D O 1
ATOM 5484 N N . TRP D 1 96 ? 3.237 74.590 19.005 1.00 13.60 93 TRP D N 1
ATOM 5485 C CA . TRP D 1 96 ? 2.628 73.282 18.826 1.00 14.11 93 TRP D CA 1
ATOM 5486 C C . TRP D 1 96 ? 2.146 73.064 17.407 1.00 15.23 93 TRP D C 1
ATOM 5487 O O . TRP D 1 96 ? 2.036 71.916 16.959 1.00 16.06 93 TRP D O 1
ATOM 5498 N N A SER D 1 97 ? 1.846 74.126 16.677 0.50 15.18 94 SER D N 1
ATOM 5499 N N B SER D 1 97 ? 1.880 74.160 16.695 0.50 15.66 94 SER D N 1
ATOM 5500 C CA A SER D 1 97 ? 1.410 73.944 15.298 0.50 15.28 94 SER D CA 1
ATOM 5501 C CA B SER D 1 97 ? 1.416 74.130 15.303 0.50 16.41 94 SER D CA 1
ATOM 5502 C C A SER D 1 97 ? 2.555 73.955 14.279 0.50 15.42 94 SER D C 1
ATOM 5503 C C B SER D 1 97 ? 2.530 74.341 14.267 0.50 15.92 94 SER D C 1
ATOM 5504 O O A SER D 1 97 ? 2.329 73.659 13.106 0.50 15.64 94 SER D O 1
ATOM 5505 O O B SER D 1 97 ? 2.269 74.544 13.078 0.50 16.88 94 SER D O 1
ATOM 5510 N N . ARG D 1 98 ? 3.774 74.280 14.719 1.00 15.22 95 ARG D N 1
ATOM 5511 C CA . ARG D 1 98 ? 4.919 74.411 13.816 1.00 14.28 95 ARG D CA 1
ATOM 5512 C C . ARG D 1 98 ? 5.582 73.064 13.501 1.00 15.14 95 ARG D C 1
ATOM 5513 O O . ARG D 1 98 ? 5.337 72.066 14.189 1.00 14.68 95 ARG D O 1
ATOM 5521 N N . ASP D 1 99 ? 6.457 73.068 12.497 1.00 16.58 96 ASP D N 1
ATOM 5522 C CA . ASP D 1 99 ? 7.044 71.832 11.967 1.00 17.95 96 ASP D CA 1
ATOM 5523 C C . ASP D 1 99 ? 8.272 71.370 12.742 1.00 17.94 96 ASP D C 1
ATOM 5524 O O . ASP D 1 99 ? 9.360 71.220 12.184 1.00 19.46 96 ASP D O 1
ATOM 5529 N N . LEU D 1 100 ? 8.093 71.115 14.035 1.00 15.17 97 LEU D N 1
ATOM 5530 C CA . LEU D 1 100 ? 9.160 70.556 14.858 1.00 14.50 97 LEU D CA 1
ATOM 5531 C C . LEU D 1 100 ? 9.321 69.113 14.455 1.00 14.08 97 LEU D C 1
ATOM 5532 O O . LEU D 1 100 ? 8.355 68.467 14.012 1.00 14.92 97 LEU D O 1
ATOM 5537 N N . ALA D 1 101 ? 10.515 68.580 14.673 1.00 13.27 98 ALA D N 1
ATOM 5538 C CA . ALA D 1 101 ? 10.774 67.201 14.258 1.00 12.57 98 ALA D CA 1
ATOM 5539 C C . ALA D 1 101 ? 9.862 66.227 14.959 1.00 12.48 98 ALA D C 1
ATOM 5540 O O . ALA D 1 101 ? 9.364 65.281 14.342 1.00 12.76 98 ALA D O 1
ATOM 5542 N N . ARG D 1 102 ? 9.628 66.433 16.254 1.00 12.78 99 ARG D N 1
ATOM 5543 C CA . ARG D 1 102 ? 8.758 65.527 17.027 1.00 13.24 99 ARG D CA 1
ATOM 5544 C C . ARG D 1 102 ? 7.923 66.343 18.004 1.00 12.20 99 ARG D C 1
ATOM 5545 O O . ARG D 1 102 ? 8.457 67.238 18.684 1.00 13.12 99 ARG D O 1
ATOM 5553 N N . LYS D 1 103 ? 6.650 66.025 18.122 1.00 11.81 100 LYS D N 1
ATOM 5554 C CA . LYS D 1 103 ? 5.756 66.665 19.081 1.00 11.93 100 LYS D CA 1
ATOM 5555 C C . LYS D 1 103 ? 4.944 65.602 19.772 1.00 12.17 100 LYS D C 1
ATOM 5556 O O . LYS D 1 103 ? 4.302 64.814 19.090 1.00 12.47 100 LYS D O 1
ATOM 5562 N N . ASP D 1 104 ? 4.988 65.574 21.081 1.00 11.00 101 ASP D N 1
ATOM 5563 C CA . ASP D 1 104 ? 4.252 64.602 21.875 1.00 12.06 101 ASP D CA 1
ATOM 5564 C C . ASP D 1 104 ? 3.427 65.277 22.942 1.00 12.69 101 ASP D C 1
ATOM 5565 O O . ASP D 1 104 ? 3.811 66.339 23.446 1.00 13.01 101 ASP D O 1
ATOM 5570 N N . PHE D 1 105 ? 2.303 64.644 23.296 1.00 12.62 102 PHE D N 1
ATOM 5571 C CA . PHE D 1 105 ? 1.529 65.107 24.432 1.00 12.01 102 PHE D CA 1
ATOM 5572 C C . PHE D 1 105 ? 1.582 63.991 25.469 1.00 12.58 102 PHE D C 1
ATOM 5573 O O . PHE D 1 105 ? 1.267 62.845 25.146 1.00 13.37 102 PHE D O 1
ATOM 5581 N N . LEU D 1 106 ? 1.948 64.344 26.686 1.00 11.92 103 LEU D N 1
ATOM 5582 C CA . LEU D 1 106 ? 2.007 63.387 27.794 1.00 11.98 103 LEU D CA 1
ATOM 5583 C C . LEU D 1 106 ? 0.734 63.570 28.619 1.00 11.62 103 LEU D C 1
ATOM 5584 O O . LEU D 1 106 ? 0.652 64.495 29.429 1.00 12.01 103 LEU D O 1
ATOM 5589 N N . PHE D 1 107 ? -0.266 62.717 28.380 1.00 11.42 104 PHE D N 1
ATOM 5590 C CA . PHE D 1 107 ? -1.544 62.866 29.077 1.00 12.20 104 PHE D CA 1
ATOM 5591 C C . PHE D 1 107 ? -1.427 62.393 30.517 1.00 12.37 104 PHE D C 1
ATOM 5592 O O . PHE D 1 107 ? -0.932 61.286 30.796 1.00 12.67 104 PHE D O 1
ATOM 5600 N N . TYR D 1 108 ? -1.889 63.224 31.448 1.00 12.13 105 TYR D N 1
ATOM 5601 C CA . TYR D 1 108 ? -1.981 62.802 32.827 1.00 11.90 105 TYR D CA 1
ATOM 5602 C C . TYR D 1 108 ? -2.981 61.662 32.966 1.00 13.21 105 TYR D C 1
ATOM 5603 O O . TYR D 1 108 ? -3.882 61.514 32.167 1.00 14.12 105 TYR D O 1
ATOM 5612 N N . THR D 1 109 ? -2.825 60.849 34.001 1.00 12.75 106 THR D N 1
ATOM 5613 C CA . THR D 1 109 ? -3.742 59.745 34.282 1.00 13.34 106 THR D CA 1
ATOM 5614 C C . THR D 1 109 ? -4.511 60.002 35.578 1.00 13.19 106 THR D C 1
ATOM 5615 O O . THR D 1 109 ? -4.149 60.838 36.392 1.00 13.39 106 THR D O 1
ATOM 5619 N N . GLU D 1 110 ? -5.572 59.232 35.767 1.00 13.36 107 GLU D N 1
ATOM 5620 C CA . GLU D 1 110 ? -6.385 59.370 36.959 1.00 14.16 107 GLU D CA 1
ATOM 5621 C C . GLU D 1 110 ? -5.583 59.041 38.208 1.00 14.85 107 GLU D C 1
ATOM 5622 O O . GLU D 1 110 ? -4.889 58.023 38.261 1.00 15.40 107 GLU D O 1
ATOM 5628 N N . GLY D 1 111 ? -5.626 59.943 39.184 1.00 15.16 108 GLY D N 1
ATOM 5629 C CA . GLY D 1 111 ? -4.922 59.694 40.433 1.00 16.91 108 GLY D CA 1
ATOM 5630 C C . GLY D 1 111 ? -3.498 60.204 40.456 1.00 16.95 108 GLY D C 1
ATOM 5631 O O . GLY D 1 111 ? -2.840 60.154 41.500 1.00 18.48 108 GLY D O 1
ATOM 5632 N N . LEU D 1 112 ? -3.015 60.717 39.329 1.00 16.09 109 LEU D N 1
ATOM 5633 C CA . LEU D 1 112 ? -1.633 61.169 39.273 1.00 16.24 109 LEU D CA 1
ATOM 5634 C C . LEU D 1 112 ? -1.411 62.434 40.109 1.00 16.38 109 LEU D C 1
ATOM 5635 O O . LEU D 1 112 ? -2.208 63.374 40.059 1.00 17.40 109 LEU D O 1
ATOM 5640 N N . ASP D 1 113 ? -0.295 62.486 40.833 1.00 15.21 110 ASP D N 1
ATOM 5641 C CA . ASP D 1 113 ? 0.078 63.703 41.540 1.00 14.61 110 ASP D CA 1
ATOM 5642 C C . ASP D 1 113 ? 0.758 64.639 40.524 1.00 14.73 110 ASP D C 1
ATOM 5643 O O . ASP D 1 113 ? 1.963 64.596 40.329 1.00 15.24 110 ASP D O 1
ATOM 5648 N N . VAL D 1 114 ? -0.036 65.494 39.893 1.00 14.39 111 VAL D N 1
ATOM 5649 C CA . VAL D 1 114 ? 0.486 66.370 38.855 1.00 14.36 111 VAL D CA 1
ATOM 5650 C C . VAL D 1 114 ? 1.584 67.300 39.358 1.00 14.31 111 VAL D C 1
ATOM 5651 O O . VAL D 1 114 ? 2.545 67.571 38.661 1.00 13.67 111 VAL D O 1
ATOM 5655 N N . ASP D 1 115 ? 1.444 67.782 40.594 1.00 14.60 112 ASP D N 1
ATOM 5656 C CA . ASP D 1 115 ? 2.467 68.644 41.120 1.00 13.21 112 ASP D CA 1
ATOM 5657 C C . ASP D 1 115 ? 3.836 67.955 41.235 1.00 13.35 112 ASP D C 1
ATOM 5658 O O . ASP D 1 115 ? 4.868 68.586 41.024 1.00 12.54 112 ASP D O 1
ATOM 5663 N N . GLN D 1 116 ? 3.829 66.662 41.588 1.00 12.95 113 GLN D N 1
ATOM 5664 C CA . GLN D 1 116 ? 5.086 65.926 41.590 1.00 12.92 113 GLN D CA 1
ATOM 5665 C C . GLN D 1 116 ? 5.662 65.767 40.186 1.00 12.44 113 GLN D C 1
ATOM 5666 O O . GLN D 1 116 ? 6.875 65.898 39.988 1.00 12.84 113 GLN D O 1
ATOM 5672 N N . VAL D 1 117 ? 4.787 65.503 39.216 1.00 12.71 114 VAL D N 1
ATOM 5673 C CA . VAL D 1 117 ? 5.251 65.420 37.825 1.00 12.42 114 VAL D CA 1
ATOM 5674 C C . VAL D 1 117 ? 5.878 66.726 37.359 1.00 11.80 114 VAL D C 1
ATOM 5675 O O . VAL D 1 117 ? 6.974 66.738 36.798 1.00 12.20 114 VAL D O 1
ATOM 5679 N N . ILE D 1 118 ? 5.229 67.844 37.700 1.00 12.13 115 ILE D N 1
ATOM 5680 C CA . ILE D 1 118 ? 5.776 69.145 37.314 1.00 13.14 115 ILE D CA 1
ATOM 5681 C C . ILE D 1 118 ? 7.152 69.354 37.954 1.00 12.92 115 ILE D C 1
ATOM 5682 O O . ILE D 1 118 ? 8.099 69.782 37.315 1.00 13.29 115 ILE D O 1
ATOM 5687 N N . ALA D 1 119 ? 7.261 69.019 39.247 1.00 12.55 116 ALA D N 1
ATOM 5688 C CA . ALA D 1 119 ? 8.551 69.254 39.914 1.00 12.85 116 ALA D CA 1
ATOM 5689 C C . ALA D 1 119 ? 9.644 68.403 39.299 1.00 13.32 116 ALA D C 1
ATOM 5690 O O . ALA D 1 119 ? 10.752 68.869 39.044 1.00 14.35 116 ALA D O 1
ATOM 5692 N N . THR D 1 120 ? 9.326 67.153 39.007 1.00 12.48 117 THR D N 1
ATOM 5693 C CA . THR D 1 120 ? 10.309 66.262 38.381 1.00 13.02 117 THR D CA 1
ATOM 5694 C C . THR D 1 120 ? 10.699 66.768 36.991 1.00 13.27 117 THR D C 1
ATOM 5695 O O . THR D 1 120 ? 11.886 66.870 36.690 1.00 13.78 117 THR D O 1
ATOM 5699 N N . VAL D 1 121 ? 9.701 67.119 36.177 1.00 12.76 118 VAL D N 1
ATOM 5700 C CA . VAL D 1 121 ? 10.023 67.597 34.837 1.00 13.75 118 VAL D CA 1
ATOM 5701 C C . VAL D 1 121 ? 10.846 68.888 34.892 1.00 14.44 118 VAL D C 1
ATOM 5702 O O . VAL D 1 121 ? 11.812 69.037 34.162 1.00 14.69 118 VAL D O 1
ATOM 5706 N N . GLU D 1 122 ? 10.487 69.772 35.819 1.00 14.51 119 GLU D N 1
ATOM 5707 C CA . GLU D 1 122 ? 11.210 71.041 35.926 1.00 16.84 119 GLU D CA 1
ATOM 5708 C C . GLU D 1 122 ? 12.638 70.825 36.357 1.00 16.77 119 GLU D C 1
ATOM 5709 O O . GLU D 1 122 ? 13.473 71.727 36.114 1.00 18.41 119 GLU D O 1
ATOM 5715 N N . SER D 1 123 ? 12.943 69.714 37.021 1.00 16.89 120 SER D N 1
ATOM 5716 C CA . SER D 1 123 ? 14.318 69.403 37.463 1.00 17.42 120 SER D CA 1
ATOM 5717 C C . SER D 1 123 ? 15.231 68.971 36.316 1.00 17.20 120 SER D C 1
ATOM 5718 O O . SER D 1 123 ? 16.449 68.913 36.475 1.00 18.34 120 SER D O 1
ATOM 5721 N N . LEU D 1 124 ? 14.651 68.635 35.165 1.00 16.06 121 LEU D N 1
ATOM 5722 C CA . LEU D 1 124 ? 15.443 68.139 34.055 1.00 15.88 121 LEU D CA 1
ATOM 5723 C C . LEU D 1 124 ? 16.077 69.302 33.280 1.00 15.53 121 LEU D C 1
ATOM 5724 O O . LEU D 1 124 ? 15.429 70.327 33.050 1.00 16.83 121 LEU D O 1
ATOM 5729 N N . GLU D 1 125 ? 17.331 69.123 32.873 1.00 16.54 122 GLU D N 1
ATOM 5730 C CA . GLU D 1 125 ? 17.954 70.152 32.046 1.00 17.66 122 GLU D CA 1
ATOM 5731 C C . GLU D 1 125 ? 17.580 69.958 30.576 1.00 15.05 122 GLU D C 1
ATOM 5732 O O . GLU D 1 125 ? 18.076 69.052 29.920 1.00 17.15 122 GLU D O 1
ATOM 5738 N N . LEU D 1 126 ? 16.701 70.822 30.090 1.00 13.63 123 LEU D N 1
ATOM 5739 C CA . LEU D 1 126 ? 16.264 70.760 28.694 1.00 12.93 123 LEU D CA 1
ATOM 5740 C C . LEU D 1 126 ? 17.353 71.230 27.756 1.00 13.28 123 LEU D C 1
ATOM 5741 O O . LEU D 1 126 ? 18.159 72.104 28.104 1.00 14.15 123 LEU D O 1
ATOM 5746 N N . LYS D 1 127 ? 17.358 70.649 26.569 1.00 12.54 124 LYS D N 1
ATOM 5747 C CA . LYS D 1 127 ? 18.281 71.029 25.507 1.00 12.56 124 LYS D CA 1
ATOM 5748 C C . LYS D 1 127 ? 17.455 71.469 24.283 1.00 11.67 124 LYS D C 1
ATOM 5749 O O . LYS D 1 127 ? 16.773 72.494 24.390 1.00 12.30 124 LYS D O 1
ATOM 5755 N N . ASP D 1 128 ? 17.473 70.722 23.185 1.00 11.47 125 ASP D N 1
ATOM 5756 C CA . ASP D 1 128 ? 16.862 71.290 21.963 1.00 11.81 125 ASP D CA 1
ATOM 5757 C C . ASP D 1 128 ? 15.376 70.901 21.905 1.00 11.08 125 ASP D C 1
ATOM 5758 O O . ASP D 1 128 ? 14.917 70.120 21.066 1.00 11.29 125 ASP D O 1
ATOM 5763 N N . GLU D 1 129 ? 14.631 71.503 22.825 1.00 10.94 126 GLU D N 1
ATOM 5764 C CA . GLU D 1 129 ? 13.262 71.101 23.066 1.00 11.04 126 GLU D CA 1
ATOM 5765 C C . GLU D 1 129 ? 12.560 72.187 23.828 1.00 11.31 126 GLU D C 1
ATOM 5766 O O . GLU D 1 129 ? 13.201 73.090 24.390 1.00 11.54 126 GLU D O 1
ATOM 5772 N N A VAL D 1 130 ? 11.242 72.043 23.899 0.50 11.20 127 VAL D N 1
ATOM 5773 N N B VAL D 1 130 ? 11.234 72.148 23.790 0.50 11.44 127 VAL D N 1
ATOM 5774 C CA A VAL D 1 130 ? 10.380 73.017 24.533 0.50 10.18 127 VAL D CA 1
ATOM 5775 C CA B VAL D 1 130 ? 10.417 73.030 24.610 0.50 10.78 127 VAL D CA 1
ATOM 5776 C C A VAL D 1 130 ? 9.180 72.270 25.110 0.50 10.74 127 VAL D C 1
ATOM 5777 C C B VAL D 1 130 ? 9.271 72.221 25.163 0.50 11.00 127 VAL D C 1
ATOM 5778 O O A VAL D 1 130 ? 8.636 71.361 24.469 0.50 10.11 127 VAL D O 1
ATOM 5779 O O B VAL D 1 130 ? 8.852 71.237 24.551 0.50 10.75 127 VAL D O 1
ATOM 5786 N N . LEU D 1 131 ? 8.766 72.623 26.317 1.00 10.86 128 LEU D N 1
ATOM 5787 C CA . LEU D 1 131 ? 7.592 71.964 26.873 1.00 10.84 128 LEU D CA 1
ATOM 5788 C C . LEU D 1 131 ? 6.694 72.971 27.558 1.00 11.24 128 LEU D C 1
ATOM 5789 O O . LEU D 1 131 ? 7.183 74.023 28.014 1.00 12.20 128 LEU D O 1
ATOM 5794 N N . TYR D 1 132 ? 5.422 72.636 27.684 1.00 11.70 129 TYR D N 1
ATOM 5795 C CA . TYR D 1 132 ? 4.462 73.510 28.319 1.00 11.29 129 TYR D CA 1
ATOM 5796 C C . TYR D 1 132 ? 3.501 72.651 29.126 1.00 11.54 129 TYR D C 1
ATOM 5797 O O . TYR D 1 132 ? 2.978 71.676 28.604 1.00 12.06 129 TYR D O 1
ATOM 5806 N N . PHE D 1 133 ? 3.229 73.024 30.371 1.00 11.79 130 PHE D N 1
ATOM 5807 C CA . PHE D 1 133 ? 2.327 72.264 31.216 1.00 12.76 130 PHE D CA 1
ATOM 5808 C C . PHE D 1 133 ? 0.901 72.703 30.955 1.00 12.81 130 PHE D C 1
ATOM 5809 O O . PHE D 1 133 ? 0.524 73.816 31.346 1.00 14.38 130 PHE D O 1
ATOM 5817 N N . GLY D 1 134 ? 0.119 71.862 30.273 1.00 13.15 131 GLY D N 1
ATOM 5818 C CA . GLY D 1 134 ? -1.285 72.161 29.996 1.00 13.74 131 GLY D CA 1
ATOM 5819 C C . GLY D 1 134 ? -2.176 71.634 31.106 1.00 14.70 131 GLY D C 1
ATOM 5820 O O . GLY D 1 134 ? -1.707 71.183 32.151 1.00 17.14 131 GLY D O 1
ATOM 5821 N N . LYS D 1 135 ? -3.480 71.644 30.880 1.00 14.18 132 LYS D N 1
ATOM 5822 C CA . LYS D 1 135 ? -4.390 71.170 31.913 1.00 16.05 132 LYS D CA 1
ATOM 5823 C C . LYS D 1 135 ? -4.437 69.650 31.963 1.00 16.06 132 LYS D C 1
ATOM 5824 O O . LYS D 1 135 ? -4.443 69.045 33.046 1.00 17.47 132 LYS D O 1
ATOM 5830 N N . LEU D 1 136 ? -4.421 69.034 30.790 1.00 14.84 133 LEU D N 1
ATOM 5831 C CA . LEU D 1 136 ? -4.592 67.589 30.688 1.00 13.92 133 LEU D CA 1
ATOM 5832 C C . LEU D 1 136 ? -3.277 66.839 30.586 1.00 12.92 133 LEU D C 1
ATOM 5833 O O . LEU D 1 136 ? -3.259 65.633 30.588 1.00 12.66 133 LEU D O 1
ATOM 5838 N N . GLY D 1 137 ? -2.183 67.572 30.456 1.00 12.14 134 GLY D N 1
ATOM 5839 C CA . GLY D 1 137 ? -0.910 66.919 30.271 1.00 12.02 134 GLY D CA 1
ATOM 5840 C C . GLY D 1 137 ? 0.118 67.919 29.803 1.00 11.75 134 GLY D C 1
ATOM 5841 O O . GLY D 1 137 ? -0.089 69.127 29.865 1.00 12.80 134 GLY D O 1
ATOM 5842 N N . ILE D 1 138 ? 1.216 67.363 29.300 1.00 11.39 135 ILE D N 1
ATOM 5843 C CA . ILE D 1 138 ? 2.397 68.177 28.948 1.00 12.01 135 ILE D CA 1
ATOM 5844 C C . ILE D 1 138 ? 2.590 68.161 27.440 1.00 11.41 135 ILE D C 1
ATOM 5845 O O . ILE D 1 138 ? 2.682 67.084 26.837 1.00 11.71 135 ILE D O 1
ATOM 5850 N N . PHE D 1 139 ? 2.610 69.340 26.802 1.00 10.70 136 PHE D N 1
ATOM 5851 C CA . PHE D 1 139 ? 3.056 69.442 25.420 1.00 10.73 136 PHE D CA 1
ATOM 5852 C C . PHE D 1 139 ? 4.577 69.421 25.398 1.00 10.79 136 PHE D C 1
ATOM 5853 O O . PHE D 1 139 ? 5.196 70.177 26.144 1.00 11.32 136 PHE D O 1
ATOM 5861 N N . TRP D 1 140 ? 5.195 68.620 24.535 1.00 11.40 137 TRP D N 1
ATOM 5862 C CA . TRP D 1 140 ? 6.663 68.539 24.558 1.00 10.57 137 TRP D CA 1
ATOM 5863 C C . TRP D 1 140 ? 7.173 68.365 23.158 1.00 11.38 137 TRP D C 1
ATOM 5864 O O . TRP D 1 140 ? 6.926 67.333 22.488 1.00 12.17 137 TRP D O 1
ATOM 5875 N N . GLY D 1 141 ? 7.847 69.402 22.655 1.00 10.50 138 GLY D N 1
ATOM 5876 C CA . GLY D 1 141 ? 8.322 69.442 21.271 1.00 10.55 138 GLY D CA 1
ATOM 5877 C C . GLY D 1 141 ? 9.828 69.303 21.270 1.00 10.89 138 GLY D C 1
ATOM 5878 O O . GLY D 1 141 ? 10.516 69.849 22.134 1.00 11.50 138 GLY D O 1
ATOM 5879 N N . LYS D 1 142 ? 10.322 68.549 20.298 1.00 11.56 139 LYS D N 1
ATOM 5880 C CA . LYS D 1 142 ? 11.754 68.414 20.090 1.00 11.62 139 LYS D CA 1
ATOM 5881 C C . LYS D 1 142 ? 12.058 68.933 18.681 1.00 11.31 139 LYS D C 1
ATOM 5882 O O . LYS D 1 142 ? 11.455 68.501 17.697 1.00 11.88 139 LYS D O 1
ATOM 5888 N N . PHE D 1 143 ? 13.000 69.865 18.569 1.00 10.91 140 PHE D N 1
ATOM 5889 C CA . PHE D 1 143 ? 13.124 70.624 17.321 1.00 10.88 140 PHE D CA 1
ATOM 5890 C C . PHE D 1 143 ? 13.707 69.862 16.182 1.00 11.82 140 PHE D C 1
ATOM 5891 O O . PHE D 1 143 ? 13.296 70.097 15.033 1.00 13.75 140 PHE D O 1
ATOM 5899 N N . SER D 1 144 ? 14.643 68.951 16.446 1.00 11.79 141 SER D N 1
ATOM 5900 C CA . SER D 1 144 ? 15.403 68.381 15.322 1.00 13.04 141 SER D CA 1
ATOM 5901 C C . SER D 1 144 ? 15.798 66.944 15.532 1.00 12.87 141 SER D C 1
ATOM 5902 O O . SER D 1 144 ? 16.215 66.551 16.622 1.00 12.80 141 SER D O 1
ATOM 5905 N N . GLU D 1 145 ? 15.750 66.157 14.461 1.00 12.90 142 GLU D N 1
ATOM 5906 C CA . GLU D 1 145 ? 16.277 64.806 14.540 1.00 13.16 142 GLU D CA 1
ATOM 5907 C C . GLU D 1 145 ? 17.766 64.782 14.869 1.00 13.87 142 GLU D C 1
ATOM 5908 O O . GLU D 1 145 ? 18.224 63.859 15.558 1.00 15.53 142 GLU D O 1
ATOM 5914 N N A GLU D 1 146 ? 18.523 65.772 14.424 0.50 13.84 143 GLU D N 1
ATOM 5915 N N B GLU D 1 146 ? 18.508 65.776 14.392 0.50 13.94 143 GLU D N 1
ATOM 5916 C CA A GLU D 1 146 ? 19.971 65.754 14.667 0.50 14.70 143 GLU D CA 1
ATOM 5917 C CA B GLU D 1 146 ? 19.948 65.876 14.666 0.50 14.92 143 GLU D CA 1
ATOM 5918 C C A GLU D 1 146 ? 20.366 66.005 16.127 0.50 13.83 143 GLU D C 1
ATOM 5919 C C B GLU D 1 146 ? 20.228 65.817 16.165 0.50 14.03 143 GLU D C 1
ATOM 5920 O O A GLU D 1 146 ? 21.467 65.624 16.539 0.50 13.70 143 GLU D O 1
ATOM 5921 O O B GLU D 1 146 ? 21.080 65.046 16.633 0.50 13.79 143 GLU D O 1
ATOM 5932 N N . SER D 1 147 ? 19.476 66.624 16.909 1.00 13.10 144 SER D N 1
ATOM 5933 C CA . SER D 1 147 ? 19.745 66.895 18.306 1.00 13.04 144 SER D CA 1
ATOM 5934 C C . SER D 1 147 ? 18.862 66.062 19.222 1.00 12.42 144 SER D C 1
ATOM 5935 O O . SER D 1 147 ? 18.982 66.186 20.445 1.00 12.49 144 SER D O 1
ATOM 5938 N N . TYR D 1 148 ? 17.996 65.231 18.668 1.00 12.11 145 TYR D N 1
ATOM 5939 C CA . TYR D 1 148 ? 17.012 64.534 19.470 1.00 11.92 145 TYR D CA 1
ATOM 5940 C C . TYR D 1 148 ? 17.645 63.675 20.580 1.00 12.34 145 TYR D C 1
ATOM 5941 O O . TYR D 1 148 ? 17.133 63.630 21.718 1.00 11.52 145 TYR D O 1
ATOM 5950 N N . SER D 1 149 ? 18.731 62.986 20.264 1.00 12.34 146 SER D N 1
ATOM 5951 C CA . SER D 1 149 ? 19.320 62.064 21.248 1.00 13.18 146 SER D CA 1
ATOM 5952 C C . SER D 1 149 ? 19.949 62.800 22.441 1.00 13.50 146 SER D C 1
ATOM 5953 O O . SER D 1 149 ? 20.248 62.162 23.445 1.00 14.85 146 SER D O 1
ATOM 5956 N N . LYS D 1 150 ? 20.105 64.118 22.352 1.00 12.53 147 LYS D N 1
ATOM 5957 C CA . LYS D 1 150 ? 20.606 64.918 23.472 1.00 13.38 147 LYS D CA 1
ATOM 5958 C C . LYS D 1 150 ? 19.503 65.592 24.267 1.00 13.02 147 LYS D C 1
ATOM 5959 O O . LYS D 1 150 ? 19.790 66.283 25.235 1.00 13.93 147 LYS D O 1
ATOM 5965 N N . THR D 1 151 ? 18.244 65.381 23.887 1.00 12.00 148 THR D N 1
ATOM 5966 C CA . THR D 1 151 ? 17.169 66.021 24.617 1.00 11.80 148 THR D CA 1
ATOM 5967 C C . THR D 1 151 ? 16.888 65.332 25.966 1.00 13.09 148 THR D C 1
ATOM 5968 O O . THR D 1 151 ? 17.143 64.123 26.140 1.00 13.68 148 THR D O 1
ATOM 5972 N N . ALA D 1 152 ? 16.340 66.096 26.905 1.00 12.13 149 ALA D N 1
ATOM 5973 C CA . ALA D 1 152 ? 15.883 65.515 28.165 1.00 12.49 149 ALA D CA 1
ATOM 5974 C C . ALA D 1 152 ? 14.763 64.526 27.912 1.00 12.98 149 ALA D C 1
ATOM 5975 O O . ALA D 1 152 ? 14.658 63.512 28.621 1.00 13.48 149 ALA D O 1
ATOM 5977 N N . TYR D 1 153 ? 13.890 64.804 26.950 1.00 12.42 150 TYR D N 1
ATOM 5978 C CA . TYR D 1 153 ? 12.827 63.864 26.611 1.00 12.51 150 TYR D CA 1
ATOM 5979 C C . TYR D 1 153 ? 13.404 62.476 26.332 1.00 13.25 150 TYR D C 1
ATOM 5980 O O . TYR D 1 153 ? 12.941 61.463 26.910 1.00 14.38 150 TYR D O 1
ATOM 5989 N N . HIS D 1 154 ? 14.398 62.420 25.467 1.00 12.32 151 HIS D N 1
ATOM 5990 C CA . HIS D 1 154 ? 15.015 61.148 25.138 1.00 12.74 151 HIS D CA 1
ATOM 5991 C C . HIS D 1 154 ? 15.829 60.565 26.276 1.00 12.91 151 HIS D C 1
ATOM 5992 O O . HIS D 1 154 ? 15.718 59.349 26.567 1.00 13.31 151 HIS D O 1
ATOM 5999 N N . LYS D 1 155 ? 16.698 61.394 26.875 1.00 13.28 152 LYS D N 1
ATOM 6000 C CA . LYS D 1 155 ? 17.676 60.866 27.831 1.00 14.20 152 LYS D CA 1
ATOM 6001 C C . LYS D 1 155 ? 17.093 60.484 29.150 1.00 13.49 152 LYS D C 1
ATOM 6002 O O . LYS D 1 155 ? 17.667 59.591 29.807 1.00 14.16 152 LYS D O 1
ATOM 6008 N N . TYR D 1 156 ? 16.016 61.150 29.587 1.00 13.91 153 TYR D N 1
ATOM 6009 C CA . TYR D 1 156 ? 15.606 61.024 30.974 1.00 14.43 153 TYR D CA 1
ATOM 6010 C C . TYR D 1 156 ? 14.239 60.486 31.244 1.00 14.47 153 TYR D C 1
ATOM 6011 O O . TYR D 1 156 ? 13.989 60.110 32.377 1.00 14.72 153 TYR D O 1
ATOM 6020 N N A LEU D 1 157 ? 13.343 60.407 30.264 0.50 14.44 154 LEU D N 1
ATOM 6021 N N B LEU D 1 157 ? 13.348 60.421 30.253 0.50 14.48 154 LEU D N 1
ATOM 6022 C CA A LEU D 1 157 ? 11.979 60.009 30.621 0.50 15.61 154 LEU D CA 1
ATOM 6023 C CA B LEU D 1 157 ? 11.979 60.018 30.572 0.50 15.89 154 LEU D CA 1
ATOM 6024 C C A LEU D 1 157 ? 11.818 58.576 31.121 0.50 15.31 154 LEU D C 1
ATOM 6025 C C B LEU D 1 157 ? 11.925 58.634 31.216 0.50 15.02 154 LEU D C 1
ATOM 6026 O O A LEU D 1 157 ? 10.885 58.273 31.872 0.50 15.19 154 LEU D O 1
ATOM 6027 O O B LEU D 1 157 ? 11.197 58.435 32.184 0.50 14.63 154 LEU D O 1
ATOM 6036 N N . LEU D 1 158 ? 12.703 57.674 30.707 1.00 14.55 155 LEU D N 1
ATOM 6037 C CA . LEU D 1 158 ? 12.657 56.314 31.283 1.00 15.05 155 LEU D CA 1
ATOM 6038 C C . LEU D 1 158 ? 13.149 56.258 32.718 1.00 14.01 155 LEU D C 1
ATOM 6039 O O . LEU D 1 158 ? 12.957 55.259 33.413 1.00 13.30 155 LEU D O 1
ATOM 6044 N N . LYS D 1 159 ? 13.816 57.318 33.164 1.00 13.49 156 LYS D N 1
ATOM 6045 C CA . LYS D 1 159 ? 14.318 57.396 34.529 1.00 13.97 156 LYS D CA 1
ATOM 6046 C C . LYS D 1 159 ? 13.297 57.907 35.552 1.00 14.52 156 LYS D C 1
ATOM 6047 O O . LYS D 1 159 ? 13.569 57.844 36.753 1.00 16.54 156 LYS D O 1
ATOM 6053 N N . VAL D 1 160 ? 12.156 58.438 35.106 1.00 14.30 157 VAL D N 1
ATOM 6054 C CA . VAL D 1 160 ? 11.238 59.118 36.046 1.00 14.96 157 VAL D CA 1
ATOM 6055 C C . VAL D 1 160 ? 10.207 58.147 36.622 1.00 14.93 157 VAL D C 1
ATOM 6056 O O . VAL D 1 160 ? 9.746 57.231 35.936 1.00 14.43 157 VAL D O 1
ATOM 6060 N N . PRO D 1 161 ? 9.841 58.321 37.894 1.00 15.34 158 PRO D N 1
ATOM 6061 C CA . PRO D 1 161 ? 8.844 57.471 38.515 1.00 16.31 158 PRO D CA 1
ATOM 6062 C C . PRO D 1 161 ? 7.464 57.567 37.866 1.00 16.60 158 PRO D C 1
ATOM 6063 O O . PRO D 1 161 ? 6.709 56.614 37.957 1.00 17.99 158 PRO D O 1
ATOM 6067 N N . PHE D 1 162 ? 7.163 58.671 37.189 1.00 16.43 159 PHE D N 1
ATOM 6068 C CA . PHE D 1 162 ? 5.830 58.853 36.651 1.00 16.27 159 PHE D CA 1
ATOM 6069 C C . PHE D 1 162 ? 5.617 58.207 35.288 1.00 15.47 159 PHE D C 1
ATOM 6070 O O . PHE D 1 162 ? 4.517 58.259 34.750 1.00 14.59 159 PHE D O 1
ATOM 6078 N N . TYR D 1 163 ? 6.663 57.621 34.707 1.00 13.97 160 TYR D N 1
ATOM 6079 C CA . TYR D 1 163 ? 6.565 57.169 33.348 1.00 13.15 160 TYR D CA 1
ATOM 6080 C C . TYR D 1 163 ? 5.392 56.250 33.030 1.00 13.78 160 TYR D C 1
ATOM 6081 O O . TYR D 1 163 ? 4.729 56.429 31.989 1.00 14.89 160 TYR D O 1
ATOM 6090 N N . ARG D 1 164 ? 5.135 55.274 33.895 1.00 13.54 161 ARG D N 1
ATOM 6091 C CA . ARG D 1 164 ? 4.051 54.321 33.636 1.00 14.70 161 ARG D CA 1
ATOM 6092 C C . ARG D 1 164 ? 2.696 54.903 34.007 1.00 15.06 161 ARG D C 1
ATOM 6093 O O . ARG D 1 164 ? 1.670 54.210 33.910 1.00 15.67 161 ARG D O 1
ATOM 6101 N N . HIS D 1 165 ? 2.675 56.170 34.434 1.00 13.54 162 HIS D N 1
ATOM 6102 C CA . HIS D 1 165 ? 1.452 56.852 34.881 1.00 14.19 162 HIS D CA 1
ATOM 6103 C C . HIS D 1 165 ? 1.155 58.064 34.031 1.00 13.32 162 HIS D C 1
ATOM 6104 O O . HIS D 1 165 ? 0.444 58.980 34.477 1.00 14.24 162 HIS D O 1
ATOM 6111 N N . ILE D 1 166 ? 1.719 58.092 32.832 1.00 13.08 163 ILE D N 1
ATOM 6112 C CA . ILE D 1 166 ? 1.301 59.052 31.816 1.00 13.88 163 ILE D CA 1
ATOM 6113 C C . ILE D 1 166 ? 1.005 58.283 30.553 1.00 13.84 163 ILE D C 1
ATOM 6114 O O . ILE D 1 166 ? 1.513 57.166 30.387 1.00 15.06 163 ILE D O 1
ATOM 6119 N N . THR D 1 167 ? 0.217 58.873 29.674 1.00 13.13 164 THR D N 1
ATOM 6120 C CA . THR D 1 167 ? -0.111 58.215 28.431 1.00 13.75 164 THR D CA 1
ATOM 6121 C C . THR D 1 167 ? 0.401 59.104 27.306 1.00 13.68 164 THR D C 1
ATOM 6122 O O . THR D 1 167 ? -0.128 60.188 27.080 1.00 14.36 164 THR D O 1
ATOM 6126 N N . ILE D 1 168 ? 1.412 58.627 26.598 1.00 13.28 165 ILE D N 1
ATOM 6127 C CA . ILE D 1 168 ? 2.084 59.482 25.623 1.00 13.69 165 ILE D CA 1
ATOM 6128 C C . ILE D 1 168 ? 1.456 59.260 24.262 1.00 13.99 165 ILE D C 1
ATOM 6129 O O . ILE D 1 168 ? 1.298 58.116 23.807 1.00 14.58 165 ILE D O 1
ATOM 6134 N N . ARG D 1 169 ? 1.094 60.348 23.590 1.00 13.53 166 ARG D N 1
ATOM 6135 C CA . ARG D 1 169 ? 0.589 60.287 22.221 1.00 13.47 166 ARG D CA 1
ATOM 6136 C C . ARG D 1 169 ? 1.277 61.334 21.382 1.00 13.84 166 ARG D C 1
ATOM 6137 O O . ARG D 1 169 ? 1.560 62.431 21.858 1.00 13.55 166 ARG D O 1
ATOM 6145 N N . ASN D 1 170 ? 1.574 61.025 20.144 1.00 12.78 167 ASN D N 1
ATOM 6146 C CA . ASN D 1 170 ? 2.129 62.052 19.280 1.00 13.79 167 ASN D CA 1
ATOM 6147 C C . ASN D 1 170 ? 1.085 63.111 18.933 1.00 13.45 167 ASN D C 1
ATOM 6148 O O . ASN D 1 170 ? -0.124 62.947 19.180 1.00 13.32 167 ASN D O 1
ATOM 6153 N N . ALA D 1 171 ? 1.548 64.231 18.373 1.00 12.93 168 ALA D N 1
ATOM 6154 C CA . ALA D 1 171 ? 0.640 65.302 18.058 1.00 13.89 168 ALA D CA 1
ATOM 6155 C C . ALA D 1 171 ? -0.442 64.917 17.074 1.00 14.40 168 ALA D C 1
ATOM 6156 O O . ALA D 1 171 ? -1.549 65.430 17.146 1.00 14.65 168 ALA D O 1
ATOM 6158 N N . LYS D 1 172 ? -0.115 64.049 16.124 1.00 14.97 169 LYS D N 1
ATOM 6159 C CA . LYS D 1 172 ? -1.119 63.620 15.157 1.00 16.51 169 LYS D CA 1
ATOM 6160 C C . LYS D 1 172 ? -2.235 62.828 15.848 1.00 15.87 169 LYS D C 1
ATOM 6161 O O . LYS D 1 172 ? -3.426 63.027 15.545 1.00 16.44 169 LYS D O 1
ATOM 6167 N N . THR D 1 173 ? -1.867 61.970 16.799 1.00 15.08 170 THR D N 1
ATOM 6168 C CA . THR D 1 173 ? -2.870 61.214 17.548 1.00 15.58 170 THR D CA 1
ATOM 6169 C C . THR D 1 173 ? -3.642 62.091 18.539 1.00 15.58 170 THR D C 1
ATOM 6170 O O . THR D 1 173 ? -4.845 61.907 18.742 1.00 15.67 170 THR D O 1
ATOM 6174 N N . PHE D 1 174 ? -2.954 63.075 19.136 1.00 14.69 171 PHE D N 1
ATOM 6175 C CA . PHE D 1 174 ? -3.632 64.083 19.956 1.00 14.06 171 PHE D CA 1
ATOM 6176 C C . PHE D 1 174 ? -4.764 64.713 19.119 1.00 14.47 171 PHE D C 1
ATOM 6177 O O . PHE D 1 174 ? -5.901 64.805 19.583 1.00 15.13 171 PHE D O 1
ATOM 6185 N N A ASP D 1 175 ? -4.460 65.143 17.895 0.50 14.27 172 ASP D N 1
ATOM 6186 N N B ASP D 1 175 ? -4.449 65.109 17.890 0.50 14.65 172 ASP D N 1
ATOM 6187 C CA A ASP D 1 175 ? -5.500 65.704 17.026 0.50 14.04 172 ASP D CA 1
ATOM 6188 C CA B ASP D 1 175 ? -5.448 65.710 17.013 0.50 14.78 172 ASP D CA 1
ATOM 6189 C C A ASP D 1 175 ? -6.633 64.710 16.812 0.50 14.45 172 ASP D C 1
ATOM 6190 C C B ASP D 1 175 ? -6.595 64.751 16.669 0.50 14.99 172 ASP D C 1
ATOM 6191 O O A ASP D 1 175 ? -7.817 65.057 16.959 0.50 15.30 172 ASP D O 1
ATOM 6192 O O B ASP D 1 175 ? -7.751 65.175 16.556 0.50 15.45 172 ASP D O 1
ATOM 6201 N N . LYS D 1 176 ? -6.269 63.479 16.472 1.00 14.44 173 LYS D N 1
ATOM 6202 C CA . LYS D 1 176 ? -7.287 62.438 16.193 1.00 15.72 173 LYS D CA 1
ATOM 6203 C C . LYS D 1 176 ? -8.192 62.214 17.410 1.00 16.51 173 LYS D C 1
ATOM 6204 O O . LYS D 1 176 ? -9.405 62.032 17.250 1.00 16.52 173 LYS D O 1
ATOM 6210 N N . ILE D 1 177 ? -7.626 62.195 18.615 1.00 15.67 174 ILE D N 1
ATOM 6211 C CA . ILE D 1 177 ? -8.413 62.120 19.845 1.00 15.76 174 ILE D CA 1
ATOM 6212 C C . ILE D 1 177 ? -9.460 63.233 19.884 1.00 15.58 174 ILE D C 1
ATOM 6213 O O . ILE D 1 177 ? -10.619 62.978 20.161 1.00 15.59 174 ILE D O 1
ATOM 6218 N N . GLY D 1 178 ? -9.075 64.457 19.570 1.00 15.93 175 GLY D N 1
ATOM 6219 C CA . GLY D 1 178 ? -10.035 65.539 19.567 1.00 15.89 175 GLY D CA 1
ATOM 6220 C C . GLY D 1 178 ? -11.115 65.321 18.514 1.00 16.83 175 GLY D C 1
ATOM 6221 O O . GLY D 1 178 ? -12.281 65.585 18.765 1.00 18.14 175 GLY D O 1
ATOM 6222 N N . GLN D 1 179 ? -10.731 64.805 17.349 1.00 17.01 176 GLN D N 1
ATOM 6223 C CA . GLN D 1 179 ? -11.698 64.572 16.266 1.00 18.14 176 GLN D CA 1
ATOM 6224 C C . GLN D 1 179 ? -12.675 63.471 16.675 1.00 17.49 176 GLN D C 1
ATOM 6225 O O . GLN D 1 179 ? -13.892 63.558 16.427 1.00 18.40 176 GLN D O 1
ATOM 6239 N N . LEU D 1 181 ? -13.567 62.659 19.694 1.00 18.22 178 LEU D N 1
ATOM 6240 C CA . LEU D 1 181 ? -14.415 63.196 20.762 1.00 17.81 178 LEU D CA 1
ATOM 6241 C C . LEU D 1 181 ? -15.550 64.073 20.245 1.00 20.30 178 LEU D C 1
ATOM 6242 O O . LEU D 1 181 ? -16.613 64.123 20.850 1.00 20.29 178 LEU D O 1
ATOM 6247 N N . LYS D 1 182 ? -15.277 64.766 19.144 1.00 22.65 179 LYS D N 1
ATOM 6248 C CA . LYS D 1 182 ? -16.176 65.760 18.550 1.00 25.77 179 LYS D CA 1
ATOM 6249 C C . LYS D 1 182 ? -17.274 65.171 17.683 1.00 26.82 179 LYS D C 1
ATOM 6250 O O . LYS D 1 182 ? -18.339 65.785 17.531 1.00 27.33 179 LYS D O 1
ATOM 6256 N N A LYS D 1 183 ? -17.036 63.960 17.181 0.50 27.66 180 LYS D N 1
ATOM 6257 N N B LYS D 1 183 ? -17.003 64.040 17.035 0.50 27.35 180 LYS D N 1
ATOM 6258 C CA A LYS D 1 183 ? -18.040 63.181 16.454 0.50 28.52 180 LYS D CA 1
ATOM 6259 C CA B LYS D 1 183 ? -17.933 63.518 16.028 0.50 27.86 180 LYS D CA 1
ATOM 6260 C C A LYS D 1 183 ? -19.318 62.988 17.271 0.50 28.61 180 LYS D C 1
ATOM 6261 C C B LYS D 1 183 ? -19.125 62.798 16.655 0.50 28.11 180 LYS D C 1
ATOM 6262 O O A LYS D 1 183 ? -19.280 62.894 18.500 0.50 29.16 180 LYS D O 1
ATOM 6263 O O B LYS D 1 183 ? -18.978 62.048 17.621 0.50 28.46 180 LYS D O 1
#

Organism: Streptococcus pneumoniae serotype 4 (strain ATCC BAA-334 / TIGR4) (NCBI:txid170187)

Foldseek 3Di:
DFKKKKFFADDPPPDLDDDVVVQVVVVVLPWAPWDADPGGGIIMTDDPDDVVVVVVSVCVVCVPPRVVRPWIAMDTLVRLVVQVVDDPPCLPDPAVFKKWWFATPPDPVVVVVVVVVPFDADQKDWDQTDGTIIITHHDPVCVCVGCVNPPLVVDPCNNRIGMDTSVVSVVSSCSVD/DFKKKKAFADDPPPPDLDDDVVVQVVVVVVPWAPWDADDGGGIIMTDDPDDPVVVVVSVCVVCVPPRVVRPWMAMDTLVRLVVQVVDDDPCLPPDAPFKKWWFATPPDPVVVVVVVVVPFDADQKDWDQTPGTIIITHHDPVCVCVGCVNPPLVPDPCNNRIGMDTSVVSVVSSCSD/DFKKKKFFADDPPPPDQDDDVVVQVVVVVVPWAPWDADDGGGIIMTDDPDDPVVVVVVVVVVCVPPRVVRPWIAMDTLVRLVVQVVDDDPCLPPPAPFKKWWFATPPDPVVVVVVQVVPFDADQKDWDQTDGTIIIGHHDPVCVCVGCVNVPLVPDPCNNGIGMDTSVVSVVSSCSPD/DADFKKKKFFADDPPPPDLDDDVVVQVVVVVLPWAPWDADPGGGIIMTDDRDDPVVVVVSVCVVCVPPRVVRNWIAMDTLVRLVVQVVPDDPCLPPPAPWKKWWFATPPDPVVVVVVVVVPFDADQKDWDQTDGTIIITHHDPVCVCVGCVNPPLVVDPCNNRIGMDTSVVSVVSSCSVD

Radius of gyration: 30.5 Å; Cα contacts (8 Å, |Δi|>4): 1213; chains: 4; bounding box: 82×71×71 Å